Protein AF-0000000069253994 (afdb_homodimer)

Radius of gyration: 28.7 Å; Cα contacts (8 Å, |Δi|>4): 837; chains: 2; bounding box: 102×60×56 Å

Solvent-accessible surface area (backbone atoms only — not comparable to full-atom values): 26980 Å² total; per-residue (Å²): 135,78,78,73,52,67,64,60,56,48,49,50,50,49,50,50,49,50,49,52,52,48,53,49,48,51,51,49,50,52,49,49,52,50,43,51,49,32,50,50,48,30,51,49,30,47,48,47,32,53,47,50,52,47,40,73,41,44,59,78,66,86,76,40,42,29,28,38,51,60,89,59,32,54,80,47,40,64,21,45,36,50,33,50,37,49,44,48,70,77,33,67,81,26,32,37,37,35,57,48,43,48,38,90,62,26,82,54,58,61,51,72,55,40,57,34,36,65,48,50,51,52,48,26,51,74,72,62,37,61,65,91,37,51,43,77,39,87,50,61,38,83,83,42,45,61,89,47,70,64,62,50,28,48,52,50,48,52,49,36,51,76,72,63,42,52,27,39,32,35,31,29,41,60,53,48,28,62,50,50,37,46,33,29,44,30,45,25,56,75,76,36,68,78,43,43,46,44,45,44,57,17,47,51,59,65,47,77,43,76,37,47,43,80,92,42,39,73,41,27,40,52,56,44,29,52,52,37,56,52,45,46,55,52,34,34,75,73,60,65,21,55,59,63,77,61,50,53,60,52,64,61,66,57,79,78,127,136,78,78,73,51,68,64,58,56,48,50,52,50,49,51,50,49,50,50,51,52,48,54,49,48,50,51,49,50,52,50,49,52,49,42,52,50,32,50,50,48,29,51,50,30,47,49,47,31,52,48,49,52,46,40,73,40,44,58,77,66,87,76,41,44,29,30,38,51,61,89,59,33,53,80,46,40,65,22,44,36,51,34,50,38,51,44,49,69,77,32,67,81,27,31,38,36,35,56,48,43,48,38,90,62,26,82,53,58,61,50,72,54,41,56,35,34,65,48,50,52,52,49,26,52,75,71,62,36,60,65,92,38,51,43,77,39,87,50,61,39,82,83,42,44,60,90,48,71,64,60,51,28,49,52,50,49,51,50,36,52,76,72,64,42,53,27,38,31,35,31,28,42,63,56,48,28,62,49,50,38,46,34,29,45,30,45,25,56,74,76,35,68,79,43,43,48,45,46,43,58,16,47,52,60,64,47,77,42,76,36,45,44,80,91,39,42,74,41,26,41,53,55,45,29,53,52,38,55,51,46,45,55,50,34,34,75,72,60,62,22,54,60,64,77,61,51,53,60,51,63,61,65,58,80,77,127

Nearest PDB structures (foldseek):
  2jjm-assembly1_C  TM=6.515E-01  e=2.811E-01  Bacillus anthracis str. Ames
  8bgo-assembly1_C  TM=3.919E-01  e=3.754E-02  Thermococcus chitonophagus
  5b2e-assembly1_A  TM=3.217E-01  e=3.850E-01  Pyrococcus horikoshii OT3
  4mvc-assembly1_B  TM=3.984E-01  e=1.122E+00  Rattus norvegicus
  3k7p-assembly1_A  TM=3.780E-01  e=7.886E+00  Trypanosoma cruzi strain CL Brener

Foldseek 3Di:
DDPPDPVVVVVVVVVVVVVVVVVVVVVVVVVVVVVVVVVVVVVLVVLLVVLLCCQAPPDDDQPFAEEEQAFWFPQCLQLRLQQLVVCCVSHVNYAYEFEQDQQVLAPHGWDDGRRGPVSSVVVNVVVPRDPVRYHYHYDDNPVPNDDDLLVSLLVQLVVCVVVPGQEYEYEDASLQFSLNQQLNQLNCVVPPVRRQYGYDHGDDDDQQDWDAGTSGDIGGSVVSSVVNVVVSVVCCVVVSGPRSVVVVVRSPDDPPD/DDPPDPVVVVVVVVVVVVVVVVVVVVVVVVVVVVVVVVVVVVVLVVLLVVLLCCQAPPDDDQPFAEEEQAFWFPQCLQLRLQQLQVCCVSHVNYAYEFEQDQQVLAPHGWDDGRRGPVSSVVVNVVVPRDPVRYHYHYDDNPVPNDDDLLVSLLVQLVVCVVVPGQEYEYEDASLQFSVNQQLNQLNCVVPPVRRQYGYDHGDDDDQQDWDAGTSGDIGGSVVSSVVNVVVSVVCCVVVSGPRSVVVVVRSPDDPPD

Secondary structure (DSSP, 8-state):
-----HHHHHHHHHHHHHHHHHHHHHHHHHHHHHHHHHHHHHHHHHHHHHHHHHHHTPPPPTT--EEEE----GGGHHHHHHHHHHHHHH-TT-EEEEEE--GGGSSSPPPSS--HHHHHHHHHHHHT--GGGEEEEEP-TTT-SS--HHHHHHHHHHHHHHHT-SEEEEEE-HHHHHHHHHHHHHHHHHH-TT-EEEEEEPPP--TTSEEEEGGGEEEEHHHHHHHHHHHHHHHHHTTSS--HHHHHHHHS-----/-----HHHHHHHHHHHHHHHHHHHHHHHHHHHHHHHHHHHHHHHHHHHHHHHHHHHTPPPPTT--EEEE----GGGHHHHHHHHHHHHHH-TT-EEEEEE--GGGSSSPPPSS--HHHHHHHHHHHHT--GGGEEEEEP-TTT-SS--HHHHHHHHHHHHHHHT-SEEEEEE-HHHHHHHHHHHHHHHHHH-TT-EEEEEEPPP--TTSEEE-GGG-EEEHHHHHHHHHHHHHHHHHTTSS--HHHHHHHHS-----

Organism: Polarella glacialis (NCBI:txid89957)

Structure (mmCIF, N/CA/C/O backbone):
data_AF-0000000069253994-model_v1
#
loop_
_entity.id
_entity.type
_entity.pdbx_description
1 polymer 'DUF218 domain-containing protein'
#
loop_
_atom_site.group_PDB
_atom_site.id
_atom_site.type_symbol
_atom_site.label_atom_id
_atom_site.label_alt_id
_atom_site.label_comp_id
_atom_site.label_asym_id
_atom_site.label_entity_id
_atom_site.label_seq_id
_atom_site.pdbx_PDB_ins_code
_atom_site.Cartn_x
_atom_site.Cartn_y
_atom_site.Cartn_z
_atom_site.occupancy
_atom_site.B_iso_or_equiv
_atom_site.auth_seq_id
_atom_site.auth_comp_id
_atom_site.auth_asym_id
_atom_site.auth_atom_id
_atom_site.pdbx_PDB_model_num
ATOM 1 N N . MET A 1 1 ? -78.375 6.984 17.266 1 33.66 1 MET A N 1
ATOM 2 C CA . MET A 1 1 ? -77.125 6.395 16.75 1 33.66 1 MET A CA 1
ATOM 3 C C . MET A 1 1 ? -76.688 7.066 15.453 1 33.66 1 MET A C 1
ATOM 5 O O . MET A 1 1 ? -77.375 6.938 14.43 1 33.66 1 MET A O 1
ATOM 9 N N . GLY A 1 2 ? -76.25 8.289 15.477 1 38.59 2 GLY A N 1
ATOM 10 C CA . GLY A 1 2 ? -76.062 9.312 14.461 1 38.59 2 GLY A CA 1
ATOM 11 C C . GLY A 1 2 ? -75.125 8.859 13.328 1 38.59 2 GLY A C 1
ATOM 12 O O . GLY A 1 2 ? -74.25 8.016 13.531 1 38.59 2 GLY A O 1
ATOM 13 N N . ALA A 1 3 ? -75.75 8.766 12.078 1 44.75 3 ALA A N 1
ATOM 14 C CA . ALA A 1 3 ? -75 8.672 10.789 1 44.75 3 ALA A CA 1
ATOM 15 C C . ALA A 1 3 ? -73.75 9.5 10.797 1 44.75 3 ALA A C 1
ATOM 17 O O . ALA A 1 3 ? -73.812 10.734 10.883 1 44.75 3 ALA A O 1
ATOM 18 N N . LEU A 1 4 ? -72.812 9.062 11.547 1 51.66 4 LEU A N 1
ATOM 19 C CA . LEU A 1 4 ? -71.5 9.68 11.305 1 51.66 4 LEU A CA 1
ATOM 20 C C . LEU A 1 4 ? -71.312 10.039 9.836 1 51.66 4 LEU A C 1
ATOM 22 O O . LEU A 1 4 ? -71.5 9.188 8.961 1 51.66 4 LEU A O 1
ATOM 26 N N . ASP A 1 5 ? -71.5 11.305 9.539 1 62.94 5 ASP A N 1
ATOM 27 C CA . ASP A 1 5 ? -71.688 11.906 8.219 1 62.94 5 ASP A CA 1
ATOM 28 C C . ASP A 1 5 ? -70.562 11.453 7.285 1 62.94 5 ASP A C 1
ATOM 30 O O . ASP A 1 5 ? -69.375 11.297 7.715 1 62.94 5 ASP A O 1
ATOM 34 N N . GLY A 1 6 ? -70.875 10.758 6.262 1 59.44 6 GLY A N 1
ATOM 35 C CA . GLY A 1 6 ? -70.062 10.281 5.152 1 59.44 6 GLY A CA 1
ATOM 36 C C . GLY A 1 6 ? -68.938 11.227 4.793 1 59.44 6 GLY A C 1
ATOM 37 O O . GLY A 1 6 ? -67.875 10.789 4.445 1 59.44 6 GLY A O 1
ATOM 38 N N . VAL A 1 7 ? -69.188 12.484 5.012 1 65.38 7 VAL A N 1
ATOM 39 C CA . VAL A 1 7 ? -68.188 13.508 4.672 1 65.38 7 VAL A CA 1
ATOM 40 C C . VAL A 1 7 ? -67 13.445 5.656 1 65.38 7 VAL A C 1
ATOM 42 O O . VAL A 1 7 ? -65.875 13.539 5.258 1 65.38 7 VAL A O 1
ATOM 45 N N . LYS A 1 8 ? -67.25 13.312 6.887 1 69.12 8 LYS A N 1
ATOM 46 C CA . LYS A 1 8 ? -66.188 13.258 7.918 1 69.12 8 LYS A CA 1
ATOM 47 C C . LYS A 1 8 ? -65.375 11.984 7.797 1 69.12 8 LYS A C 1
ATOM 49 O O . LYS A 1 8 ? -64.125 12.023 7.957 1 69.12 8 LYS A O 1
ATOM 54 N N . LEU A 1 9 ? -66.062 10.945 7.496 1 67.5 9 LEU A N 1
ATOM 55 C CA . LEU A 1 9 ? -65.375 9.68 7.293 1 67.5 9 LEU A CA 1
ATOM 56 C C . LEU A 1 9 ? -64.5 9.742 6.062 1 67.5 9 LEU A C 1
ATOM 58 O O . LEU A 1 9 ? -63.375 9.203 6.07 1 67.5 9 LEU A O 1
ATOM 62 N N . GLY A 1 10 ? -64.938 10.516 5.109 1 65.69 10 GLY A N 1
ATOM 63 C CA . GLY A 1 10 ? -64.188 10.727 3.908 1 65.69 10 GLY A CA 1
ATOM 64 C C . GLY A 1 10 ? -62.938 11.578 4.152 1 65.69 10 GLY A C 1
ATOM 65 O O . GLY A 1 10 ? -61.844 11.273 3.65 1 65.69 10 GLY A O 1
ATOM 66 N N . ALA A 1 11 ? -63.094 12.57 4.977 1 72.94 11 ALA A N 1
ATOM 67 C CA . ALA A 1 11 ? -62 13.469 5.316 1 72.94 11 ALA A CA 1
ATOM 68 C C . ALA A 1 11 ? -60.938 12.75 6.152 1 72.94 11 ALA A C 1
ATOM 70 O O . ALA A 1 11 ? -59.75 12.922 5.938 1 72.94 11 ALA A O 1
ATOM 71 N N . LEU A 1 12 ? -61.312 11.891 7.062 1 70.56 12 LEU A N 1
ATOM 72 C CA . LEU A 1 12 ? -60.406 11.109 7.887 1 70.56 12 LEU A CA 1
ATOM 73 C C . LEU A 1 12 ? -59.656 10.086 7.039 1 70.56 12 LEU A C 1
ATOM 75 O O . LEU A 1 12 ? -58.438 9.883 7.227 1 70.56 12 LEU A O 1
ATOM 79 N N . ALA A 1 13 ? -60.375 9.531 6.137 1 69.69 13 ALA A N 1
ATOM 80 C CA . ALA A 1 13 ? -59.75 8.578 5.223 1 69.69 13 ALA A CA 1
ATOM 81 C C . ALA A 1 13 ? -58.75 9.273 4.316 1 69.69 13 ALA A C 1
ATOM 83 O O . ALA A 1 13 ? -57.656 8.75 4.086 1 69.69 13 ALA A O 1
ATOM 84 N N . ALA A 1 14 ? -59.125 10.484 3.912 1 72.56 14 ALA A N 1
ATOM 85 C CA . ALA A 1 14 ? -58.219 11.25 3.061 1 72.56 14 ALA A CA 1
ATOM 86 C C . ALA A 1 14 ? -56.969 11.695 3.838 1 72.56 14 ALA A C 1
ATOM 88 O O . ALA A 1 14 ? -55.844 11.602 3.336 1 72.56 14 ALA A O 1
ATOM 89 N N . ALA A 1 15 ? -57.219 12.125 5.043 1 75.56 15 ALA A N 1
ATOM 90 C CA . ALA A 1 15 ? -56.094 12.508 5.902 1 75.56 15 ALA A CA 1
ATOM 91 C C . ALA A 1 15 ? -55.188 11.312 6.199 1 75.56 15 ALA A C 1
ATOM 93 O O . ALA A 1 15 ? -53.969 11.438 6.191 1 75.56 15 ALA A O 1
ATOM 94 N N . GLY A 1 16 ? -55.844 10.211 6.406 1 68.25 16 GLY A N 1
ATOM 95 C CA . GLY A 1 16 ? -55.062 8.992 6.625 1 68.25 16 GLY A CA 1
ATOM 96 C C . GLY A 1 16 ? -54.25 8.578 5.422 1 68.25 16 GLY A C 1
ATOM 97 O O . GLY A 1 16 ? -53.094 8.188 5.566 1 68.25 16 GLY A O 1
ATOM 98 N N . LEU A 1 17 ? -54.812 8.766 4.281 1 72.88 17 LEU A N 1
ATOM 99 C CA . LEU A 1 17 ? -54.125 8.438 3.041 1 72.88 17 LEU A CA 1
ATOM 100 C C . LEU A 1 17 ? -52.969 9.414 2.791 1 72.88 17 LEU A C 1
ATOM 102 O O . LEU A 1 17 ? -51.875 9 2.387 1 72.88 17 LEU A O 1
ATOM 106 N N . LEU A 1 18 ? -53.188 10.68 3.057 1 72.75 18 LEU A N 1
ATOM 107 C CA . LEU A 1 18 ? -52.156 11.688 2.881 1 72.75 18 LEU A CA 1
ATOM 108 C C . LEU A 1 18 ? -51 11.453 3.848 1 72.75 18 LEU A C 1
ATOM 110 O O . LEU A 1 18 ? -49.844 11.602 3.473 1 72.75 18 LEU A O 1
ATOM 114 N N . ALA A 1 19 ? -51.406 11.109 5.062 1 71.19 19 ALA A N 1
ATOM 115 C CA . ALA A 1 19 ? -50.375 10.797 6.055 1 71.19 19 ALA A CA 1
ATOM 116 C C . ALA A 1 19 ? -49.562 9.586 5.637 1 71.19 19 ALA A C 1
ATOM 118 O O . ALA A 1 19 ? -48.312 9.578 5.77 1 71.19 19 ALA A O 1
ATOM 119 N N . LEU A 1 20 ? -50.188 8.602 5.176 1 71.81 20 LEU A N 1
ATOM 120 C CA . LEU A 1 20 ? -49.5 7.402 4.695 1 71.81 20 LEU A CA 1
ATOM 121 C C . LEU A 1 20 ? -48.594 7.727 3.514 1 71.81 20 LEU A C 1
ATOM 123 O O . LEU A 1 20 ? -47.469 7.238 3.438 1 71.81 20 LEU A O 1
ATOM 127 N N . LEU A 1 21 ? -49.062 8.586 2.584 1 69.81 21 LEU A N 1
ATOM 128 C CA . LEU A 1 21 ? -48.281 9 1.428 1 69.81 21 LEU A CA 1
ATOM 129 C C . LEU A 1 21 ? -47.062 9.82 1.859 1 69.81 21 LEU A C 1
ATOM 131 O O . LEU A 1 21 ? -45.969 9.656 1.314 1 69.81 21 LEU A O 1
ATOM 135 N N . TRP A 1 22 ? -47.312 10.664 2.848 1 71.56 22 TRP A N 1
ATOM 136 C CA . TRP A 1 22 ? -46.219 11.484 3.379 1 71.56 22 TRP A CA 1
ATOM 137 C C . TRP A 1 22 ? -45.188 10.617 4.055 1 71.56 22 TRP A C 1
ATOM 139 O O . TRP A 1 22 ? -43.969 10.805 3.838 1 71.56 22 TRP A O 1
ATOM 149 N N . GLN A 1 23 ? -45.5 9.617 4.895 1 68.94 23 GLN A N 1
ATOM 150 C CA . GLN A 1 23 ? -44.562 8.695 5.559 1 68.94 23 GLN A CA 1
ATOM 151 C C . GLN A 1 23 ? -43.781 7.859 4.539 1 68.94 23 GLN A C 1
ATOM 153 O O . GLN A 1 23 ? -42.594 7.609 4.711 1 68.94 23 GLN A O 1
ATOM 158 N N . THR A 1 24 ? -44.469 7.539 3.537 1 72 24 THR A N 1
ATOM 159 C CA . THR A 1 24 ? -43.844 6.754 2.482 1 72 24 THR A CA 1
ATOM 160 C C . THR A 1 24 ? -42.844 7.598 1.709 1 72 24 THR A C 1
ATOM 162 O O . THR A 1 24 ? -41.75 7.129 1.386 1 72 24 THR A O 1
ATOM 165 N N . ALA A 1 25 ? -43.25 8.844 1.504 1 69.56 25 ALA A N 1
ATOM 166 C CA . ALA A 1 25 ? -42.344 9.75 0.799 1 69.56 25 ALA A CA 1
ATOM 167 C C . ALA A 1 25 ? -41.094 10.039 1.636 1 69.56 25 ALA A C 1
ATOM 169 O O . ALA A 1 25 ? -39.969 10.055 1.114 1 69.56 25 ALA A O 1
ATOM 170 N N . LYS A 1 26 ? -41.312 10.297 2.871 1 71.88 26 LYS A N 1
ATOM 171 C CA . LYS A 1 26 ? -40.188 10.539 3.783 1 71.88 26 LYS A CA 1
ATOM 172 C C . LYS A 1 26 ? -39.281 9.32 3.889 1 71.88 26 LYS A C 1
ATOM 174 O O . LYS A 1 26 ? -38.062 9.445 3.895 1 71.88 26 LYS A O 1
ATOM 179 N N . ALA A 1 27 ? -39.875 8.188 4.004 1 73.56 27 ALA A N 1
ATOM 180 C CA . ALA A 1 27 ? -39.125 6.938 4.066 1 73.56 27 ALA A CA 1
ATOM 181 C C . ALA A 1 27 ? -38.312 6.719 2.785 1 73.56 27 ALA A C 1
ATOM 183 O O . ALA A 1 27 ? -37.156 6.289 2.834 1 73.56 27 ALA A O 1
ATOM 184 N N . ARG A 1 28 ? -38.938 7.09 1.712 1 74.88 28 ARG A N 1
ATOM 185 C CA . ARG A 1 28 ? -38.25 6.945 0.422 1 74.88 28 ARG A CA 1
ATOM 186 C C . ARG A 1 28 ? -37.094 7.93 0.289 1 74.88 28 ARG A C 1
ATOM 188 O O . ARG A 1 28 ? -36.031 7.582 -0.234 1 74.88 28 ARG A O 1
ATOM 195 N N . LYS A 1 29 ? -37.344 9.125 0.746 1 77 29 LYS A N 1
ATOM 196 C CA . LYS A 1 29 ? -36.281 10.125 0.704 1 77 29 LYS A CA 1
ATOM 197 C C . LYS A 1 29 ? -35.125 9.719 1.589 1 77 29 LYS A C 1
ATOM 199 O O . LYS A 1 29 ? -33.969 9.852 1.19 1 77 29 LYS A O 1
ATOM 204 N N . SER A 1 30 ? -35.438 9.219 2.758 1 80.12 30 SER A N 1
ATOM 205 C CA . SER A 1 30 ? -34.406 8.758 3.682 1 80.12 30 SER A CA 1
ATOM 206 C C . SER A 1 30 ? -33.625 7.578 3.1 1 80.12 30 SER A C 1
ATOM 208 O O . SER A 1 30 ? -32.375 7.535 3.191 1 80.12 30 SER A O 1
ATOM 210 N N . GLN A 1 31 ? -34.281 6.766 2.455 1 82.38 31 GLN A N 1
ATOM 211 C CA . GLN A 1 31 ? -33.625 5.598 1.855 1 82.38 31 GLN A CA 1
ATOM 212 C C . GLN A 1 31 ? -32.719 6 0.705 1 82.38 31 GLN A C 1
ATOM 214 O O . GLN A 1 31 ? -31.625 5.445 0.552 1 82.38 31 GLN A O 1
ATOM 219 N N . ARG A 1 32 ? -33.25 6.969 -0 1 85.81 32 ARG A N 1
ATOM 220 C CA . ARG A 1 32 ? -32.438 7.465 -1.104 1 85.81 32 ARG A CA 1
ATOM 221 C C . ARG A 1 32 ? -31.141 8.109 -0.59 1 85.81 32 ARG A C 1
ATOM 223 O O . ARG A 1 32 ? -30.078 7.922 -1.167 1 85.81 32 ARG A O 1
ATOM 230 N N . ALA A 1 33 ? -31.312 8.828 0.469 1 89.75 33 ALA A N 1
ATOM 231 C CA . ALA A 1 33 ? -30.156 9.492 1.062 1 89.75 33 ALA A CA 1
ATOM 232 C C . ALA A 1 33 ? -29.141 8.469 1.567 1 89.75 33 ALA A C 1
ATOM 234 O O . ALA A 1 33 ? -27.922 8.656 1.409 1 89.75 33 ALA A O 1
ATOM 235 N N . VAL A 1 34 ? -29.594 7.387 2.146 1 90.5 34 VAL A N 1
ATOM 236 C CA . VAL A 1 34 ? -28.734 6.332 2.67 1 90.5 34 VAL A CA 1
ATOM 237 C C . VAL A 1 34 ? -28.016 5.633 1.517 1 90.5 34 VAL A C 1
ATOM 239 O O . VAL A 1 34 ? -26.812 5.383 1.588 1 90.5 34 VAL A O 1
ATOM 242 N N . VAL A 1 35 ? -28.719 5.395 0.498 1 91.44 35 VAL A N 1
ATOM 243 C CA . VAL A 1 35 ? -28.156 4.73 -0.671 1 91.44 35 VAL A CA 1
ATOM 244 C C . VAL A 1 35 ? -27.078 5.609 -1.288 1 91.44 35 VAL A C 1
ATOM 246 O O . VAL A 1 35 ? -25.984 5.121 -1.63 1 91.44 35 VAL A O 1
ATOM 249 N N . GLU A 1 36 ? -27.359 6.836 -1.41 1 92.38 36 GLU A N 1
ATOM 250 C CA . GLU A 1 36 ? -26.391 7.77 -1.967 1 92.38 36 GLU A CA 1
ATOM 251 C C . GLU A 1 36 ? -25.141 7.844 -1.1 1 92.38 36 GLU A C 1
ATOM 253 O O . GLU A 1 36 ? -24.016 7.836 -1.615 1 92.38 36 GLU A O 1
ATOM 258 N N . HIS A 1 37 ? -25.391 7.906 0.178 1 92 37 HIS A N 1
ATOM 259 C CA . HIS A 1 37 ? -24.266 7.969 1.114 1 92 37 HIS A CA 1
ATOM 260 C C . HIS A 1 37 ? -23.406 6.723 1.017 1 92 37 HIS A C 1
ATOM 262 O O . HIS A 1 37 ? -22.172 6.82 0.92 1 92 37 HIS A O 1
ATOM 268 N N . LEU A 1 38 ? -24.031 5.566 0.969 1 93.06 38 LEU A N 1
ATOM 269 C CA . LEU A 1 38 ? -23.297 4.305 0.929 1 93.06 38 LEU A CA 1
ATOM 270 C C . LEU A 1 38 ? -22.578 4.133 -0.406 1 93.06 38 LEU A C 1
ATOM 272 O O . LEU A 1 38 ? -21.484 3.584 -0.458 1 93.06 38 LEU A O 1
ATOM 276 N N . THR A 1 39 ? -23.203 4.57 -1.469 1 93.62 39 THR A N 1
ATOM 277 C CA . THR A 1 39 ? -22.562 4.531 -2.779 1 93.62 39 THR A CA 1
ATOM 278 C C . THR A 1 39 ? -21.297 5.383 -2.787 1 93.62 39 THR A C 1
ATOM 280 O O . THR A 1 39 ? -20.234 4.934 -3.236 1 93.62 39 THR A O 1
ATOM 283 N N . ARG A 1 40 ? -21.422 6.543 -2.266 1 92.69 40 ARG A N 1
ATOM 284 C CA . ARG A 1 40 ? -20.281 7.449 -2.186 1 92.69 40 ARG A CA 1
ATOM 285 C C . ARG A 1 40 ? -19.172 6.863 -1.318 1 92.69 40 ARG A C 1
ATOM 287 O O . ARG A 1 40 ? -18 6.914 -1.686 1 92.69 40 ARG A O 1
ATOM 294 N N . LEU A 1 41 ? -19.578 6.336 -0.217 1 92.94 41 LEU A N 1
ATOM 295 C CA . LEU A 1 41 ? -18.625 5.742 0.705 1 92.94 41 LEU A CA 1
ATOM 296 C C . LEU A 1 41 ? -17.859 4.598 0.037 1 92.94 41 LEU A C 1
ATOM 298 O O . LEU A 1 41 ? -16.641 4.512 0.148 1 92.94 41 LEU A O 1
ATOM 302 N N . ALA A 1 42 ? -18.547 3.775 -0.673 1 94.19 42 ALA A N 1
ATOM 303 C CA . ALA A 1 42 ? -17.938 2.648 -1.371 1 94.19 42 ALA A CA 1
ATOM 304 C C . ALA A 1 42 ? -16.969 3.131 -2.445 1 94.19 42 ALA A C 1
ATOM 306 O O . ALA A 1 42 ? -15.883 2.568 -2.605 1 94.19 42 ALA A O 1
ATOM 307 N N . GLU A 1 43 ? -17.312 4.141 -3.129 1 94.38 43 GLU A N 1
ATOM 308 C CA . GLU A 1 43 ? -16.453 4.699 -4.168 1 94.38 43 GLU A CA 1
ATOM 309 C C . GLU A 1 43 ? -15.195 5.324 -3.564 1 94.38 43 GLU A C 1
ATOM 311 O O . GLU A 1 43 ? -14.094 5.145 -4.086 1 94.38 43 GLU A O 1
ATOM 316 N N . GLU A 1 44 ? -15.383 6.035 -2.545 1 93.75 44 GLU A N 1
ATOM 317 C CA . GLU A 1 44 ? -14.266 6.703 -1.889 1 93.75 44 GLU A CA 1
ATOM 318 C C . GLU A 1 44 ? -13.289 5.691 -1.291 1 93.75 44 GLU A C 1
ATOM 320 O O . GLU A 1 44 ? -12.07 5.875 -1.361 1 93.75 44 GLU A O 1
ATOM 325 N N . ARG A 1 45 ? -13.836 4.656 -0.776 1 94.75 45 ARG A N 1
ATOM 326 C CA . ARG A 1 45 ? -12.969 3.652 -0.175 1 94.75 45 ARG A CA 1
ATOM 327 C C . ARG A 1 45 ? -12.195 2.885 -1.244 1 94.75 45 ARG A C 1
ATOM 329 O O . ARG A 1 45 ? -11.07 2.449 -1.011 1 94.75 45 ARG A O 1
ATOM 336 N N . LEU A 1 46 ? -12.773 2.764 -2.424 1 95.31 46 LEU A N 1
ATOM 337 C CA . LEU A 1 46 ? -12 2.23 -3.545 1 95.31 46 LEU A CA 1
ATOM 338 C C . LEU A 1 46 ? -10.891 3.188 -3.947 1 95.31 46 LEU A C 1
ATOM 340 O O . LEU A 1 46 ? -9.773 2.756 -4.266 1 95.31 46 LEU A O 1
ATOM 344 N N . ARG A 1 47 ? -11.164 4.453 -3.918 1 94.88 47 ARG A N 1
ATOM 345 C CA . ARG A 1 47 ? -10.156 5.469 -4.195 1 94.88 47 ARG A CA 1
ATOM 346 C C . ARG A 1 47 ? -9.023 5.41 -3.172 1 94.88 47 ARG A C 1
ATOM 348 O O . ARG A 1 47 ? -7.863 5.637 -3.512 1 94.88 47 ARG A O 1
ATOM 355 N N . LEU A 1 48 ? -9.414 5.133 -1.956 1 96 48 LEU A N 1
ATOM 356 C CA . LEU A 1 48 ? -8.414 5.035 -0.892 1 96 48 LEU A CA 1
ATOM 357 C C . LEU A 1 48 ? -7.477 3.861 -1.132 1 96 48 LEU A C 1
ATOM 359 O O . LEU A 1 48 ? -6.281 3.945 -0.834 1 96 48 LEU A O 1
ATOM 363 N N . VAL A 1 49 ? -7.973 2.748 -1.686 1 96.06 49 VAL A N 1
ATOM 364 C CA . VAL A 1 49 ? -7.121 1.627 -2.066 1 96.06 49 VAL A CA 1
ATOM 365 C C . VAL A 1 49 ? -6.113 2.08 -3.119 1 96.06 49 VAL A C 1
ATOM 367 O O . VAL A 1 49 ? -4.918 1.79 -3.01 1 96.06 49 VAL A O 1
ATOM 370 N N . ARG A 1 50 ? -6.586 2.797 -4.09 1 94.81 50 ARG A N 1
ATOM 371 C CA . ARG A 1 50 ? -5.715 3.289 -5.152 1 94.81 50 ARG A CA 1
ATOM 372 C C . ARG A 1 50 ? -4.637 4.215 -4.594 1 94.81 50 ARG A C 1
ATOM 374 O O . ARG A 1 50 ? -3.467 4.109 -4.965 1 94.81 50 ARG A O 1
ATOM 381 N N . LEU A 1 51 ? -5.078 5.074 -3.74 1 94.88 51 LEU A N 1
ATOM 382 C CA . LEU A 1 51 ? -4.141 6.008 -3.125 1 94.88 51 LEU A CA 1
ATOM 383 C C . LEU A 1 51 ? -3.086 5.266 -2.312 1 94.88 51 LEU A C 1
ATOM 385 O O . LEU A 1 51 ? -1.898 5.59 -2.385 1 94.88 51 LEU A O 1
ATOM 389 N N . ALA A 1 52 ? -3.525 4.262 -1.564 1 95.19 52 ALA A N 1
ATOM 390 C CA . ALA A 1 52 ? -2.594 3.461 -0.776 1 95.19 52 ALA A CA 1
ATOM 391 C C . ALA A 1 52 ? -1.554 2.789 -1.669 1 95.19 52 ALA A C 1
ATOM 393 O O . ALA A 1 52 ? -0.353 2.863 -1.397 1 95.19 52 ALA A O 1
ATOM 394 N N . MET A 1 53 ? -2.033 2.207 -2.748 1 94.12 53 MET A N 1
ATOM 395 C CA . MET A 1 53 ? -1.145 1.513 -3.678 1 94.12 53 MET A CA 1
ATOM 396 C C . MET A 1 53 ? -0.152 2.484 -4.309 1 94.12 53 MET A C 1
ATOM 398 O O . MET A 1 53 ? 1.043 2.191 -4.387 1 94.12 53 MET A O 1
ATOM 402 N N . ARG A 1 54 ? -0.617 3.588 -4.645 1 92.31 54 ARG A N 1
ATOM 403 C CA . ARG A 1 54 ? 0.224 4.574 -5.312 1 92.31 54 ARG A CA 1
ATOM 404 C C . ARG A 1 54 ? 1.248 5.164 -4.348 1 92.31 54 ARG A C 1
ATOM 406 O O . ARG A 1 54 ? 2.404 5.379 -4.715 1 92.31 54 ARG A O 1
ATOM 413 N N . MET A 1 55 ? 0.877 5.387 -3.16 1 92.88 55 MET A N 1
ATOM 414 C CA . MET A 1 55 ? 1.765 6.02 -2.188 1 92.88 55 MET A CA 1
ATOM 415 C C . MET A 1 55 ? 2.842 5.047 -1.72 1 92.88 55 MET A C 1
ATOM 417 O O . MET A 1 55 ? 3.986 5.441 -1.498 1 92.88 55 MET A O 1
ATOM 421 N N . LEU A 1 56 ? 2.467 3.811 -1.631 1 93.12 56 LEU A N 1
ATOM 422 C CA . LEU A 1 56 ? 3.406 2.83 -1.094 1 93.12 56 LEU A CA 1
ATOM 423 C C . LEU A 1 56 ? 4.305 2.279 -2.195 1 93.12 56 LEU A C 1
ATOM 425 O O . LEU A 1 56 ? 5.359 1.709 -1.913 1 93.12 56 LEU A O 1
ATOM 429 N N . ALA A 1 57 ? 3.91 2.406 -3.414 1 91.81 57 ALA A N 1
ATOM 430 C CA . ALA A 1 57 ? 4.691 1.873 -4.527 1 91.81 57 ALA A CA 1
ATOM 431 C C . ALA A 1 57 ? 4.961 2.949 -5.574 1 91.81 57 ALA A C 1
ATOM 433 O O . ALA A 1 57 ? 4.879 2.688 -6.777 1 91.81 57 ALA A O 1
ATOM 434 N N . GLU A 1 58 ? 5.211 4.109 -5.117 1 86.69 58 GLU A N 1
ATOM 435 C CA . GLU A 1 58 ? 5.562 5.223 -5.996 1 86.69 58 GLU A C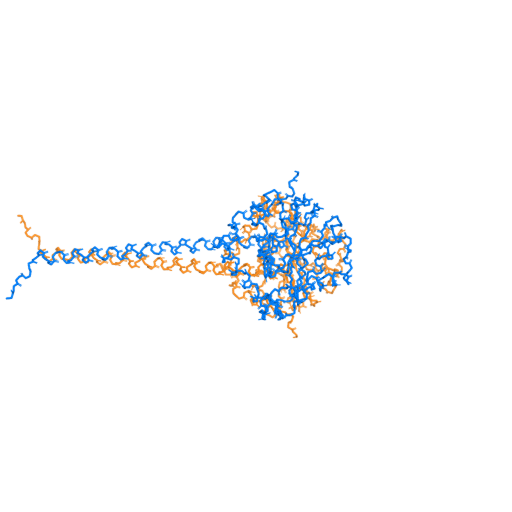A 1
ATOM 436 C C . GLU A 1 58 ? 7.074 5.328 -6.18 1 86.69 58 GLU A C 1
ATOM 438 O O . GLU A 1 58 ? 7.828 5.281 -5.203 1 86.69 58 GLU A O 1
ATOM 443 N N . PRO A 1 59 ? 7.469 5.406 -7.453 1 88 59 PRO A N 1
ATOM 444 C CA . PRO A 1 59 ? 8.898 5.711 -7.605 1 88 59 PRO A CA 1
ATOM 445 C C . PRO A 1 59 ? 9.289 7.035 -6.953 1 88 59 PRO A C 1
ATOM 447 O O . PRO A 1 59 ? 8.547 8.016 -7.047 1 88 59 PRO A O 1
ATOM 450 N N . LEU A 1 60 ? 10.406 7.035 -6.281 1 88.31 60 LEU A N 1
ATOM 451 C CA . LEU A 1 60 ? 10.898 8.273 -5.68 1 88.31 60 LEU A CA 1
ATOM 452 C C . LEU A 1 60 ? 11.344 9.258 -6.75 1 88.31 60 LEU A C 1
ATOM 454 O O . LEU A 1 60 ? 12.07 8.883 -7.68 1 88.31 60 LEU A O 1
ATOM 458 N N . PRO A 1 61 ? 10.875 10.461 -6.613 1 89.19 61 PRO A N 1
ATOM 459 C CA . PRO A 1 61 ? 11.414 11.453 -7.543 1 89.19 61 PRO A CA 1
ATOM 460 C C . PRO A 1 61 ? 12.898 11.727 -7.32 1 89.19 61 PRO A C 1
ATOM 462 O O . PRO A 1 61 ? 13.328 11.938 -6.184 1 89.19 61 PRO A O 1
ATOM 465 N N . SER A 1 62 ? 13.648 11.766 -8.375 1 88.56 62 SER A N 1
ATOM 466 C CA . SER A 1 62 ? 15.094 11.914 -8.289 1 88.56 62 SER A CA 1
ATOM 467 C C . SER A 1 62 ? 15.477 13.344 -7.922 1 88.56 62 SER A C 1
ATOM 469 O O . SER A 1 62 ? 16.594 13.602 -7.473 1 88.56 62 SER A O 1
ATOM 471 N N . ASP A 1 63 ? 14.531 14.242 -8.102 1 89.75 63 ASP A N 1
ATOM 472 C CA . ASP A 1 63 ? 14.859 15.648 -7.914 1 89.75 63 ASP A CA 1
ATOM 473 C C . ASP A 1 63 ? 14.094 16.234 -6.73 1 89.75 63 ASP A C 1
ATOM 475 O O . ASP A 1 63 ? 13.906 17.453 -6.648 1 89.75 63 ASP A O 1
ATOM 479 N N . ALA A 1 64 ? 13.688 15.367 -5.859 1 94.12 64 ALA A N 1
ATOM 480 C CA . ALA A 1 64 ? 12.984 15.891 -4.688 1 94.12 64 ALA A CA 1
ATOM 481 C C . ALA A 1 64 ? 13.891 16.812 -3.875 1 94.12 64 ALA A C 1
ATOM 483 O O . ALA A 1 64 ? 15.039 16.469 -3.586 1 94.12 64 ALA A O 1
ATOM 484 N N . GLN A 1 65 ? 13.312 17.922 -3.52 1 97.31 65 GLN A N 1
ATOM 485 C CA . GLN A 1 65 ? 14.133 18.938 -2.854 1 97.31 65 GLN A CA 1
ATOM 486 C C . GLN A 1 65 ? 14.086 18.766 -1.337 1 97.31 65 GLN A C 1
ATOM 488 O O . GLN A 1 65 ? 15.062 19.078 -0.644 1 97.31 65 GLN A O 1
ATOM 493 N N . GLY A 1 66 ? 12.984 18.25 -0.825 1 98.12 66 GLY A N 1
ATOM 494 C CA . GLY A 1 66 ? 12.867 18.062 0.611 1 98.12 66 GLY A CA 1
ATOM 495 C C . GLY A 1 66 ? 12.055 16.828 0.981 1 98.12 66 GLY A C 1
ATOM 496 O O . GLY A 1 66 ? 11.297 16.312 0.159 1 98.12 66 GLY A O 1
ATOM 497 N N . ALA A 1 67 ? 12.258 16.328 2.145 1 98.56 67 ALA A N 1
ATOM 498 C CA . ALA A 1 67 ? 11.477 15.266 2.783 1 98.56 67 ALA A CA 1
ATOM 499 C C . ALA A 1 67 ? 11.156 15.617 4.23 1 98.56 67 ALA A C 1
ATOM 501 O O . ALA A 1 67 ? 12.039 16.031 4.984 1 98.56 67 ALA A O 1
ATOM 502 N N . TYR A 1 68 ? 9.953 15.555 4.559 1 98.75 68 TYR A N 1
ATOM 503 C CA . TYR A 1 68 ? 9.562 15.812 5.941 1 98.75 68 TYR A CA 1
ATOM 504 C C . TYR A 1 68 ? 9.375 14.5 6.703 1 98.75 68 TYR A C 1
ATOM 506 O O . TYR A 1 68 ? 8.617 13.633 6.273 1 98.75 68 TYR A O 1
ATOM 514 N N . LEU A 1 69 ? 10.023 14.406 7.824 1 98.62 69 LEU A N 1
ATOM 515 C CA . LEU A 1 69 ? 9.883 13.25 8.703 1 98.62 69 LEU A CA 1
ATOM 516 C C . LEU A 1 69 ? 8.867 13.523 9.805 1 98.62 69 LEU A C 1
ATOM 518 O O . LEU A 1 69 ? 9.156 14.258 10.758 1 98.62 69 LEU A O 1
ATOM 522 N N . PHE A 1 70 ? 7.734 12.906 9.719 1 97.62 70 PHE A N 1
ATOM 523 C CA . PHE A 1 70 ? 6.699 13.109 10.727 1 97.62 70 PHE A CA 1
ATOM 524 C C . PHE A 1 70 ? 7.168 12.609 12.086 1 97.62 70 PHE A C 1
ATOM 526 O O . PHE A 1 70 ? 7.828 11.578 12.18 1 97.62 70 PHE A O 1
ATOM 533 N N . GLN A 1 71 ? 6.746 13.328 13.117 1 93.44 71 GLN A N 1
ATOM 534 C CA . GLN A 1 71 ? 7.059 12.922 14.477 1 93.44 71 GLN A CA 1
ATOM 535 C C . GLN A 1 71 ? 6.344 11.625 14.844 1 93.44 71 GLN A C 1
ATOM 537 O O . GLN A 1 71 ? 5.211 11.391 14.414 1 93.44 71 GLN A O 1
ATOM 542 N N . GLN A 1 72 ? 7.066 10.805 15.562 1 89.88 72 GLN A N 1
ATOM 543 C CA . GLN A 1 72 ? 6.52 9.523 16 1 89.88 72 GLN A CA 1
ATOM 544 C C . GLN A 1 72 ? 6.895 9.227 17.438 1 89.88 72 GLN A C 1
ATOM 546 O O . GLN A 1 72 ? 7.871 9.773 17.969 1 89.88 72 GLN A O 1
ATOM 551 N N . LEU A 1 73 ? 6.094 8.391 17.984 1 90.06 73 LEU A N 1
ATOM 552 C CA . LEU A 1 73 ? 6.488 7.871 19.297 1 90.06 73 LEU A CA 1
ATOM 553 C C . LEU A 1 73 ? 7.73 6.996 19.172 1 90.06 73 LEU A C 1
ATOM 555 O O . LEU A 1 73 ? 8.055 6.508 18.094 1 90.06 73 LEU A O 1
ATOM 559 N N . ASP A 1 74 ? 8.344 6.789 20.312 1 90.44 74 ASP A N 1
ATOM 560 C CA . ASP A 1 74 ? 9.664 6.16 20.359 1 90.44 74 ASP A CA 1
ATOM 561 C C . ASP A 1 74 ? 9.625 4.758 19.75 1 90.44 74 ASP A C 1
ATOM 563 O O . ASP A 1 74 ? 10.578 4.332 19.094 1 90.44 74 ASP A O 1
ATOM 567 N N . SER A 1 75 ? 8.531 4.094 19.891 1 89.25 75 SER A N 1
ATOM 568 C CA . SER A 1 75 ? 8.391 2.717 19.438 1 89.25 75 SER A CA 1
ATOM 569 C C . SER A 1 75 ? 8.422 2.639 17.906 1 89.25 75 SER A C 1
ATOM 571 O O . SER A 1 75 ? 8.57 1.555 17.344 1 89.25 75 SER A O 1
ATOM 573 N N . ASN A 1 76 ? 8.367 3.836 17.203 1 91.5 76 ASN A N 1
ATOM 574 C CA . ASN A 1 76 ? 8.32 3.844 15.75 1 91.5 76 ASN A CA 1
ATOM 575 C C . ASN A 1 76 ? 9.523 4.578 15.156 1 91.5 76 ASN A C 1
ATOM 577 O O . ASN A 1 76 ? 9.594 4.781 13.938 1 91.5 76 ASN A O 1
ATOM 581 N N . LEU A 1 77 ? 10.461 4.984 15.969 1 93.75 77 LEU A N 1
ATOM 582 C CA . LEU A 1 77 ? 11.57 5.809 15.516 1 93.75 77 LEU A CA 1
ATOM 583 C C . LEU A 1 77 ? 12.484 5.023 14.578 1 93.75 77 LEU A C 1
ATOM 585 O O . LEU A 1 77 ? 13.055 5.59 13.641 1 93.75 77 LEU A O 1
ATOM 589 N N . GLN A 1 78 ? 12.531 3.732 14.867 1 93.69 78 GLN A N 1
ATOM 590 C CA . GLN A 1 78 ? 13.375 2.914 14 1 93.69 78 GLN A CA 1
ATOM 591 C C . GLN A 1 78 ? 12.867 2.928 12.562 1 93.69 78 GLN A C 1
ATOM 593 O O . GLN A 1 78 ? 13.656 2.994 11.625 1 93.69 78 GLN A O 1
ATOM 598 N N . SER A 1 79 ? 11.578 2.854 12.422 1 94.88 79 SER A N 1
ATOM 599 C CA . SER A 1 79 ? 10.945 2.926 11.109 1 94.88 79 SER A CA 1
ATOM 600 C C . SER A 1 79 ? 11.312 4.223 10.391 1 94.88 79 SER A C 1
ATOM 602 O O . SER A 1 79 ? 11.703 4.207 9.219 1 94.88 79 SER A O 1
ATOM 604 N N . MET A 1 80 ? 11.359 5.297 11.07 1 95.94 80 MET A N 1
ATOM 605 C CA . MET A 1 80 ? 11.609 6.629 10.531 1 95.94 80 MET A CA 1
ATOM 606 C C . MET A 1 80 ? 13.086 6.816 10.203 1 95.94 80 MET A C 1
ATOM 608 O O . MET A 1 80 ? 13.43 7.336 9.141 1 95.94 80 MET A O 1
ATOM 612 N N . THR A 1 81 ? 13.906 6.355 11.039 1 96.62 81 THR A N 1
ATOM 613 C CA . THR A 1 81 ? 15.336 6.555 10.859 1 96.62 81 THR A CA 1
ATOM 614 C C . THR A 1 81 ? 15.859 5.711 9.695 1 96.62 81 THR A C 1
ATOM 616 O O . THR A 1 81 ? 16.75 6.145 8.961 1 96.62 81 THR A O 1
ATOM 619 N N . SER A 1 82 ? 15.289 4.57 9.586 1 95.88 82 SER A N 1
ATOM 620 C CA . SER A 1 82 ? 15.641 3.748 8.43 1 95.88 82 SER A CA 1
ATOM 621 C C . SER A 1 82 ? 15.273 4.441 7.125 1 95.88 82 SER A C 1
ATOM 623 O O . SER A 1 82 ? 16.047 4.41 6.16 1 95.88 82 SER A O 1
ATOM 625 N N . ALA A 1 83 ? 14.141 5.023 7.105 1 96.81 83 ALA A N 1
ATOM 626 C CA . ALA A 1 83 ? 13.703 5.758 5.918 1 96.81 83 ALA A CA 1
ATOM 627 C C . ALA A 1 83 ? 14.609 6.957 5.652 1 96.81 83 ALA A C 1
ATOM 629 O O . ALA A 1 83 ? 14.984 7.223 4.508 1 96.81 83 ALA A O 1
ATOM 630 N N . ALA A 1 84 ? 14.953 7.645 6.672 1 98.19 84 ALA A N 1
ATOM 631 C CA . ALA A 1 84 ? 15.852 8.789 6.539 1 98.19 84 ALA A CA 1
ATOM 632 C C . ALA A 1 84 ? 17.203 8.367 5.957 1 98.19 84 ALA A C 1
ATOM 634 O O . ALA A 1 84 ? 17.734 9.031 5.062 1 98.19 84 ALA A O 1
ATOM 635 N N . LEU A 1 85 ? 17.688 7.277 6.461 1 97.94 85 LEU A N 1
ATOM 636 C CA . LEU A 1 85 ? 18.953 6.762 5.973 1 97.94 85 LEU A CA 1
ATOM 637 C C . LEU A 1 85 ? 18.859 6.379 4.5 1 97.94 85 LEU A C 1
ATOM 639 O O . LEU A 1 85 ? 19.75 6.727 3.707 1 97.94 85 LEU A O 1
ATOM 643 N N . GLU A 1 86 ? 17.875 5.707 4.184 1 96 86 GLU A N 1
ATOM 644 C CA . GLU A 1 86 ? 17.688 5.293 2.795 1 96 86 GLU A CA 1
ATOM 645 C C . GLU A 1 86 ? 17.578 6.504 1.869 1 96 86 GLU A C 1
ATOM 647 O O . GLU A 1 86 ? 18.203 6.531 0.803 1 96 86 GLU A O 1
ATOM 652 N N . LEU A 1 87 ? 16.797 7.5 2.26 1 97.12 87 LEU A N 1
ATOM 653 C CA . LEU A 1 87 ? 16.641 8.703 1.452 1 97.12 87 LEU A CA 1
ATOM 654 C C . LEU A 1 87 ? 17.969 9.438 1.297 1 97.12 87 LEU A C 1
ATOM 656 O O . LEU A 1 87 ? 18.281 9.93 0.213 1 97.12 87 LEU A O 1
ATOM 660 N N . SER A 1 88 ? 18.719 9.445 2.383 1 97.81 88 SER A N 1
ATOM 661 C CA . SER A 1 88 ? 19.984 10.156 2.33 1 97.81 88 SER A CA 1
ATOM 662 C C . SER A 1 88 ? 20.938 9.516 1.326 1 97.81 88 SER A C 1
ATOM 664 O O . SER A 1 88 ? 21.734 10.203 0.691 1 97.81 88 SER A O 1
ATOM 666 N N . ARG A 1 89 ? 20.812 8.211 1.167 1 96.12 89 ARG A N 1
ATOM 667 C CA . ARG A 1 89 ? 21.656 7.477 0.234 1 96.12 89 ARG A CA 1
ATOM 668 C C . ARG A 1 89 ? 21.141 7.613 -1.195 1 96.12 89 ARG A C 1
ATOM 670 O O . ARG A 1 89 ? 21.922 7.863 -2.119 1 96.12 89 ARG A O 1
ATOM 677 N N . ARG A 1 90 ? 19.922 7.539 -1.385 1 94.81 90 ARG A N 1
ATOM 678 C CA . ARG A 1 90 ? 19.328 7.512 -2.717 1 94.81 90 ARG A CA 1
ATOM 679 C C . ARG A 1 90 ? 19.203 8.922 -3.289 1 94.81 90 ARG A C 1
ATOM 681 O O . ARG A 1 90 ? 19.234 9.109 -4.508 1 94.81 90 ARG A O 1
ATOM 688 N N . LEU A 1 91 ? 18.953 9.852 -2.396 1 96.88 91 LEU A N 1
ATOM 689 C CA . LEU A 1 91 ? 18.75 11.25 -2.785 1 96.88 91 LEU A CA 1
ATOM 690 C C . LEU A 1 91 ? 19.656 12.164 -1.974 1 96.88 91 LEU A C 1
ATOM 692 O O . LEU A 1 91 ? 19.188 12.914 -1.118 1 96.88 91 LEU A O 1
ATOM 696 N N . PRO A 1 92 ? 20.891 12.273 -2.324 1 96.5 92 PRO A N 1
ATOM 697 C CA . PRO A 1 92 ? 21.859 12.984 -1.492 1 96.5 92 PRO A CA 1
ATOM 698 C C . PRO A 1 92 ? 21.625 14.492 -1.461 1 96.5 92 PRO A C 1
ATOM 700 O O . PRO A 1 92 ? 22.047 15.172 -0.523 1 96.5 92 PRO A O 1
ATOM 703 N N . ALA A 1 93 ? 20.938 14.992 -2.471 1 96.81 93 ALA A N 1
ATOM 704 C CA . ALA A 1 93 ? 20.719 16.438 -2.537 1 96.81 93 ALA A CA 1
ATOM 705 C C . ALA A 1 93 ? 19.438 16.828 -1.802 1 96.81 93 ALA A C 1
ATOM 707 O O . ALA A 1 93 ? 19.188 18.016 -1.568 1 96.81 93 ALA A O 1
ATOM 708 N N . THR A 1 94 ? 18.609 15.852 -1.405 1 97.81 94 THR A N 1
ATOM 709 C CA . THR A 1 94 ? 17.344 16.109 -0.742 1 97.81 94 THR A CA 1
ATOM 710 C C . THR A 1 94 ? 17.562 16.5 0.719 1 97.81 94 THR A C 1
ATOM 712 O O . THR A 1 94 ? 18.328 15.844 1.428 1 97.81 94 THR A O 1
ATOM 715 N N . ARG A 1 95 ? 16.922 17.547 1.131 1 98.62 95 ARG A N 1
ATOM 716 C CA . ARG A 1 95 ? 16.969 17.969 2.529 1 98.62 95 ARG A CA 1
ATOM 717 C C . ARG A 1 95 ? 15.969 17.188 3.373 1 98.62 95 ARG A C 1
ATOM 719 O O . ARG A 1 95 ? 14.82 17.016 2.967 1 98.62 95 ARG A O 1
ATOM 726 N N . LEU A 1 96 ? 16.438 16.734 4.492 1 98.75 96 LEU A N 1
ATOM 727 C CA . LEU A 1 96 ? 15.57 16.047 5.445 1 98.75 96 LEU A CA 1
ATOM 728 C C . LEU A 1 96 ? 15.117 17 6.543 1 98.75 96 LEU A C 1
ATOM 730 O O . LEU A 1 96 ? 15.93 17.469 7.344 1 98.75 96 LEU A O 1
ATOM 734 N N . LEU A 1 97 ? 13.836 17.281 6.59 1 98.75 97 LEU A N 1
ATOM 735 C CA . LEU A 1 97 ? 13.273 18.281 7.492 1 98.75 97 LEU A CA 1
ATOM 736 C C . LEU A 1 97 ? 12.703 17.609 8.742 1 98.75 97 LEU A C 1
ATOM 738 O O . LEU A 1 97 ? 11.93 16.656 8.648 1 98.75 97 LEU A O 1
ATOM 742 N N . VAL A 1 98 ? 13.109 18.125 9.922 1 98.38 98 VAL A N 1
ATOM 743 C CA . VAL A 1 98 ? 12.594 17.719 11.227 1 98.38 98 VAL A CA 1
ATOM 744 C C . VAL A 1 98 ? 12.102 18.953 11.992 1 98.38 98 VAL A C 1
ATOM 746 O O . VAL A 1 98 ? 12.82 19.953 12.086 1 98.38 98 VAL A O 1
ATOM 749 N N . LEU A 1 99 ? 10.875 18.859 12.469 1 97.75 99 LEU A N 1
ATOM 750 C CA . LEU A 1 99 ? 10.398 19.906 13.367 1 97.75 99 LEU A CA 1
ATOM 751 C C . LEU A 1 99 ? 10.945 19.703 14.773 1 97.75 99 LEU A C 1
ATOM 753 O O . LEU A 1 99 ? 10.953 18.594 15.289 1 97.75 99 LEU A O 1
ATOM 757 N N . ASP A 1 100 ? 11.406 20.75 15.359 1 97.56 100 ASP A N 1
ATOM 758 C CA . ASP A 1 100 ? 12.023 20.688 16.672 1 97.56 100 ASP A CA 1
ATOM 759 C C . ASP A 1 100 ? 10.969 20.656 17.781 1 97.56 100 ASP A C 1
ATOM 761 O O . ASP A 1 100 ? 10.953 21.531 18.656 1 97.56 100 ASP A O 1
ATOM 765 N N . VAL A 1 101 ? 10.18 19.656 17.766 1 95.81 101 VAL A N 1
ATOM 766 C CA . VAL A 1 101 ? 9.172 19.469 18.797 1 95.81 101 VAL A CA 1
ATOM 767 C C . VAL A 1 101 ? 9.828 18.891 20.047 1 95.81 101 VAL A C 1
ATOM 769 O O . VAL A 1 101 ? 10.391 17.797 20.016 1 95.81 101 VAL A O 1
ATOM 772 N N . ARG A 1 102 ? 9.711 19.594 21.109 1 94.81 102 ARG A N 1
ATOM 773 C CA . ARG A 1 102 ? 10.227 19.172 22.406 1 94.81 102 ARG A CA 1
ATOM 774 C C . ARG A 1 102 ? 9.086 18.922 23.391 1 94.81 102 ARG A C 1
ATOM 776 O O . ARG A 1 102 ? 8.344 19.844 23.734 1 94.81 102 ARG A O 1
ATOM 783 N N . ASN A 1 103 ? 9.047 17.703 23.781 1 92.12 103 ASN A N 1
ATOM 784 C CA . ASN A 1 103 ? 7.918 17.281 24.625 1 92.12 103 ASN A CA 1
ATOM 785 C C . ASN A 1 103 ? 7.812 18.156 25.875 1 92.12 103 ASN A C 1
ATOM 787 O O . ASN A 1 1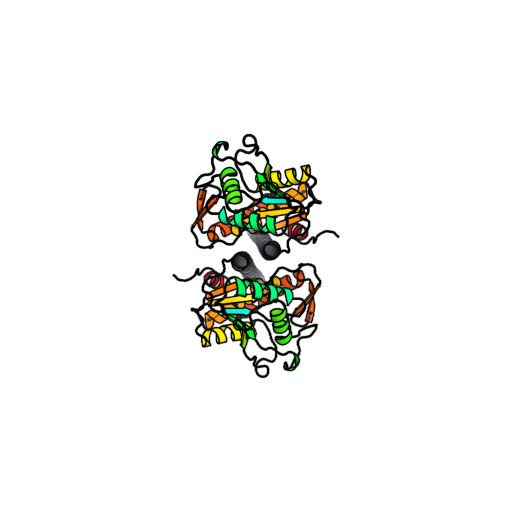03 ? 6.711 18.5 26.297 1 92.12 103 ASN A O 1
ATOM 791 N N . GLU A 1 104 ? 8.93 18.469 26.5 1 91.88 104 GLU A N 1
ATOM 792 C CA . GLU A 1 104 ? 8.969 19.219 27.75 1 91.88 104 GLU A CA 1
ATOM 793 C C . GLU A 1 104 ? 8.461 20.656 27.547 1 91.88 104 GLU A C 1
ATOM 795 O O . GLU A 1 104 ? 8.133 21.344 28.516 1 91.88 104 GLU A O 1
ATOM 800 N N . GLU A 1 105 ? 8.469 21.094 26.328 1 93.75 105 GLU A N 1
ATOM 801 C CA . GLU A 1 105 ? 8.047 22.469 26.031 1 93.75 105 GLU A CA 1
ATOM 802 C C . GLU A 1 105 ? 6.578 22.516 25.625 1 93.75 105 GLU A C 1
ATOM 804 O O . GLU A 1 105 ? 6 23.594 25.484 1 93.75 105 GLU A O 1
ATOM 809 N N . LEU A 1 106 ? 5.984 21.344 25.422 1 91.06 106 LEU A N 1
ATOM 810 C CA . LEU A 1 106 ? 4.562 21.297 25.094 1 91.06 106 LEU A CA 1
ATOM 811 C C . LEU A 1 106 ? 3.715 21.516 26.344 1 91.06 106 LEU A C 1
ATOM 813 O O . LEU A 1 106 ? 3.957 20.891 27.375 1 91.06 106 LEU A O 1
ATOM 817 N N . PRO A 1 107 ? 2.764 22.406 26.297 1 88.56 107 PRO A N 1
ATOM 818 C CA . PRO A 1 107 ? 1.863 22.578 27.438 1 88.56 107 PRO A CA 1
ATOM 819 C C . PRO A 1 107 ? 1.189 21.266 27.859 1 88.56 107 PRO A C 1
ATOM 821 O O . PRO A 1 107 ? 0.977 21.031 29.047 1 88.56 107 PRO A O 1
ATOM 824 N N . VAL A 1 108 ? 0.867 20.5 26.891 1 81.94 108 VAL A N 1
ATOM 825 C CA . VAL A 1 108 ? 0.318 19.172 27.125 1 81.94 108 VAL A CA 1
ATOM 826 C C . VAL A 1 108 ? 1.288 18.109 26.594 1 81.94 108 VAL A C 1
ATOM 828 O O . VAL A 1 108 ? 1.342 17.859 25.391 1 81.94 108 VAL A O 1
ATOM 831 N N . GLY A 1 109 ? 2.055 17.609 27.344 1 81.12 109 GLY A N 1
ATOM 832 C CA . GLY A 1 109 ? 3.037 16.609 26.953 1 81.12 109 GLY A CA 1
ATOM 833 C C . GLY A 1 109 ? 2.424 15.406 26.25 1 81.12 109 GLY A C 1
ATOM 834 O O . GLY A 1 109 ? 1.257 15.078 26.484 1 81.12 109 GLY A O 1
ATOM 835 N N . VAL A 1 110 ? 3.119 14.82 25.328 1 84.31 110 VAL A N 1
ATOM 836 C CA . VAL A 1 110 ? 2.74 13.547 24.719 1 84.31 110 VAL A CA 1
ATOM 837 C C . VAL A 1 110 ? 3.168 12.391 25.625 1 84.31 110 VAL A C 1
ATOM 839 O O . VAL A 1 110 ? 4.344 12.273 25.984 1 84.31 110 VAL A O 1
ATOM 842 N N . PRO A 1 111 ? 2.25 11.68 26.047 1 79.88 111 PRO A N 1
ATOM 843 C CA . PRO A 1 111 ? 2.594 10.594 26.953 1 79.88 111 PRO A CA 1
ATOM 844 C C . PRO A 1 111 ? 3.18 9.383 26.234 1 79.88 111 PRO A C 1
ATOM 846 O O . PRO A 1 111 ? 3.158 9.32 25 1 79.88 111 PRO A O 1
ATOM 849 N N . ASN A 1 112 ? 3.758 8.492 27.047 1 77.25 112 ASN A N 1
ATOM 850 C CA . ASN A 1 112 ? 4.094 7.121 26.672 1 77.25 112 ASN A CA 1
ATOM 851 C C . ASN A 1 112 ? 5.199 7.082 25.625 1 77.25 112 ASN A C 1
ATOM 853 O O . ASN A 1 112 ? 5.012 6.52 24.547 1 77.25 112 ASN A O 1
ATOM 857 N N . GLY A 1 113 ? 6.355 7.66 25.953 1 83.69 113 GLY A N 1
ATOM 858 C CA . GLY A 1 113 ? 7.551 7.414 25.156 1 83.69 113 GLY A CA 1
ATOM 859 C C . GLY A 1 113 ? 7.664 8.312 23.953 1 83.69 113 GLY A C 1
ATOM 860 O O . GLY A 1 113 ? 7.863 7.836 22.828 1 83.69 113 GLY A O 1
ATOM 861 N N . TYR A 1 114 ? 7.469 9.547 24.156 1 89.62 114 TYR A N 1
ATOM 862 C CA . TYR A 1 114 ? 7.715 10.539 23.109 1 89.62 114 TYR A CA 1
ATOM 863 C C . TYR A 1 114 ? 8.938 11.391 23.438 1 89.62 114 TYR A C 1
ATOM 865 O O . TYR A 1 114 ? 8.836 12.375 24.188 1 89.62 114 TYR A O 1
ATOM 873 N N . GLY A 1 115 ? 10.039 11.047 22.859 1 91.56 115 GLY A N 1
ATOM 874 C CA . GLY A 1 115 ? 11.281 11.781 23.078 1 91.56 115 GLY A CA 1
ATOM 875 C C . GLY A 1 115 ? 11.406 13.008 22.188 1 91.56 115 GLY A C 1
ATOM 876 O O . GLY A 1 115 ? 12.289 13.836 22.406 1 91.56 115 GLY A O 1
ATOM 877 N N . GLY A 1 116 ? 10.508 13.102 21.266 1 93.19 116 GLY A N 1
ATOM 878 C CA . GLY A 1 116 ? 10.484 14.273 20.406 1 93.19 116 GLY A CA 1
ATOM 879 C C . GLY A 1 116 ? 11.641 14.312 19.422 1 93.19 116 GLY A C 1
ATOM 880 O O . GLY A 1 116 ? 12.234 13.281 19.109 1 93.19 116 GLY A O 1
ATOM 881 N N . ALA A 1 117 ? 11.914 15.539 18.875 1 95.69 117 ALA A N 1
ATOM 882 C CA . ALA A 1 117 ? 12.938 15.742 17.844 1 95.69 117 ALA A CA 1
ATOM 883 C C . ALA A 1 117 ? 14.312 15.328 18.344 1 95.69 117 ALA A C 1
ATOM 885 O O . ALA A 1 117 ? 15.086 14.703 17.609 1 95.69 117 ALA A O 1
ATOM 886 N N . PRO A 1 118 ? 14.648 15.57 19.641 1 96.25 118 PRO A N 1
ATOM 887 C CA . PRO A 1 118 ? 15.969 15.141 20.109 1 96.25 118 PRO A CA 1
ATOM 888 C C . PRO A 1 118 ? 16.188 13.633 19.984 1 96.25 118 PRO A C 1
ATOM 890 O O . PRO A 1 118 ? 17.25 13.195 19.562 1 96.25 118 PRO A O 1
ATOM 893 N N . ALA A 1 119 ? 15.195 12.867 20.328 1 96.38 119 ALA A N 1
ATOM 894 C CA . ALA A 1 119 ? 15.312 11.414 20.234 1 96.38 119 ALA A CA 1
ATOM 895 C C . ALA A 1 119 ? 15.477 10.969 18.781 1 96.38 119 ALA A C 1
ATOM 897 O O . ALA A 1 119 ? 16.297 10.109 18.469 1 96.38 119 ALA A O 1
ATOM 898 N N . MET A 1 120 ? 14.695 11.555 17.906 1 96.44 120 MET A N 1
ATOM 899 C CA . MET A 1 120 ? 14.766 11.219 16.484 1 96.44 120 MET A CA 1
ATOM 900 C C . MET A 1 120 ? 16.125 11.586 15.906 1 96.44 120 MET A C 1
ATOM 902 O O . MET A 1 120 ? 16.75 10.781 15.195 1 96.44 120 MET A O 1
ATOM 906 N N . LEU A 1 121 ? 16.625 12.758 16.219 1 97.75 121 LEU A N 1
ATOM 907 C CA . LEU A 1 121 ? 17.906 13.227 15.703 1 97.75 121 LEU A CA 1
ATOM 908 C C . LEU A 1 121 ? 19.047 12.359 16.219 1 97.75 121 LEU A C 1
ATOM 910 O O . LEU A 1 121 ? 19.969 12.047 15.469 1 97.75 121 LEU A O 1
ATOM 914 N N . ALA A 1 122 ? 18.938 11.984 17.453 1 97.75 122 ALA A N 1
ATOM 915 C CA . ALA A 1 122 ? 19.953 11.109 18.031 1 97.75 122 ALA A CA 1
ATOM 916 C C . ALA A 1 122 ? 20 9.773 17.297 1 97.75 122 ALA A C 1
ATOM 918 O O . ALA A 1 122 ? 21.078 9.25 17.016 1 97.75 122 ALA A O 1
ATOM 919 N N . GLN A 1 123 ? 18.875 9.219 17.016 1 97.38 123 GLN A N 1
ATOM 920 C CA . GLN A 1 123 ? 18.812 7.941 16.328 1 97.38 123 GLN A CA 1
ATOM 921 C C . GLN A 1 123 ? 19.297 8.078 14.883 1 97.38 123 GLN A C 1
ATOM 923 O O . GLN A 1 123 ? 19.922 7.168 14.344 1 97.38 123 GLN A O 1
ATOM 928 N N . MET A 1 124 ? 18.938 9.188 14.227 1 97.69 124 MET A N 1
ATOM 929 C CA . MET A 1 124 ? 19.422 9.445 12.875 1 97.69 124 MET A CA 1
ATOM 930 C C . MET A 1 124 ? 20.938 9.523 12.844 1 97.69 124 MET A C 1
ATOM 932 O O . MET A 1 124 ? 21.578 8.953 11.961 1 97.69 124 MET A O 1
ATOM 936 N N . ASP A 1 125 ? 21.469 10.188 13.844 1 97.75 125 ASP A N 1
ATOM 937 C CA . ASP A 1 125 ? 22.922 10.289 13.961 1 97.75 125 ASP A CA 1
ATOM 938 C C . ASP A 1 125 ? 23.547 8.906 14.117 1 97.75 125 ASP A C 1
ATOM 940 O O . ASP A 1 125 ? 24.516 8.578 13.422 1 97.75 125 ASP A O 1
ATOM 944 N N . ALA A 1 126 ? 22.984 8.164 14.977 1 97.44 126 ALA A N 1
ATOM 945 C CA . ALA A 1 126 ? 23.5 6.82 15.258 1 97.44 126 ALA A CA 1
ATOM 946 C C . ALA A 1 126 ? 23.406 5.93 14.016 1 97.44 126 ALA A C 1
ATOM 948 O O . ALA A 1 126 ? 24.25 5.059 13.812 1 97.44 126 ALA A O 1
ATOM 949 N N . ALA A 1 127 ? 22.406 6.16 13.203 1 96.44 127 ALA A N 1
ATOM 950 C CA . ALA A 1 127 ? 22.156 5.344 12.016 1 96.44 127 ALA A CA 1
ATOM 951 C C . ALA A 1 127 ? 23.078 5.758 10.867 1 96.44 127 ALA A C 1
ATOM 953 O O . ALA A 1 127 ? 23.203 5.047 9.867 1 96.44 127 ALA A O 1
ATOM 954 N N . GLY A 1 128 ? 23.656 6.934 10.969 1 97.44 128 GLY A N 1
ATOM 955 C CA . GLY A 1 128 ? 24.594 7.383 9.953 1 97.44 128 GLY A CA 1
ATOM 956 C C . GLY A 1 128 ? 23.984 8.352 8.961 1 97.44 128 GLY A C 1
ATOM 957 O O . GLY A 1 128 ? 24.531 8.562 7.875 1 97.44 128 GLY A O 1
ATOM 958 N N . VAL A 1 129 ? 22.875 8.93 9.258 1 98.19 129 VAL A N 1
ATOM 959 C CA . VAL A 1 129 ? 22.297 9.969 8.406 1 98.19 129 VAL A CA 1
ATOM 960 C C . VAL A 1 129 ? 23.188 11.211 8.445 1 98.19 129 VAL A C 1
ATOM 962 O O . VAL A 1 129 ? 23.484 11.734 9.523 1 98.19 129 VAL A O 1
ATOM 965 N N . PRO A 1 130 ? 23.609 11.68 7.328 1 98 130 PRO A N 1
ATOM 966 C CA . PRO A 1 130 ? 24.453 12.867 7.344 1 98 130 PRO A CA 1
ATOM 967 C C . PRO A 1 130 ? 23.766 14.086 7.949 1 98 130 PRO A C 1
ATOM 969 O O . PRO A 1 130 ? 22.719 14.523 7.445 1 98 130 PRO A O 1
ATOM 972 N N . ARG A 1 131 ? 24.375 14.633 8.953 1 96.75 131 ARG A N 1
ATOM 973 C CA . ARG A 1 131 ? 23.781 15.773 9.641 1 96.75 131 ARG A CA 1
ATOM 974 C C . ARG A 1 131 ? 23.641 16.969 8.695 1 96.75 131 ARG A C 1
ATOM 976 O O . ARG A 1 131 ? 22.688 17.75 8.805 1 96.75 131 ARG A O 1
ATOM 983 N N . SER A 1 132 ? 24.484 17.062 7.723 1 96.81 132 SER A N 1
ATOM 984 C CA . SER A 1 132 ? 24.484 18.156 6.762 1 96.81 132 SER A CA 1
ATOM 985 C C . SER A 1 132 ? 23.219 18.141 5.898 1 96.81 132 SER A C 1
ATOM 987 O O . SER A 1 132 ? 22.859 19.141 5.281 1 96.81 132 SER A O 1
ATOM 989 N N . GLN A 1 133 ? 22.547 17 5.828 1 97.88 133 GLN A N 1
ATOM 990 C CA . GLN A 1 133 ? 21.344 16.859 5.023 1 97.88 133 GLN A CA 1
ATOM 991 C C . GLN A 1 133 ? 20.094 17.188 5.844 1 97.88 133 GLN A C 1
ATOM 993 O O . GLN A 1 133 ? 19 17.344 5.289 1 97.88 133 GLN A O 1
ATOM 998 N N . VAL A 1 134 ? 20.281 17.391 7.156 1 98.5 134 VAL A N 1
ATOM 999 C CA . VAL A 1 134 ? 19.141 17.5 8.047 1 98.5 134 VAL A CA 1
ATOM 1000 C C . VAL A 1 134 ? 18.859 18.969 8.367 1 98.5 134 VAL A C 1
ATOM 1002 O O . VAL A 1 134 ? 19.75 19.672 8.852 1 98.5 134 VAL A O 1
ATOM 1005 N N . ASP A 1 135 ? 17.703 19.391 8.031 1 97.94 135 ASP A N 1
ATOM 1006 C CA . ASP A 1 135 ? 17.188 20.688 8.461 1 97.94 135 ASP A CA 1
ATOM 1007 C C . ASP A 1 135 ? 16.297 20.562 9.688 1 97.94 135 ASP A C 1
ATOM 1009 O O . ASP A 1 135 ? 15.32 19.812 9.672 1 97.94 135 ASP A O 1
ATOM 1013 N N . VAL A 1 136 ? 16.656 21.266 10.734 1 98 136 VAL A N 1
ATOM 1014 C CA . VAL A 1 136 ? 15.812 21.312 11.93 1 98 136 VAL A CA 1
ATOM 1015 C C . VAL A 1 136 ? 15.086 22.641 12.008 1 98 136 VAL A C 1
ATOM 1017 O O . VAL A 1 136 ? 15.719 23.703 12.086 1 98 136 VAL A O 1
ATOM 1020 N N . GLU A 1 137 ? 13.789 22.578 11.898 1 97 137 GLU A N 1
ATOM 1021 C CA . GLU A 1 137 ? 12.961 23.781 11.953 1 97 137 GLU A CA 1
ATOM 1022 C C . GLU A 1 137 ? 12.32 23.953 13.328 1 97 137 GLU A C 1
ATOM 1024 O O . GLU A 1 137 ? 11.805 23 13.906 1 97 137 GLU A O 1
ATOM 1029 N N . ALA A 1 138 ? 12.359 25.219 13.805 1 95.94 138 ALA A N 1
ATOM 1030 C CA . ALA A 1 138 ? 11.797 25.516 15.125 1 95.94 138 ALA A CA 1
ATOM 1031 C C . ALA A 1 138 ? 10.289 25.25 15.141 1 95.94 138 ALA A C 1
ATOM 1033 O O . ALA A 1 138 ? 9.594 25.562 14.172 1 95.94 138 ALA A O 1
ATOM 1034 N N . TYR A 1 139 ? 9.805 24.625 16.141 1 96.12 139 TYR A N 1
ATOM 1035 C CA . TYR A 1 139 ? 8.383 24.438 16.391 1 96.12 139 TYR A CA 1
ATOM 1036 C C . TYR A 1 139 ? 7.859 25.469 17.375 1 96.12 139 TYR A C 1
ATOM 1038 O O . TYR A 1 139 ? 8.477 25.703 18.422 1 96.12 139 TYR A O 1
ATOM 1046 N N . ASP A 1 140 ? 6.762 26.125 17.031 1 94.44 140 ASP A N 1
ATOM 1047 C CA . ASP A 1 140 ? 6.176 27.141 17.906 1 94.44 140 ASP A CA 1
ATOM 1048 C C . ASP A 1 140 ? 5.277 26.484 18.969 1 94.44 140 ASP A C 1
ATOM 1050 O O . ASP A 1 140 ? 4.055 26.453 18.797 1 94.44 140 ASP A O 1
ATOM 1054 N N . HIS A 1 141 ? 5.852 26.156 20.109 1 93.62 141 HIS A N 1
ATOM 1055 C CA . HIS A 1 141 ? 5.148 25.422 21.156 1 93.62 141 HIS A CA 1
ATOM 1056 C C . HIS A 1 141 ? 4.055 26.281 21.781 1 93.62 141 HIS A C 1
ATOM 1058 O O . HIS A 1 141 ? 3.129 25.75 22.406 1 93.62 141 HIS A O 1
ATOM 1064 N N . GLN A 1 142 ? 4.16 27.594 21.672 1 90.31 142 GLN A N 1
ATOM 1065 C CA . GLN A 1 142 ? 3.189 28.5 22.281 1 90.31 142 GLN A CA 1
ATOM 1066 C C . GLN A 1 142 ? 1.916 28.578 21.438 1 90.31 142 GLN A C 1
ATOM 1068 O O . GLN A 1 142 ? 0.808 28.531 21.984 1 90.31 142 GLN A O 1
ATOM 1073 N N . THR A 1 143 ? 2.152 28.656 20.156 1 91.25 143 THR A N 1
ATOM 1074 C CA . THR A 1 143 ? 1.018 28.75 19.25 1 91.25 143 THR A CA 1
ATOM 1075 C C . THR A 1 143 ? 0.363 27.391 19.062 1 91.25 143 THR A C 1
ATOM 1077 O O . THR A 1 143 ? -0.865 27.281 19.031 1 91.25 143 THR A O 1
ATOM 1080 N N . HIS A 1 144 ? 1.229 26.406 18.938 1 91.69 144 HIS A N 1
ATOM 1081 C CA . HIS A 1 144 ? 0.734 25.047 18.766 1 91.69 144 HIS A CA 1
ATOM 1082 C C . HIS A 1 144 ? 0.904 24.234 20.031 1 91.69 144 HIS A C 1
ATOM 1084 O O . HIS A 1 144 ? 1.967 23.656 20.266 1 91.69 144 HIS A O 1
ATOM 1090 N N . ARG A 1 145 ? -0.134 24.047 20.75 1 88.06 145 ARG A N 1
ATOM 1091 C CA . ARG A 1 145 ? -0.071 23.484 22.094 1 88.06 145 ARG A CA 1
ATOM 1092 C C . ARG A 1 145 ? 0.061 21.969 22.031 1 88.06 145 ARG A C 1
ATOM 1094 O O . ARG A 1 145 ? 0.318 21.328 23.062 1 88.06 145 ARG A O 1
ATOM 1101 N N . MET A 1 146 ? -0.222 21.422 20.906 1 88.25 146 MET A N 1
ATOM 1102 C CA . MET A 1 146 ? -0.04 19.984 20.672 1 88.25 146 MET A CA 1
ATOM 1103 C C . MET A 1 146 ? 0.506 19.734 19.266 1 88.25 146 MET A C 1
ATOM 1105 O O . MET A 1 146 ? 0.358 20.562 18.375 1 88.25 146 MET A O 1
ATOM 1109 N N . VAL A 1 147 ? 1.185 18.641 19.188 1 90.5 147 VAL A N 1
ATOM 1110 C CA . VAL A 1 147 ? 1.658 18.234 17.875 1 90.5 147 VAL A CA 1
ATOM 1111 C C . VAL A 1 147 ? 0.697 17.203 17.266 1 90.5 147 VAL A C 1
ATOM 1113 O O . VAL A 1 147 ? 0.373 16.203 17.906 1 90.5 147 VAL A O 1
ATOM 1116 N N . HIS A 1 148 ? 0.101 17.516 16.203 1 92.31 148 HIS A N 1
ATOM 1117 C CA . HIS A 1 148 ? -0.761 16.594 15.469 1 92.31 148 HIS A CA 1
ATOM 1118 C C . HIS A 1 148 ? -0.506 16.672 13.961 1 92.31 148 HIS A C 1
ATOM 1120 O O . HIS A 1 148 ? 0.205 17.562 13.5 1 92.31 148 HIS A O 1
ATOM 1126 N N . THR A 1 149 ? -1.067 15.789 13.195 1 96.38 149 THR A N 1
ATOM 1127 C CA . THR A 1 149 ? -0.722 15.57 11.797 1 96.38 149 THR A CA 1
ATOM 1128 C C . THR A 1 149 ? -0.937 16.844 10.984 1 96.38 149 THR A C 1
ATOM 1130 O O . THR A 1 149 ? -0.095 17.203 10.156 1 96.38 149 THR A O 1
ATOM 1133 N N . LEU A 1 150 ? -2.033 17.594 11.242 1 97.38 150 LEU A N 1
ATOM 1134 C CA . LEU A 1 150 ? -2.346 18.781 10.461 1 97.38 150 LEU A CA 1
ATOM 1135 C C . LEU A 1 150 ? -1.311 19.875 10.703 1 97.38 150 LEU A C 1
ATOM 1137 O O . LEU A 1 150 ? -0.803 20.484 9.758 1 97.38 150 LEU A O 1
ATOM 1141 N N . VAL A 1 151 ? -1.014 20.125 11.961 1 96.69 151 VAL A N 1
ATOM 1142 C CA . VAL A 1 151 ? -0.055 21.172 12.289 1 96.69 151 VAL A CA 1
ATOM 1143 C C . VAL A 1 151 ? 1.308 20.844 11.688 1 96.69 151 VAL A C 1
ATOM 1145 O O . VAL A 1 151 ? 1.995 21.719 11.156 1 96.69 151 VAL A O 1
ATOM 1148 N N . GLU A 1 152 ? 1.718 19.578 11.758 1 97.31 152 GLU A N 1
ATOM 1149 C CA . GLU A 1 152 ? 2.984 19.156 11.164 1 97.31 152 GLU A CA 1
ATOM 1150 C C . GLU A 1 152 ? 2.988 19.375 9.656 1 97.31 152 GLU A C 1
ATOM 1152 O O . GLU A 1 152 ? 3.963 19.891 9.102 1 97.31 152 GLU A O 1
ATOM 1157 N N . ALA A 1 153 ? 1.896 18.984 9.008 1 98.38 153 ALA A N 1
ATOM 1158 C CA . ALA A 1 153 ? 1.774 19.156 7.566 1 98.38 153 ALA A CA 1
ATOM 1159 C C . ALA A 1 153 ? 1.883 20.641 7.188 1 98.38 153 ALA A C 1
ATOM 1161 O O . ALA A 1 153 ? 2.57 20.984 6.227 1 98.38 153 ALA A O 1
ATOM 1162 N N . GLU A 1 154 ? 1.215 21.484 7.945 1 98.12 154 GLU A N 1
ATOM 1163 C CA . GLU A 1 154 ? 1.26 22.922 7.703 1 98.12 154 GLU A CA 1
ATOM 1164 C C . GLU A 1 154 ? 2.678 23.469 7.855 1 98.12 154 GLU A C 1
ATOM 1166 O O . GLU A 1 154 ? 3.164 24.203 6.992 1 98.12 154 GLU A O 1
ATOM 1171 N N . CYS A 1 155 ? 3.336 23.078 8.922 1 97.94 155 CYS A N 1
ATOM 1172 C CA . CYS A 1 155 ? 4.703 23.531 9.156 1 97.94 155 CYS A CA 1
ATOM 1173 C C . CYS A 1 155 ? 5.633 23.062 8.047 1 97.94 155 CYS A C 1
ATOM 1175 O O . CYS A 1 155 ? 6.457 23.844 7.555 1 97.94 155 CYS A O 1
ATOM 1177 N N . ALA A 1 156 ? 5.492 21.812 7.641 1 98.31 156 ALA A N 1
ATOM 1178 C CA . ALA A 1 156 ? 6.348 21.234 6.602 1 98.31 156 ALA A CA 1
ATOM 1179 C C . ALA A 1 156 ? 6.164 21.969 5.273 1 98.31 156 ALA A C 1
ATOM 1181 O O . ALA A 1 156 ? 7.145 22.359 4.633 1 98.31 156 ALA A O 1
ATOM 1182 N N . VAL A 1 157 ? 4.914 22.203 4.855 1 98.31 157 VAL A N 1
ATOM 1183 C CA . VAL A 1 157 ? 4.605 22.844 3.584 1 98.31 157 VAL A CA 1
ATOM 1184 C C . VAL A 1 157 ? 5.078 24.297 3.619 1 98.31 157 VAL A C 1
ATOM 1186 O O . VAL A 1 157 ? 5.68 24.781 2.658 1 98.31 157 VAL A O 1
ATOM 1189 N N . ARG A 1 158 ? 4.867 24.969 4.707 1 98.06 158 ARG A N 1
ATOM 1190 C CA . ARG A 1 158 ? 5.258 26.375 4.824 1 98.06 158 ARG A CA 1
ATOM 1191 C C . ARG A 1 158 ? 6.777 26.516 4.824 1 98.06 158 ARG A C 1
ATOM 1193 O O . ARG A 1 158 ? 7.316 27.453 4.227 1 98.06 158 ARG A O 1
ATOM 1200 N N . HIS A 1 159 ? 7.434 25.594 5.535 1 97.94 159 HIS A N 1
ATOM 1201 C CA . HIS A 1 159 ? 8.891 25.578 5.461 1 97.94 159 HIS A CA 1
ATOM 1202 C C . HIS A 1 159 ? 9.367 25.375 4.027 1 97.94 159 HIS A C 1
ATOM 1204 O O . HIS A 1 159 ? 10.227 26.109 3.541 1 97.94 159 HIS A O 1
ATOM 1210 N N . ALA A 1 160 ? 8.844 24.344 3.355 1 97.88 160 ALA A N 1
ATOM 1211 C CA . ALA A 1 160 ? 9.203 24.047 1.974 1 97.88 160 ALA A CA 1
ATOM 1212 C C . ALA A 1 160 ? 8.992 25.266 1.075 1 97.88 160 ALA A C 1
ATOM 1214 O O . ALA A 1 160 ? 9.852 25.609 0.262 1 97.88 160 ALA A O 1
ATOM 1215 N N . LYS A 1 161 ? 7.879 25.922 1.28 1 97.38 161 LYS A N 1
ATOM 1216 C CA . LYS A 1 161 ? 7.555 27.125 0.514 1 97.38 161 LYS A CA 1
ATOM 1217 C C . LYS A 1 161 ? 8.578 28.234 0.761 1 97.38 161 LYS A C 1
ATOM 1219 O O . LYS A 1 161 ? 9.039 28.875 -0.181 1 97.38 161 LYS A O 1
ATOM 1224 N N . SER A 1 162 ? 8.93 28.422 1.99 1 97.5 162 SER A N 1
ATOM 1225 C CA . SER A 1 162 ? 9.875 29.484 2.354 1 97.5 162 SER A CA 1
ATOM 1226 C C . SER A 1 162 ? 11.25 29.219 1.744 1 97.5 162 SER A C 1
ATOM 1228 O O . SER A 1 162 ? 12 30.156 1.48 1 97.5 162 SER A O 1
ATOM 1230 N N . LYS A 1 163 ? 11.555 27.969 1.476 1 97.31 163 LYS A N 1
ATOM 1231 C CA . LYS A 1 163 ? 12.844 27.578 0.898 1 97.31 163 LYS A CA 1
ATOM 1232 C C . LYS A 1 163 ? 12.766 27.516 -0.624 1 97.31 163 LYS A C 1
ATOM 1234 O O . LYS A 1 163 ? 13.766 27.266 -1.292 1 97.31 163 LYS A O 1
ATOM 1239 N N . GLY A 1 164 ? 11.539 27.594 -1.127 1 96.81 164 GLY A N 1
ATOM 1240 C CA . GLY A 1 164 ? 11.344 27.547 -2.568 1 96.81 164 GLY A CA 1
ATOM 1241 C C . GLY A 1 164 ? 11.312 26.125 -3.109 1 96.81 164 GLY A C 1
ATOM 1242 O O . GLY A 1 164 ? 11.555 25.906 -4.297 1 96.81 164 GLY A O 1
ATOM 1243 N N . TRP A 1 165 ? 11.102 25.172 -2.227 1 97 165 TRP A N 1
ATOM 1244 C CA . TRP A 1 165 ? 10.992 23.797 -2.693 1 97 165 TRP A CA 1
ATOM 1245 C C . TRP A 1 165 ? 9.75 23.609 -3.559 1 97 165 TRP A C 1
ATOM 1247 O O . TRP A 1 165 ? 8.688 24.141 -3.248 1 97 165 TRP A O 1
ATOM 1257 N N . ARG A 1 166 ? 9.875 22.828 -4.613 1 94.94 166 ARG A N 1
ATOM 1258 C CA . ARG A 1 166 ? 8.758 22.516 -5.492 1 94.94 166 ARG A CA 1
ATOM 1259 C C . ARG A 1 166 ? 8.32 21.062 -5.309 1 94.94 166 ARG A C 1
ATOM 1261 O O . ARG A 1 166 ? 7.344 20.625 -5.918 1 94.94 166 ARG A O 1
ATOM 1268 N N . SER A 1 167 ? 9.023 20.375 -4.469 1 95.94 167 SER A N 1
ATOM 1269 C CA . SER A 1 167 ? 8.695 18.969 -4.184 1 95.94 167 SER A CA 1
ATOM 1270 C C . SER A 1 167 ? 9 18.625 -2.732 1 95.94 167 SER A C 1
ATOM 1272 O O . SER A 1 167 ? 9.984 19.094 -2.162 1 95.94 167 SER A O 1
ATOM 1274 N N . LEU A 1 168 ? 8.117 17.859 -2.184 1 97 168 LEU A N 1
ATOM 1275 C CA . LEU A 1 168 ? 8.227 17.453 -0.785 1 97 168 LEU A CA 1
ATOM 1276 C C . LEU A 1 168 ? 7.82 15.992 -0.608 1 97 168 LEU A C 1
ATOM 1278 O O . LEU A 1 168 ? 6.723 15.594 -1.012 1 97 168 LEU A O 1
ATOM 1282 N N . ILE A 1 169 ? 8.703 15.18 -0.087 1 97.62 169 ILE A N 1
ATOM 1283 C CA . ILE A 1 169 ? 8.414 13.789 0.257 1 97.62 169 ILE A CA 1
ATOM 1284 C C . ILE A 1 169 ? 7.887 13.719 1.688 1 97.62 169 ILE A C 1
ATOM 1286 O O . ILE A 1 169 ? 8.469 14.305 2.604 1 97.62 169 ILE A O 1
ATOM 1290 N N . VAL A 1 170 ? 6.785 13.086 1.852 1 98 170 VAL A N 1
ATOM 1291 C CA . VAL A 1 170 ? 6.215 12.828 3.172 1 98 170 VAL A CA 1
ATOM 1292 C C . VAL A 1 170 ? 6.695 11.469 3.686 1 98 170 VAL A C 1
ATOM 1294 O O . VAL A 1 170 ? 6.488 10.445 3.031 1 98 170 VAL A O 1
ATOM 1297 N N . VAL A 1 171 ? 7.312 11.5 4.855 1 98.19 171 VAL A N 1
ATOM 1298 C CA . VAL A 1 171 ? 7.824 10.266 5.445 1 98.19 171 VAL A CA 1
ATOM 1299 C C . VAL A 1 171 ? 7.07 9.953 6.734 1 98.19 171 VAL A C 1
ATOM 1301 O O . VAL A 1 171 ? 7 10.797 7.637 1 98.19 171 VAL A O 1
ATOM 1304 N N . ALA A 1 172 ? 6.516 8.82 6.816 1 97.31 172 ALA A N 1
ATOM 1305 C CA . ALA A 1 172 ? 5.797 8.32 7.984 1 97.31 172 ALA A CA 1
ATOM 1306 C C . ALA A 1 172 ? 5.812 6.793 8.031 1 97.31 172 ALA A C 1
ATOM 1308 O O . ALA A 1 172 ? 6.074 6.141 7.016 1 97.31 172 ALA A O 1
ATOM 1309 N N . PRO A 1 173 ? 5.652 6.234 9.258 1 95.88 173 PRO A N 1
ATOM 1310 C CA . PRO A 1 173 ? 5.496 4.781 9.266 1 95.88 173 PRO A CA 1
ATOM 1311 C C . PRO A 1 173 ? 4.281 4.312 8.469 1 95.88 173 PRO A C 1
ATOM 1313 O O . PRO A 1 173 ? 3.34 5.086 8.266 1 95.88 173 PRO A O 1
ATOM 1316 N N . PRO A 1 174 ? 4.27 3.08 8.062 1 94.81 174 PRO A N 1
ATOM 1317 C CA . PRO A 1 174 ? 3.223 2.598 7.16 1 94.81 174 PRO A CA 1
ATOM 1318 C C . PRO A 1 174 ? 1.815 2.863 7.691 1 94.81 174 PRO A C 1
ATOM 1320 O O . PRO A 1 174 ? 0.95 3.334 6.945 1 94.81 174 PRO A O 1
ATOM 1323 N N . PHE A 1 175 ? 1.567 2.686 8.984 1 94.06 175 PHE A N 1
ATOM 1324 C CA . PHE A 1 175 ? 0.204 2.807 9.492 1 94.06 175 PHE A CA 1
ATOM 1325 C C . PHE A 1 175 ? -0.266 4.254 9.438 1 94.06 175 PHE A C 1
ATOM 1327 O O . PHE A 1 175 ? -1.469 4.523 9.398 1 94.06 175 PHE A O 1
ATOM 1334 N N . HIS A 1 176 ? 0.648 5.199 9.414 1 96.06 176 HIS A N 1
ATOM 1335 C CA . HIS A 1 176 ? 0.338 6.621 9.469 1 96.06 176 HIS A CA 1
ATOM 1336 C C . HIS A 1 176 ? 0.502 7.273 8.102 1 96.06 176 HIS A C 1
ATOM 1338 O O . HIS A 1 176 ? 0.12 8.43 7.906 1 96.06 176 HIS A O 1
ATOM 1344 N N . LEU A 1 177 ? 1.055 6.617 7.156 1 96.94 177 LEU A N 1
ATOM 1345 C CA . LEU A 1 177 ? 1.541 7.207 5.914 1 96.94 177 LEU A CA 1
ATOM 1346 C C . LEU A 1 177 ? 0.392 7.809 5.113 1 96.94 177 LEU A C 1
ATOM 1348 O O . LEU A 1 177 ? 0.499 8.93 4.613 1 96.94 177 LEU A O 1
ATOM 1352 N N . LEU A 1 178 ? -0.704 7.082 5.004 1 97 178 LEU A N 1
ATOM 1353 C CA . LEU A 1 178 ? -1.815 7.551 4.184 1 97 178 LEU A CA 1
ATOM 1354 C C . LEU A 1 178 ? -2.354 8.883 4.703 1 97 178 LEU A C 1
ATOM 1356 O O . LEU A 1 178 ? -2.477 9.844 3.943 1 97 178 LEU A O 1
ATOM 1360 N N . ARG A 1 179 ? -2.609 8.898 5.949 1 97.62 179 ARG A N 1
ATOM 1361 C CA . ARG A 1 179 ? -3.154 10.125 6.531 1 97.62 179 ARG A CA 1
ATOM 1362 C C . ARG A 1 179 ? -2.152 11.266 6.438 1 97.62 179 ARG A C 1
ATOM 1364 O O . ARG A 1 179 ? -2.518 12.391 6.094 1 97.62 179 ARG A O 1
ATOM 1371 N N . ALA A 1 180 ? -0.908 10.984 6.734 1 97.88 180 ALA A N 1
ATOM 1372 C CA . ALA A 1 180 ? 0.139 12.008 6.688 1 97.88 180 ALA A CA 1
ATOM 1373 C C . ALA A 1 180 ? 0.25 12.609 5.293 1 97.88 180 ALA A C 1
ATOM 1375 O O . ALA A 1 180 ? 0.262 13.836 5.141 1 97.88 180 ALA A O 1
ATOM 1376 N N . ALA A 1 181 ? 0.277 11.773 4.293 1 97.69 181 ALA A N 1
ATOM 1377 C CA . ALA A 1 181 ? 0.446 12.219 2.914 1 97.69 181 ALA A CA 1
ATOM 1378 C C . ALA A 1 181 ? -0.792 12.961 2.422 1 97.69 181 ALA A C 1
ATOM 1380 O O . ALA A 1 181 ? -0.68 14.008 1.776 1 97.69 181 ALA A O 1
ATOM 1381 N N . MET A 1 182 ? -1.947 12.43 2.732 1 98 182 MET A N 1
ATOM 1382 C CA . MET A 1 182 ? -3.189 13.062 2.289 1 98 182 MET A CA 1
ATOM 1383 C C . MET A 1 182 ? -3.381 14.422 2.949 1 98 182 MET A C 1
ATOM 1385 O O . MET A 1 182 ? -3.818 15.375 2.303 1 98 182 MET A O 1
ATOM 1389 N N . THR A 1 183 ? -3.057 14.484 4.227 1 98.44 183 THR A N 1
ATOM 1390 C CA . THR A 1 183 ? -3.152 15.758 4.93 1 98.44 183 THR A CA 1
ATOM 1391 C C . THR A 1 183 ? -2.174 16.766 4.348 1 98.44 183 THR A C 1
ATOM 1393 O O . THR A 1 183 ? -2.547 17.906 4.07 1 98.44 183 THR A O 1
ATOM 1396 N N . THR A 1 184 ? -0.955 16.328 4.129 1 98.38 184 THR A N 1
ATOM 1397 C CA . THR A 1 184 ? 0.067 17.219 3.59 1 98.38 184 THR A CA 1
ATOM 1398 C C . THR A 1 184 ? -0.313 17.703 2.189 1 98.38 184 THR A C 1
ATOM 1400 O O . THR A 1 184 ? -0.185 18.875 1.872 1 98.38 184 THR A O 1
ATOM 1403 N N . ALA A 1 185 ? -0.773 16.781 1.398 1 97.56 185 ALA A N 1
ATOM 1404 C CA . ALA A 1 185 ? -1.206 17.125 0.049 1 97.56 185 ALA A CA 1
ATOM 1405 C C . ALA A 1 185 ? -2.357 18.125 0.089 1 97.56 185 ALA A C 1
ATOM 1407 O O . ALA A 1 185 ? -2.443 19.016 -0.761 1 97.56 185 ALA A O 1
ATOM 1408 N N . SER A 1 186 ? -3.23 17.984 1.032 1 98.19 186 SER A N 1
ATOM 1409 C CA . SER A 1 186 ? -4.355 18.906 1.182 1 98.19 186 SER A CA 1
ATOM 1410 C C . SER A 1 186 ? -3.877 20.297 1.562 1 98.19 186 SER A C 1
ATOM 1412 O O . SER A 1 186 ? -4.348 21.297 1.009 1 98.19 186 SER A O 1
ATOM 1414 N N . VAL A 1 187 ? -2.951 20.328 2.49 1 98.19 187 VAL A N 1
ATOM 1415 C CA . VAL A 1 187 ? -2.383 21.609 2.891 1 98.19 187 VAL A CA 1
ATOM 1416 C C . VAL A 1 187 ? -1.669 22.266 1.704 1 98.19 187 VAL A C 1
ATOM 1418 O O . VAL A 1 187 ? -1.84 23.453 1.44 1 98.19 187 VAL A O 1
ATOM 1421 N N . ALA A 1 188 ? -0.889 21.469 0.963 1 97.44 188 ALA A N 1
ATOM 1422 C CA . ALA A 1 188 ? -0.17 21.984 -0.202 1 97.44 188 ALA A CA 1
ATOM 1423 C C . ALA A 1 188 ? -1.139 22.5 -1.257 1 97.44 188 ALA A C 1
ATOM 1425 O O . ALA A 1 188 ? -0.883 23.531 -1.882 1 97.44 188 ALA A O 1
ATOM 1426 N N . ALA A 1 189 ? -2.203 21.828 -1.419 1 96.06 189 ALA A N 1
ATOM 1427 C CA . ALA A 1 189 ? -3.197 22.266 -2.396 1 96.06 189 ALA A CA 1
ATOM 1428 C C . ALA A 1 189 ? -3.707 23.656 -2.08 1 96.06 189 ALA A C 1
ATOM 1430 O O . ALA A 1 189 ? -3.994 24.438 -2.988 1 96.06 189 ALA A O 1
ATOM 1431 N N . ARG A 1 190 ? -3.768 24.016 -0.842 1 96.38 190 ARG A N 1
ATOM 1432 C CA . ARG A 1 190 ? -4.297 25.297 -0.395 1 96.38 190 ARG A CA 1
ATOM 1433 C C . ARG A 1 190 ? -3.213 26.375 -0.4 1 96.38 190 ARG A C 1
ATOM 1435 O O . ARG A 1 190 ? -3.461 27.516 -0.794 1 96.38 190 ARG A O 1
ATOM 1442 N N . GLU A 1 191 ? -1.974 25.984 -0.049 1 97.25 191 GLU A N 1
ATOM 1443 C CA . GLU A 1 191 ? -0.979 27 0.282 1 97.25 191 GLU A CA 1
ATOM 1444 C C . GLU A 1 191 ? 0.147 27.016 -0.746 1 97.25 191 GLU A C 1
ATOM 1446 O O . GLU A 1 191 ? 0.859 28.016 -0.869 1 97.25 191 GLU A O 1
ATOM 1451 N N . ALA A 1 192 ? 0.331 25.922 -1.376 1 96.56 192 ALA A N 1
ATOM 1452 C CA . ALA A 1 192 ? 1.398 25.766 -2.361 1 96.56 192 ALA A CA 1
ATOM 1453 C C . ALA A 1 192 ? 0.97 24.812 -3.48 1 96.56 192 ALA A C 1
ATOM 1455 O O . ALA A 1 192 ? 1.562 23.75 -3.662 1 96.56 192 ALA A O 1
ATOM 1456 N N . PRO A 1 193 ? 0.03 25.25 -4.328 1 94.44 193 PRO A N 1
ATOM 1457 C CA . PRO A 1 193 ? -0.617 24.359 -5.289 1 94.44 193 PRO A CA 1
ATOM 1458 C C . PRO A 1 193 ? 0.363 23.766 -6.305 1 94.44 193 PRO A C 1
ATOM 1460 O O . PRO A 1 193 ? 0.105 22.703 -6.875 1 94.44 193 PRO A O 1
ATOM 1463 N N . ASP A 1 194 ? 1.512 24.375 -6.434 1 93.75 194 ASP A N 1
ATOM 1464 C CA . ASP A 1 194 ? 2.467 23.906 -7.434 1 93.75 194 ASP A CA 1
ATOM 1465 C C . ASP A 1 194 ? 3.475 22.938 -6.82 1 93.75 194 ASP A C 1
ATOM 1467 O O . ASP A 1 194 ? 4.32 22.375 -7.523 1 93.75 194 ASP A O 1
ATOM 1471 N N . MET A 1 195 ? 3.416 22.672 -5.57 1 95.25 195 MET A N 1
ATOM 1472 C CA . MET A 1 195 ? 4.34 21.781 -4.891 1 95.25 195 MET A CA 1
ATOM 1473 C C . MET A 1 195 ? 3.93 20.328 -5.09 1 95.25 195 MET A C 1
ATOM 1475 O O . MET A 1 195 ? 2.789 19.953 -4.809 1 95.25 195 MET A O 1
ATOM 1479 N N . ALA A 1 196 ? 4.824 19.516 -5.605 1 94.69 196 ALA A N 1
ATOM 1480 C CA . ALA A 1 196 ? 4.582 18.094 -5.77 1 94.69 196 ALA A CA 1
ATOM 1481 C C . ALA A 1 196 ? 4.777 17.344 -4.449 1 94.69 196 ALA A C 1
ATOM 1483 O O . ALA A 1 196 ? 5.785 17.531 -3.766 1 94.69 196 ALA A O 1
ATOM 1484 N N . ILE A 1 197 ? 3.799 16.578 -4.098 1 95.62 197 ILE A N 1
ATOM 1485 C CA . ILE A 1 197 ? 3.871 15.781 -2.871 1 95.62 197 ILE A CA 1
ATOM 1486 C C . ILE A 1 197 ? 4.051 14.305 -3.219 1 95.62 197 ILE A C 1
ATOM 1488 O O . ILE A 1 197 ? 3.377 13.781 -4.109 1 95.62 197 ILE A O 1
ATOM 1492 N N . SER A 1 198 ? 4.973 13.664 -2.625 1 95.25 198 SER A N 1
ATOM 1493 C CA . SER A 1 198 ? 5.164 12.219 -2.715 1 95.25 198 SER A CA 1
ATOM 1494 C C . SER A 1 198 ? 5.266 11.586 -1.329 1 95.25 198 SER A C 1
ATOM 1496 O O . SER A 1 198 ? 5.332 12.297 -0.323 1 95.25 198 SER A O 1
ATOM 1498 N N . ALA A 1 199 ? 5.16 10.312 -1.306 1 96.06 199 ALA A N 1
ATOM 1499 C CA . ALA A 1 199 ? 5.195 9.594 -0.035 1 96.06 199 ALA A CA 1
ATOM 1500 C C . ALA A 1 199 ? 6.32 8.562 -0.021 1 96.06 199 ALA A C 1
ATOM 1502 O O . ALA A 1 199 ? 6.68 8.016 -1.064 1 96.06 199 ALA A O 1
ATOM 1503 N N . PHE A 1 200 ? 6.879 8.391 1.099 1 96.19 200 PHE A N 1
ATOM 1504 C CA . PHE A 1 200 ? 7.902 7.379 1.329 1 96.19 200 PHE A CA 1
ATOM 1505 C C . PHE A 1 200 ? 7.719 6.727 2.695 1 96.19 200 PHE A C 1
ATOM 1507 O O . PHE A 1 200 ? 7.828 7.395 3.727 1 96.19 200 PHE A O 1
ATOM 1514 N N . ALA A 1 201 ? 7.406 5.434 2.662 1 95.94 201 ALA A N 1
ATOM 1515 C CA . ALA A 1 201 ? 7.094 4.727 3.898 1 95.94 201 ALA A CA 1
ATOM 1516 C C . ALA A 1 201 ? 8.359 4.387 4.676 1 95.94 201 ALA A C 1
ATOM 1518 O O . ALA A 1 201 ? 9.375 4.004 4.086 1 95.94 201 ALA A O 1
ATOM 1519 N N . GLY A 1 202 ? 8.32 4.562 5.977 1 95.06 202 GLY A N 1
ATOM 1520 C CA . GLY A 1 202 ? 9.344 3.982 6.824 1 95.06 202 GLY A CA 1
ATOM 1521 C C . GLY A 1 202 ? 9.414 2.469 6.73 1 95.06 202 GLY A C 1
ATOM 1522 O O . GLY A 1 202 ? 8.531 1.839 6.141 1 95.06 202 GLY A O 1
ATOM 1523 N N . SER A 1 203 ? 10.453 1.93 7.293 1 92.25 203 SER A N 1
ATOM 1524 C CA . SER A 1 203 ? 10.594 0.478 7.262 1 92.25 203 SER A CA 1
ATOM 1525 C C . SER A 1 203 ? 9.422 -0.206 7.961 1 92.25 203 SER A C 1
ATOM 1527 O O . SER A 1 203 ? 8.938 0.278 8.984 1 92.25 203 SER A O 1
ATOM 1529 N N . PRO A 1 204 ? 9.047 -1.299 7.352 1 89.88 204 PRO A N 1
ATOM 1530 C CA . PRO A 1 204 ? 7.953 -2.027 7.992 1 89.88 204 PRO A CA 1
ATOM 1531 C C . PRO A 1 204 ? 8.336 -2.578 9.367 1 89.88 204 PRO A C 1
ATOM 1533 O O . PRO A 1 204 ? 9.469 -3.014 9.57 1 89.88 204 PRO A O 1
ATOM 1536 N N . LEU A 1 205 ? 7.406 -2.408 10.273 1 88.19 205 LEU A N 1
ATOM 1537 C CA . LEU A 1 205 ? 7.445 -3.057 11.578 1 88.19 205 LEU A CA 1
ATOM 1538 C C . LEU A 1 205 ? 6.281 -4.031 11.734 1 88.19 205 LEU A C 1
ATOM 1540 O O . LEU A 1 205 ? 5.262 -3.906 11.055 1 88.19 205 LEU A O 1
ATOM 1544 N N . PRO A 1 206 ? 6.438 -5.02 12.594 1 86.75 206 PRO A N 1
ATOM 1545 C CA . PRO A 1 206 ? 5.367 -6.016 12.711 1 86.75 206 PRO A CA 1
ATOM 1546 C C . PRO A 1 206 ? 4.02 -5.398 13.07 1 86.75 206 PRO A C 1
ATOM 1548 O O . PRO A 1 206 ? 3.922 -4.648 14.047 1 86.75 206 PRO A O 1
ATOM 1551 N N . TRP A 1 207 ? 3.031 -5.766 12.344 1 87.12 207 TRP A N 1
ATOM 1552 C CA . TRP A 1 207 ? 1.695 -5.191 12.484 1 87.12 207 TRP A CA 1
ATOM 1553 C C . TRP A 1 207 ? 1.064 -5.598 13.812 1 87.12 207 TRP A C 1
ATOM 1555 O O . TRP A 1 207 ? 0.278 -4.84 14.391 1 87.12 207 TRP A O 1
ATOM 1565 N N . GLU A 1 208 ? 1.477 -6.727 14.32 1 85.75 208 GLU A N 1
ATOM 1566 C CA . GLU A 1 208 ? 0.842 -7.258 15.523 1 85.75 208 GLU A CA 1
ATOM 1567 C C . GLU A 1 208 ? 1.615 -6.859 16.781 1 85.75 208 GLU A C 1
ATOM 1569 O O . GLU A 1 208 ? 1.166 -7.113 17.906 1 85.75 208 GLU A O 1
ATOM 1574 N N . GLU A 1 209 ? 2.719 -6.227 16.609 1 83.25 209 GLU A N 1
ATOM 1575 C CA . GLU A 1 209 ? 3.496 -5.754 17.75 1 83.25 209 GLU A CA 1
ATOM 1576 C C . GLU A 1 209 ? 2.801 -4.586 18.438 1 83.25 209 GLU A C 1
ATOM 1578 O O . GLU A 1 209 ? 2.283 -3.684 17.781 1 83.25 209 GLU A O 1
ATOM 1583 N N . THR A 1 210 ? 2.773 -4.746 19.734 1 82.31 210 THR A N 1
ATOM 1584 C CA . THR A 1 210 ? 2.227 -3.639 20.516 1 82.31 210 THR A CA 1
ATOM 1585 C C . THR A 1 210 ? 3.15 -2.424 20.438 1 82.31 210 THR A C 1
ATOM 1587 O O . THR A 1 210 ? 4.371 -2.562 20.516 1 82.31 210 THR A O 1
ATOM 1590 N N . ALA A 1 211 ? 2.531 -1.333 20.219 1 78.31 211 ALA A N 1
ATOM 1591 C CA . ALA A 1 211 ? 3.23 -0.052 20.156 1 78.31 211 ALA A CA 1
ATOM 1592 C C . ALA A 1 211 ? 2.4 1.058 20.781 1 78.31 211 ALA A C 1
ATOM 1594 O O . ALA A 1 211 ? 1.296 0.813 21.281 1 78.31 211 ALA A O 1
ATOM 1595 N N . VAL A 1 212 ? 3.092 2.094 20.953 1 77.19 212 VAL A N 1
ATOM 1596 C CA . VAL A 1 212 ? 2.391 3.268 21.469 1 77.19 212 VAL A CA 1
ATOM 1597 C C . VAL A 1 212 ? 2.154 4.262 20.328 1 77.19 212 VAL A C 1
ATOM 1599 O O . VAL A 1 212 ? 3.023 4.457 19.484 1 77.19 212 VAL A O 1
ATOM 1602 N N . HIS A 1 213 ? 0.924 4.691 20.266 1 72.94 213 HIS A N 1
ATOM 1603 C CA . HIS A 1 213 ? 0.529 5.645 19.234 1 72.94 213 HIS A CA 1
ATOM 1604 C C . HIS A 1 213 ? 0.115 6.98 19.844 1 72.94 213 HIS A C 1
ATOM 1606 O O . HIS A 1 213 ? 0.168 7.148 21.078 1 72.94 213 HIS A O 1
ATOM 1612 N N . SER A 1 214 ? -0.157 7.84 18.969 1 63.16 214 SER A N 1
ATOM 1613 C CA . SER A 1 214 ? -0.452 9.211 19.375 1 63.16 214 SER A CA 1
ATOM 1614 C C . SER A 1 214 ? -1.44 9.227 20.547 1 63.16 214 SER A C 1
ATOM 1616 O O . SER A 1 214 ? -2.168 8.258 20.766 1 63.16 214 SER A O 1
ATOM 1618 N N . GLN A 1 215 ? -1.394 10.188 21.359 1 62.5 215 GLN A N 1
ATOM 1619 C CA . GLN A 1 215 ? -2.221 10.477 22.516 1 62.5 215 GLN A CA 1
ATOM 1620 C C . GLN A 1 215 ? -2.031 9.422 23.609 1 62.5 215 GLN A C 1
ATOM 1622 O O . GLN A 1 215 ? -2.896 9.242 24.469 1 62.5 215 GLN A O 1
ATOM 1627 N N . GLY A 1 216 ? -0.964 8.641 23.312 1 67.5 216 GLY A N 1
ATOM 1628 C CA . GLY A 1 216 ? -0.637 7.695 24.375 1 67.5 216 GLY A CA 1
ATOM 1629 C C . GLY A 1 216 ? -1.379 6.379 24.234 1 67.5 216 GLY A C 1
ATOM 1630 O O . GLY A 1 216 ? -1.305 5.523 25.125 1 67.5 216 GLY A O 1
ATOM 1631 N N . MET A 1 217 ? -1.987 6.184 23.156 1 74.25 217 MET A N 1
ATOM 1632 C CA . MET A 1 217 ? -2.756 4.961 22.953 1 74.25 217 MET A CA 1
ATOM 1633 C C . MET A 1 217 ? -1.83 3.762 22.75 1 74.25 217 MET A C 1
ATOM 1635 O O . MET A 1 217 ? -0.878 3.824 21.984 1 74.25 217 MET A O 1
ATOM 1639 N N . VAL A 1 218 ? -2.125 2.76 23.594 1 83 218 VAL A N 1
ATOM 1640 C CA . VAL A 1 218 ? -1.388 1.507 23.469 1 83 218 VAL A CA 1
ATOM 1641 C C . VAL A 1 218 ? -2.197 0.511 22.641 1 83 218 VAL A C 1
ATOM 1643 O O . VAL A 1 218 ? -3.406 0.371 22.828 1 83 218 VAL A O 1
ATOM 1646 N N . GLY A 1 219 ? -1.593 -0.06 21.625 1 87.81 219 GLY A N 1
ATOM 1647 C CA . GLY A 1 219 ? -2.223 -1.034 20.75 1 87.81 219 GLY A CA 1
ATOM 1648 C C . GLY A 1 219 ? -1.286 -1.57 19.688 1 87.81 219 GLY A C 1
ATOM 1649 O O . GLY A 1 219 ? -0.118 -1.181 19.625 1 87.81 219 GLY A O 1
ATOM 1650 N N . THR A 1 220 ? -1.781 -2.479 18.922 1 89.62 220 THR A N 1
ATOM 1651 C CA . THR A 1 220 ? -0.984 -2.992 17.812 1 89.62 220 THR A CA 1
ATOM 1652 C C . THR A 1 220 ? -0.955 -1.992 16.656 1 89.62 220 THR A C 1
ATOM 1654 O O . THR A 1 220 ? -1.82 -1.119 16.562 1 89.62 220 THR A O 1
ATOM 1657 N N . ARG A 1 221 ? -0.039 -2.092 15.836 1 89.56 221 ARG A N 1
ATOM 1658 C CA . ARG A 1 221 ? 0.042 -1.219 14.672 1 89.56 221 ARG A CA 1
ATOM 1659 C C . ARG A 1 221 ? -1.144 -1.441 13.734 1 89.56 221 ARG A C 1
ATOM 1661 O O . ARG A 1 221 ? -1.562 -0.524 13.023 1 89.56 221 ARG A O 1
ATOM 1668 N N . LEU A 1 222 ? -1.726 -2.633 13.789 1 89.5 222 LEU A N 1
ATOM 1669 C CA . LEU A 1 222 ? -2.949 -2.891 13.039 1 89.5 222 LEU A CA 1
ATOM 1670 C C . LEU A 1 222 ? -4.105 -2.055 13.578 1 89.5 222 LEU A C 1
ATOM 1672 O O . LEU A 1 222 ? -4.895 -1.508 12.805 1 89.5 222 LEU A O 1
ATOM 1676 N N . GLU A 1 223 ? -4.145 -1.983 14.844 1 90.94 223 GLU A N 1
ATOM 1677 C CA . GLU A 1 223 ? -5.164 -1.145 15.469 1 90.94 223 GLU A CA 1
ATOM 1678 C C . GLU A 1 223 ? -4.934 0.331 15.156 1 90.94 223 GLU A C 1
ATOM 1680 O O . GLU A 1 223 ? -5.891 1.085 14.961 1 90.94 223 GLU A O 1
ATOM 1685 N N . PHE A 1 224 ? -3.678 0.675 15.094 1 92.25 224 PHE A N 1
ATOM 1686 C CA . PHE A 1 224 ? -3.355 2.045 14.703 1 92.25 224 PHE A CA 1
ATOM 1687 C C . PHE A 1 224 ? -3.824 2.332 13.289 1 92.25 224 PHE A C 1
ATOM 1689 O O . PHE A 1 224 ? -4.371 3.402 13.008 1 92.25 224 PHE A O 1
ATOM 1696 N N . LEU A 1 225 ? -3.598 1.357 12.43 1 93.56 225 LEU A N 1
ATOM 1697 C CA . LEU A 1 225 ? -4.039 1.53 11.055 1 93.56 225 LEU A CA 1
ATOM 1698 C C . LEU A 1 225 ? -5.543 1.781 10.992 1 93.56 225 LEU A C 1
ATOM 1700 O O . LEU A 1 225 ? -5.996 2.672 10.266 1 93.56 225 LEU A O 1
ATOM 1704 N N . ASP A 1 226 ? -6.301 1.046 11.812 1 93.38 226 ASP A N 1
ATOM 1705 C CA . ASP A 1 226 ? -7.746 1.235 11.852 1 93.38 226 ASP A CA 1
ATOM 1706 C C . ASP A 1 226 ? -8.102 2.648 12.305 1 93.38 226 ASP A C 1
ATOM 1708 O O . ASP A 1 226 ? -8.977 3.295 11.719 1 93.38 226 ASP A O 1
ATOM 1712 N N . SER A 1 227 ? -7.426 3.043 13.305 1 94 227 SER A N 1
ATOM 1713 C CA . SER A 1 227 ? -7.668 4.383 13.82 1 94 227 SER A CA 1
ATOM 1714 C C . SER A 1 227 ? -7.309 5.449 12.789 1 94 227 SER A C 1
ATOM 1716 O O . SER A 1 227 ? -8.016 6.453 12.656 1 94 227 SER A O 1
ATOM 1718 N N . GLU A 1 228 ? -6.234 5.234 12.078 1 95.94 228 GLU A N 1
ATOM 1719 C CA . GLU A 1 228 ? -5.805 6.18 11.047 1 95.94 228 GLU A CA 1
ATOM 1720 C C . GLU A 1 228 ? -6.809 6.242 9.906 1 95.94 228 GLU A C 1
ATOM 1722 O O . GLU A 1 228 ? -7.117 7.324 9.398 1 95.94 228 GLU A O 1
ATOM 1727 N N . LEU A 1 229 ? -7.328 5.102 9.484 1 96.25 229 LEU A N 1
ATOM 1728 C CA . LEU A 1 229 ? -8.312 5.066 8.406 1 96.25 229 LEU A CA 1
ATOM 1729 C C . LEU A 1 229 ? -9.594 5.777 8.812 1 96.25 229 LEU A C 1
ATOM 1731 O O . LEU A 1 229 ? -10.18 6.52 8.023 1 96.25 229 LEU A O 1
ATOM 1735 N N . ALA A 1 230 ? -9.977 5.586 10.062 1 95.25 230 ALA A N 1
ATOM 1736 C CA . ALA A 1 230 ? -11.148 6.285 10.578 1 95.25 230 ALA A CA 1
ATOM 1737 C C . ALA A 1 230 ? -10.93 7.793 10.602 1 95.25 230 ALA A C 1
ATOM 1739 O O . ALA A 1 230 ? -11.828 8.57 10.273 1 95.25 230 ALA A O 1
ATOM 1740 N N . ARG A 1 231 ? -9.781 8.203 10.961 1 96.12 231 ARG A N 1
ATOM 1741 C CA . ARG A 1 231 ? -9.453 9.625 11.031 1 96.12 231 ARG A CA 1
ATOM 1742 C C . ARG A 1 231 ? -9.414 10.242 9.641 1 96.12 231 ARG A C 1
ATOM 1744 O O . ARG A 1 231 ? -9.797 11.398 9.461 1 96.12 231 ARG A O 1
ATOM 1751 N N . ILE A 1 232 ? -8.93 9.484 8.672 1 97.56 232 ILE A N 1
ATOM 1752 C CA . ILE A 1 232 ? -8.922 9.977 7.297 1 97.56 232 ILE A CA 1
ATOM 1753 C C . ILE A 1 232 ? -10.344 10.32 6.867 1 97.56 232 ILE A C 1
ATOM 1755 O O . ILE A 1 232 ? -10.586 11.391 6.301 1 97.56 232 ILE A O 1
ATOM 1759 N N . GLU A 1 233 ? -11.25 9.422 7.148 1 95.5 233 GLU A N 1
ATOM 1760 C CA . GLU A 1 233 ? -12.641 9.672 6.793 1 95.5 233 GLU A CA 1
ATOM 1761 C C . GLU A 1 233 ? -13.211 10.859 7.562 1 95.5 233 GLU A C 1
ATOM 1763 O O . GLU A 1 233 ? -13.836 11.742 6.977 1 95.5 233 GLU A O 1
ATOM 1768 N N . ARG A 1 234 ? -12.922 10.914 8.852 1 95.75 234 ARG A N 1
ATOM 1769 C CA . ARG A 1 234 ? -13.422 11.984 9.703 1 95.75 234 ARG A CA 1
ATOM 1770 C C . ARG A 1 234 ? -12.883 13.344 9.25 1 95.75 234 ARG A C 1
ATOM 1772 O O . ARG A 1 234 ? -13.641 14.305 9.133 1 95.75 234 ARG A O 1
ATOM 1779 N N . TYR A 1 235 ? -11.594 13.414 8.992 1 97.12 235 TYR A N 1
ATOM 1780 C CA . TYR A 1 235 ? -10.961 14.695 8.68 1 97.12 235 TYR A CA 1
ATOM 1781 C C . TYR A 1 235 ? -11.273 15.117 7.25 1 97.12 235 TYR A C 1
ATOM 1783 O O . TYR A 1 235 ? -11.109 16.297 6.898 1 97.12 235 TYR A O 1
ATOM 1791 N N . THR A 1 236 ? -11.641 14.148 6.391 1 95.94 236 THR A N 1
ATOM 1792 C CA . THR A 1 236 ? -12.18 14.508 5.086 1 95.94 236 THR A CA 1
ATOM 1793 C C . THR A 1 236 ? -13.539 15.188 5.234 1 95.94 236 THR A C 1
ATOM 1795 O O . THR A 1 236 ? -13.797 16.219 4.605 1 95.94 236 THR A O 1
ATOM 1798 N N . GLU A 1 237 ? -14.383 14.633 6.098 1 93.19 237 GLU A N 1
ATOM 1799 C CA . GLU A 1 237 ? -15.711 15.203 6.348 1 93.19 237 GLU A CA 1
ATOM 1800 C C . GLU A 1 237 ? -15.602 16.594 6.961 1 93.19 237 GLU A C 1
ATOM 1802 O O . GLU A 1 237 ? -16.406 17.484 6.648 1 93.19 237 GLU A O 1
ATOM 1807 N N . LYS A 1 238 ? -14.594 16.828 7.766 1 95.25 238 LYS A N 1
ATOM 1808 C CA . LYS A 1 238 ? -14.391 18.094 8.453 1 95.25 238 LYS A CA 1
ATOM 1809 C C . LYS A 1 238 ? -13.781 19.141 7.523 1 95.25 238 LYS A C 1
ATOM 1811 O O . LYS A 1 238 ? -13.773 20.328 7.832 1 95.25 238 LYS A O 1
ATOM 1816 N N . GLY A 1 239 ? -13.172 18.672 6.465 1 95.06 239 GLY A N 1
ATOM 1817 C CA . GLY A 1 239 ? -12.594 19.578 5.492 1 95.06 239 GLY A CA 1
ATOM 1818 C C . GLY A 1 239 ? -11.094 19.75 5.645 1 95.06 239 GLY A C 1
ATOM 1819 O O . GLY A 1 239 ? -10.461 20.469 4.867 1 95.06 239 GLY A O 1
ATOM 1820 N N . ASP A 1 240 ? -10.477 19.062 6.617 1 96.12 240 ASP A N 1
ATOM 1821 C CA . ASP A 1 240 ? -9.031 19.109 6.82 1 96.12 240 ASP A CA 1
ATOM 1822 C C . ASP A 1 240 ? -8.289 18.359 5.723 1 96.12 240 ASP A C 1
ATOM 1824 O O . ASP A 1 240 ? -7.16 18.688 5.375 1 96.12 240 ASP A O 1
ATOM 1828 N N . ILE A 1 241 ? -8.898 17.297 5.242 1 97.31 241 ILE A N 1
ATOM 1829 C CA . ILE A 1 241 ? -8.383 16.531 4.113 1 97.31 241 ILE A CA 1
ATOM 1830 C C . ILE A 1 241 ? -9.281 16.75 2.895 1 97.31 241 ILE A C 1
ATOM 1832 O O . ILE A 1 241 ? -10.508 16.672 2.994 1 97.31 241 ILE A O 1
ATOM 1836 N N . HIS A 1 242 ? -8.711 17.094 1.778 1 95.69 242 HIS A N 1
ATOM 1837 C CA . HIS A 1 242 ? -9.445 17.344 0.542 1 95.69 242 HIS A CA 1
ATOM 1838 C C . HIS A 1 242 ? -10.109 16.062 0.039 1 95.69 242 HIS A C 1
ATOM 1840 O O . HIS A 1 242 ? -9.688 14.961 0.383 1 95.69 242 HIS A O 1
ATOM 1846 N N . PRO A 1 243 ? -11.102 16.266 -0.805 1 92.12 243 PRO A N 1
ATOM 1847 C CA . PRO A 1 243 ? -11.719 15.086 -1.41 1 92.12 243 PRO A CA 1
ATOM 1848 C C . PRO A 1 243 ? -10.703 14.18 -2.102 1 92.12 243 PRO A C 1
ATOM 1850 O O . PRO A 1 243 ? -9.758 14.664 -2.727 1 92.12 243 PRO A O 1
ATOM 1853 N N . TRP A 1 244 ? -10.898 12.922 -1.898 1 93.75 244 TRP A N 1
ATOM 1854 C CA . TRP A 1 244 ? -9.906 11.93 -2.299 1 93.75 244 TRP A CA 1
ATOM 1855 C C . TRP A 1 244 ? -9.711 11.938 -3.811 1 93.75 244 TRP A C 1
ATOM 1857 O O . TRP A 1 244 ? -8.609 11.672 -4.301 1 93.75 244 TRP A O 1
ATOM 1867 N N . ALA A 1 245 ? -10.789 12.266 -4.574 1 90.38 245 ALA A N 1
ATOM 1868 C CA . ALA A 1 245 ? -10.68 12.391 -6.023 1 90.38 245 ALA A CA 1
ATOM 1869 C C . ALA A 1 245 ? -9.68 13.469 -6.41 1 90.38 245 ALA A C 1
ATOM 1871 O O . ALA A 1 245 ? -8.93 13.312 -7.375 1 90.38 245 ALA A O 1
ATOM 1872 N N . GLU A 1 246 ? -9.648 14.531 -5.68 1 91.12 246 GLU A N 1
ATOM 1873 C CA . GLU A 1 246 ? -8.703 15.617 -5.918 1 91.12 246 GLU A CA 1
ATOM 1874 C C . GLU A 1 246 ? -7.285 15.211 -5.531 1 91.12 246 GLU A C 1
ATOM 1876 O O . GLU A 1 246 ? -6.324 15.547 -6.227 1 91.12 246 GLU A O 1
ATOM 1881 N N . LEU A 1 247 ? -7.141 14.469 -4.426 1 92.88 247 LEU A N 1
ATOM 1882 C CA . LEU A 1 247 ? -5.828 14.047 -3.949 1 92.88 247 LEU A CA 1
ATOM 1883 C C . LEU A 1 247 ? -5.199 13.039 -4.91 1 92.88 247 LEU A C 1
ATOM 1885 O O . LEU A 1 247 ? -3.979 13.008 -5.074 1 92.88 247 LEU A O 1
ATOM 1889 N N . GLU A 1 248 ? -6.004 12.195 -5.531 1 88.88 248 GLU A N 1
ATOM 1890 C CA . GLU A 1 248 ? -5.492 11.258 -6.52 1 88.88 248 GLU A CA 1
ATOM 1891 C C . GLU A 1 248 ? -4.762 11.984 -7.648 1 88.88 248 GLU A C 1
ATOM 1893 O O . GLU A 1 248 ? -3.744 11.5 -8.148 1 88.88 248 GLU A O 1
ATOM 1898 N N . GLN A 1 249 ? -5.27 13.117 -7.977 1 83.75 249 GLN A N 1
ATOM 1899 C CA . GLN A 1 249 ? -4.668 13.898 -9.055 1 83.75 249 GLN A CA 1
ATOM 1900 C C . GLN A 1 249 ? -3.32 14.477 -8.633 1 83.75 249 GLN A C 1
ATOM 1902 O O . GLN A 1 249 ? -2.426 14.648 -9.461 1 83.75 249 GLN 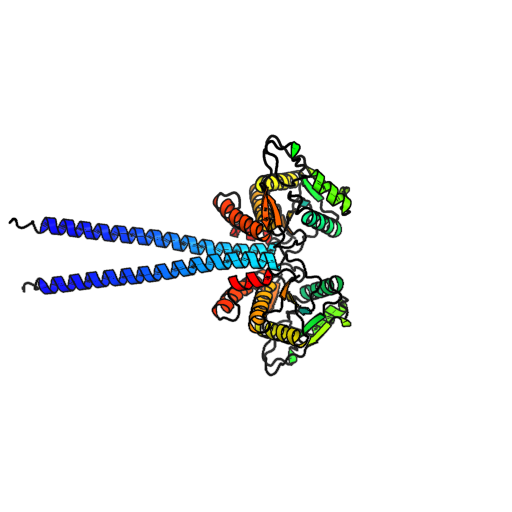A O 1
ATOM 1907 N N . ARG A 1 250 ? -3.166 14.664 -7.383 1 84.88 250 ARG A N 1
ATOM 1908 C CA . ARG A 1 250 ? -1.952 15.289 -6.871 1 84.88 250 ARG A CA 1
ATOM 1909 C C . ARG A 1 250 ? -0.819 14.281 -6.75 1 84.88 250 ARG A C 1
ATOM 1911 O O . ARG A 1 250 ? 0.357 14.648 -6.789 1 84.88 250 ARG A O 1
ATOM 1918 N N . PHE A 1 251 ? -1.104 13.008 -6.523 1 79.8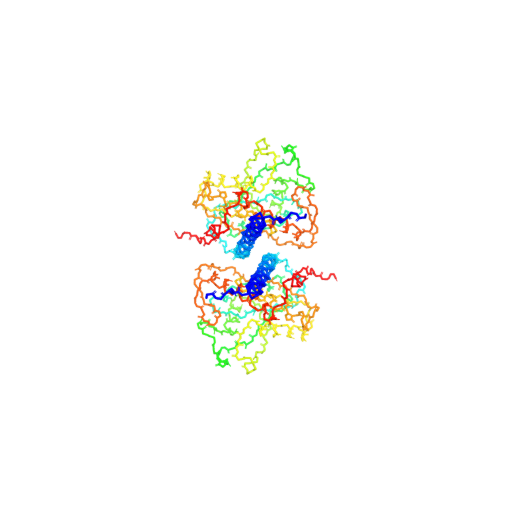8 251 PHE A N 1
ATOM 1919 C CA . PHE A 1 251 ? -0.06 11.992 -6.395 1 79.88 251 PHE A CA 1
ATOM 1920 C C . PHE A 1 251 ? 0.256 11.367 -7.746 1 79.88 251 PHE A C 1
ATOM 1922 O O . PHE A 1 251 ? 1.115 10.484 -7.84 1 79.88 251 PHE A O 1
ATOM 1929 N N . VAL A 1 252 ? -0.438 11.594 -8.852 1 60.41 252 VAL A N 1
ATOM 1930 C CA . VAL A 1 252 ? -0.179 11.078 -10.188 1 60.41 252 VAL A CA 1
ATOM 1931 C C . VAL A 1 252 ? 0.953 11.867 -10.844 1 60.41 252 VAL A C 1
ATOM 1933 O O . VAL A 1 252 ? 1.584 11.391 -11.789 1 60.41 252 VAL A O 1
ATOM 1936 N N . ARG A 1 253 ? 1.247 13.102 -10.445 1 52.94 253 ARG A N 1
ATOM 1937 C CA . ARG A 1 253 ? 2.037 13.977 -11.305 1 52.94 253 ARG A CA 1
ATOM 1938 C C . ARG A 1 253 ? 3.512 13.586 -11.273 1 52.94 253 ARG A C 1
ATOM 1940 O O . ARG A 1 253 ? 4.121 13.531 -10.203 1 52.94 253 ARG A O 1
ATOM 1947 N N . GLY A 1 254 ? 3.908 12.602 -12.086 1 45.84 254 GLY A N 1
ATOM 1948 C CA . GLY A 1 254 ? 5.32 12.516 -12.43 1 45.84 254 GLY A CA 1
ATOM 1949 C C . GLY A 1 254 ? 6.008 13.867 -12.477 1 45.84 254 GLY A C 1
ATOM 1950 O O . GLY A 1 254 ? 5.344 14.906 -12.5 1 45.84 254 GLY A O 1
ATOM 1951 N N . PRO A 1 255 ? 7.27 13.891 -12.148 1 40.09 255 PRO A N 1
ATOM 1952 C CA . PRO A 1 255 ? 7.941 15.18 -12.336 1 40.09 255 PRO A CA 1
ATOM 1953 C C . PRO A 1 255 ? 7.5 15.898 -13.609 1 40.09 255 PRO A C 1
ATOM 1955 O O . PRO A 1 255 ? 7.219 15.25 -14.625 1 40.09 255 PRO A O 1
ATOM 1958 N N . SER A 1 256 ? 6.664 17 -13.477 1 32.88 256 SER A N 1
ATOM 1959 C CA . SER A 1 256 ? 6.566 17.859 -14.648 1 32.88 256 SER A CA 1
ATOM 1960 C C . SER A 1 256 ? 7.891 17.922 -15.398 1 32.88 256 SER A C 1
ATOM 1962 O O . SER A 1 256 ? 8.953 18.094 -14.789 1 32.88 256 SER A O 1
ATOM 1964 N N . THR A 1 257 ? 8.016 17.141 -16.562 1 29.66 257 THR A N 1
ATOM 1965 C CA . THR A 1 257 ? 9.117 17.594 -17.406 1 29.66 257 THR A CA 1
ATOM 1966 C C . THR A 1 257 ? 9.328 19.094 -17.266 1 29.66 257 THR A C 1
ATOM 1968 O O . THR A 1 257 ? 8.367 19.859 -17.156 1 29.66 257 THR A O 1
ATOM 1971 N N . MET B 1 1 ? -79.125 3.449 -15.516 1 33.56 1 MET B N 1
ATOM 1972 C CA . MET B 1 1 ? -77.875 3.959 -15.031 1 33.56 1 MET B CA 1
ATOM 1973 C C . MET B 1 1 ? -77.438 3.285 -13.727 1 33.56 1 MET B C 1
ATOM 1975 O O . MET B 1 1 ? -78.125 3.471 -12.703 1 33.56 1 MET B O 1
ATOM 1979 N N . GLY B 1 2 ? -77.125 2.021 -13.719 1 37.09 2 GLY B N 1
ATOM 1980 C CA . GLY B 1 2 ? -77 0.966 -12.727 1 37.09 2 GLY B CA 1
ATOM 1981 C C . GLY B 1 2 ? -76 1.312 -11.602 1 37.09 2 GLY B C 1
ATOM 1982 O O . GLY B 1 2 ? -75.062 2.029 -11.812 1 37.09 2 GLY B O 1
ATOM 1983 N N . ALA B 1 3 ? -76.625 1.514 -10.328 1 44.91 3 ALA B N 1
ATOM 1984 C CA . ALA B 1 3 ? -75.875 1.518 -9.047 1 44.91 3 ALA B CA 1
ATOM 1985 C C . ALA B 1 3 ? -74.75 0.52 -9.055 1 44.91 3 ALA B C 1
ATOM 1987 O O . ALA B 1 3 ? -74.938 -0.691 -9.141 1 44.91 3 ALA B O 1
ATOM 1988 N N . LEU B 1 4 ? -73.75 0.81 -9.859 1 50.84 4 LEU B N 1
ATOM 1989 C CA . LEU B 1 4 ? -72.5 0.035 -9.633 1 50.84 4 LEU B CA 1
ATOM 1990 C C . LEU B 1 4 ? -72.375 -0.335 -8.156 1 50.84 4 LEU B C 1
ATOM 1992 O O . LEU B 1 4 ? -72.438 0.538 -7.289 1 50.84 4 LEU B O 1
ATOM 1996 N N . ASP B 1 5 ? -72.688 -1.55 -7.859 1 62.97 5 ASP B N 1
ATOM 1997 C CA . ASP B 1 5 ? -72.875 -2.121 -6.531 1 62.97 5 ASP B CA 1
ATOM 1998 C C . ASP B 1 5 ? -71.688 -1.83 -5.617 1 62.97 5 ASP B C 1
ATOM 2000 O O . ASP B 1 5 ? -70.562 -1.831 -6.062 1 62.97 5 ASP B O 1
ATOM 2004 N N . GLY B 1 6 ? -71.938 -1.069 -4.598 1 59.62 6 GLY B N 1
ATOM 2005 C CA . GLY B 1 6 ? -71.062 -0.714 -3.506 1 59.62 6 GLY B CA 1
ATOM 2006 C C . GLY B 1 6 ? -70.062 -1.805 -3.176 1 59.62 6 GLY B C 1
ATOM 2007 O O . GLY B 1 6 ? -68.938 -1.518 -2.85 1 59.62 6 GLY B O 1
ATOM 2008 N N . VAL B 1 7 ? -70.438 -2.998 -3.393 1 65.44 7 VAL B N 1
ATOM 2009 C CA . VAL B 1 7 ? -69.625 -4.148 -3.082 1 65.44 7 VAL B CA 1
ATOM 2010 C C . VAL B 1 7 ? -68.5 -4.242 -4.098 1 65.44 7 VAL B C 1
ATOM 2012 O O . VAL B 1 7 ? -67.312 -4.5 -3.732 1 65.44 7 VAL B O 1
ATOM 2015 N N . LYS B 1 8 ? -68.688 -4.094 -5.344 1 69.75 8 LYS B N 1
ATOM 2016 C CA . LYS B 1 8 ? -67.688 -4.18 -6.398 1 69.75 8 LYS B CA 1
ATOM 2017 C C . LYS B 1 8 ? -66.688 -3.037 -6.297 1 69.75 8 LYS B C 1
ATOM 2019 O O . LYS B 1 8 ? -65.438 -3.238 -6.48 1 69.75 8 LYS B O 1
ATOM 2024 N N . LEU B 1 9 ? -67.188 -1.885 -5.98 1 67.5 9 LEU B N 1
ATOM 2025 C CA . LEU B 1 9 ? -66.375 -0.728 -5.801 1 67.5 9 LEU B CA 1
ATOM 2026 C C . LEU B 1 9 ? -65.438 -0.917 -4.594 1 67.5 9 LEU B C 1
ATOM 2028 O O . LEU B 1 9 ? -64.25 -0.534 -4.629 1 67.5 9 LEU B O 1
ATOM 2032 N N . GLY B 1 10 ? -66 -1.575 -3.594 1 66 10 GLY B N 1
ATOM 2033 C CA . GLY B 1 10 ? -65.188 -1.9 -2.418 1 66 10 GLY B CA 1
ATOM 2034 C C . GLY B 1 10 ? -64.125 -2.91 -2.695 1 66 10 GLY B C 1
ATOM 2035 O O . GLY B 1 10 ? -63 -2.754 -2.227 1 66 10 GLY B O 1
ATOM 2036 N N . ALA B 1 11 ? -64.438 -3.857 -3.504 1 73.12 11 ALA B N 1
ATOM 2037 C CA . ALA B 1 11 ? -63.469 -4.895 -3.871 1 73.12 11 ALA B CA 1
ATOM 2038 C C . ALA B 1 11 ? -62.344 -4.324 -4.738 1 73.12 11 ALA B C 1
ATOM 2040 O O . ALA B 1 11 ? -61.188 -4.664 -4.559 1 73.12 11 ALA B O 1
ATOM 2041 N N . LEU B 1 12 ? -62.625 -3.426 -5.648 1 70.62 12 LEU B N 1
ATOM 2042 C CA . LEU B 1 12 ? -61.656 -2.781 -6.496 1 70.62 12 LEU B CA 1
ATOM 2043 C C . LEU B 1 12 ? -60.719 -1.877 -5.672 1 70.62 12 LEU B C 1
ATOM 2045 O O . LEU B 1 12 ? -59.531 -1.846 -5.891 1 70.62 12 LEU B O 1
ATOM 2049 N N . ALA B 1 13 ? -61.344 -1.245 -4.754 1 69.69 13 ALA B N 1
ATOM 2050 C CA . ALA B 1 13 ? -60.562 -0.389 -3.857 1 69.69 13 ALA B CA 1
ATOM 2051 C C . ALA B 1 13 ? -59.656 -1.218 -2.979 1 69.69 13 ALA B C 1
ATOM 2053 O O . ALA B 1 13 ? -58.469 -0.851 -2.775 1 69.69 13 ALA B O 1
ATOM 2054 N N . ALA B 1 14 ? -60.156 -2.342 -2.541 1 72.75 14 ALA B N 1
ATOM 2055 C CA . ALA B 1 14 ? -59.344 -3.229 -1.715 1 72.75 14 ALA B CA 1
ATOM 2056 C C . ALA B 1 14 ? -58.188 -3.834 -2.525 1 72.75 14 ALA B C 1
ATOM 2058 O O . ALA B 1 14 ? -57.062 -3.898 -2.055 1 72.75 14 ALA B O 1
ATOM 2059 N N . ALA B 1 15 ? -58.531 -4.219 -3.721 1 75.19 15 ALA B N 1
ATOM 2060 C CA . ALA B 1 15 ? -57.5 -4.754 -4.605 1 75.19 15 ALA B CA 1
ATOM 2061 C C . ALA B 1 15 ? -56.469 -3.693 -4.926 1 75.19 15 ALA B C 1
ATOM 2063 O O . ALA B 1 15 ? -55.25 -3.986 -4.957 1 75.19 15 ALA B O 1
ATOM 2064 N N . GLY B 1 16 ? -56.906 -2.52 -5.117 1 68.81 16 GLY B N 1
ATOM 2065 C CA . GLY B 1 16 ? -56 -1.412 -5.355 1 68.81 16 GLY B CA 1
ATOM 2066 C C . GLY B 1 16 ? -55.094 -1.118 -4.176 1 68.81 16 GLY B C 1
ATOM 2067 O O . GLY B 1 16 ? -53.906 -0.892 -4.344 1 68.81 16 GLY B O 1
ATOM 2068 N N . LEU B 1 17 ? -55.656 -1.229 -3.02 1 72.69 17 LEU B N 1
ATOM 2069 C CA . LEU B 1 17 ? -54.906 -1.007 -1.797 1 72.69 17 LEU B CA 1
ATOM 2070 C C . LEU B 1 17 ? -53.906 -2.131 -1.575 1 72.69 17 LEU B C 1
ATOM 2072 O O . LEU B 1 17 ? -52.75 -1.876 -1.198 1 72.69 17 LEU B O 1
ATOM 2076 N N . LEU B 1 18 ? -54.312 -3.338 -1.832 1 73.12 18 LEU B N 1
ATOM 2077 C CA . LEU B 1 18 ? -53.438 -4.48 -1.682 1 73.12 18 LEU B CA 1
ATOM 2078 C C . LEU B 1 18 ? -52.281 -4.406 -2.68 1 73.12 18 LEU B C 1
ATOM 2080 O O . LEU B 1 18 ? -51.125 -4.711 -2.336 1 73.12 18 LEU B O 1
ATOM 2084 N N . ALA B 1 19 ? -52.625 -4.004 -3.885 1 71.69 19 ALA B N 1
ATOM 2085 C CA . ALA B 1 19 ? -51.594 -3.836 -4.906 1 71.69 19 ALA B CA 1
ATOM 2086 C C . ALA B 1 19 ? -50.625 -2.75 -4.508 1 71.69 19 ALA B C 1
ATOM 2088 O O . ALA B 1 19 ? -49.406 -2.916 -4.68 1 71.69 19 ALA B O 1
ATOM 2089 N N . LEU B 1 20 ? -51.062 -1.703 -4.035 1 71.69 20 LEU B N 1
ATOM 2090 C CA . LEU B 1 20 ? -50.219 -0.61 -3.572 1 71.69 20 LEU B CA 1
ATOM 2091 C C . LEU B 1 20 ? -49.344 -1.059 -2.41 1 71.69 20 LEU B C 1
ATOM 2093 O O . LEU B 1 20 ? -48.156 -0.73 -2.365 1 71.69 20 LEU B O 1
ATOM 2097 N N . LEU B 1 21 ? -49.906 -1.85 -1.467 1 70.5 21 LEU B N 1
ATOM 2098 C CA . LEU B 1 21 ? -49.156 -2.367 -0.331 1 70.5 21 LEU B CA 1
ATOM 2099 C C . LEU B 1 21 ? -48.094 -3.35 -0.794 1 70.5 21 LEU B C 1
ATOM 2101 O O . LEU B 1 21 ? -46.969 -3.342 -0.28 1 70.5 21 LEU B O 1
ATOM 2105 N N . TRP B 1 22 ? -48.469 -4.133 -1.778 1 71.75 22 TRP B N 1
ATOM 2106 C CA . TRP B 1 22 ? -47.5 -5.094 -2.336 1 71.75 22 TRP B CA 1
ATOM 2107 C C . TRP B 1 22 ? -46.375 -4.383 -3.041 1 71.75 22 TRP B C 1
ATOM 2109 O O . TRP B 1 22 ? -45.188 -4.73 -2.85 1 71.75 22 TRP B O 1
ATOM 2119 N N . GLN B 1 23 ? -46.531 -3.34 -3.881 1 69.31 23 GLN B N 1
ATOM 2120 C CA . GLN B 1 23 ? -45.531 -2.555 -4.57 1 69.31 23 GLN B CA 1
ATOM 2121 C C . GLN B 1 23 ? -44.625 -1.836 -3.574 1 69.31 23 GLN B C 1
ATOM 2123 O O . GLN B 1 23 ? -43.406 -1.756 -3.775 1 69.31 23 GLN B O 1
ATOM 2128 N N . THR B 1 24 ? -45.219 -1.437 -2.555 1 72.25 24 THR B N 1
ATOM 2129 C CA . THR B 1 24 ? -44.469 -0.751 -1.518 1 72.25 24 THR B CA 1
ATOM 2130 C C . THR B 1 24 ? -43.562 -1.731 -0.771 1 72.25 24 THR B C 1
ATOM 2132 O O . THR B 1 24 ? -42.406 -1.421 -0.478 1 72.25 24 THR B O 1
ATOM 2135 N N . ALA B 1 25 ? -44.125 -2.902 -0.543 1 69.69 25 ALA B N 1
ATOM 2136 C CA . ALA B 1 25 ? -43.344 -3.926 0.137 1 69.69 25 ALA B CA 1
ATOM 2137 C C . ALA B 1 25 ? -42.188 -4.387 -0.732 1 69.69 25 ALA B C 1
ATOM 2139 O O . ALA B 1 25 ? -41.062 -4.566 -0.241 1 69.69 25 ALA B O 1
ATOM 2140 N N . LYS B 1 26 ? -42.469 -4.586 -1.965 1 72.06 26 LYS B N 1
ATOM 2141 C CA . LYS B 1 26 ? -41.438 -4.988 -2.906 1 72.06 26 LYS B CA 1
ATOM 2142 C C . LYS B 1 26 ? -40.375 -3.908 -3.039 1 72.06 26 LYS B C 1
ATOM 2144 O O . LYS B 1 26 ? -39.156 -4.211 -3.076 1 72.06 26 LYS B O 1
ATOM 2149 N N . ALA B 1 27 ? -40.781 -2.707 -3.139 1 73.44 27 ALA B N 1
ATOM 2150 C CA . ALA B 1 27 ? -39.844 -1.579 -3.223 1 73.44 27 ALA B CA 1
ATOM 2151 C C . ALA B 1 27 ? -39 -1.477 -1.963 1 73.44 27 ALA B C 1
ATOM 2153 O O . ALA B 1 27 ? -37.781 -1.222 -2.043 1 73.44 27 ALA B O 1
ATOM 2154 N N . ARG B 1 28 ? -39.625 -1.758 -0.886 1 74.81 28 ARG B N 1
ATOM 2155 C CA . ARG B 1 28 ? -38.906 -1.708 0.386 1 74.81 28 ARG B CA 1
ATOM 2156 C C . ARG B 1 28 ? -37.906 -2.846 0.492 1 74.81 28 ARG B C 1
ATOM 2158 O O . ARG B 1 28 ? -36.781 -2.652 0.983 1 74.81 28 ARG B O 1
ATOM 2165 N N . LYS B 1 29 ? -38.312 -3.988 0.048 1 77.06 29 LYS B N 1
ATOM 2166 C CA . LYS B 1 29 ? -37.406 -5.129 0.065 1 77.06 29 LYS B CA 1
ATOM 2167 C C . LYS B 1 29 ? -36.219 -4.891 -0.85 1 77.06 29 LYS B C 1
ATOM 2169 O O . LYS B 1 29 ? -35.062 -5.184 -0.481 1 77.06 29 LYS B O 1
ATOM 2174 N N . SER B 1 30 ? -36.469 -4.34 -2.004 1 80.25 30 SER B N 1
ATOM 2175 C CA . SER B 1 30 ? -35.406 -4.027 -2.955 1 80.25 30 SER B CA 1
ATOM 2176 C C . SER B 1 30 ? -34.469 -2.979 -2.395 1 80.25 30 SER B C 1
ATOM 2178 O O . SER B 1 30 ? -33.25 -3.109 -2.516 1 80.25 30 SER B O 1
ATOM 2180 N N . GLN B 1 31 ? -34.969 -2.074 -1.746 1 82.62 31 GLN B N 1
ATOM 2181 C CA . GLN B 1 31 ? -34.156 -1.012 -1.164 1 82.62 31 GLN B CA 1
ATOM 2182 C C . GLN B 1 31 ? -33.281 -1.546 -0.036 1 82.62 31 GLN B C 1
ATOM 2184 O O . GLN B 1 31 ? -32.125 -1.159 0.086 1 82.62 31 GLN B O 1
ATOM 2189 N N . ARG B 1 32 ? -33.906 -2.424 0.689 1 85.94 32 ARG B N 1
ATOM 2190 C CA . ARG B 1 32 ? -33.156 -3.039 1.771 1 85.94 32 ARG B CA 1
ATOM 2191 C C . ARG B 1 32 ? -31.984 -3.861 1.224 1 85.94 32 ARG B C 1
ATOM 2193 O O . ARG B 1 32 ? -30.891 -3.828 1.771 1 85.94 32 ARG B O 1
ATOM 2200 N N . ALA B 1 33 ? -32.281 -4.547 0.172 1 89.69 33 ALA B N 1
ATOM 2201 C CA . ALA B 1 33 ? -31.25 -5.367 -0.453 1 89.69 33 ALA B CA 1
ATOM 2202 C C . ALA B 1 33 ? -30.109 -4.504 -0.989 1 89.69 33 ALA B C 1
ATOM 2204 O O . ALA B 1 33 ? -28.938 -4.859 -0.864 1 89.69 33 ALA B O 1
ATOM 2205 N N . VAL B 1 34 ? -30.422 -3.355 -1.55 1 90.5 34 VAL B N 1
ATOM 2206 C CA . VAL B 1 34 ? -29.422 -2.436 -2.098 1 90.5 34 VAL B CA 1
ATOM 2207 C C . VAL B 1 34 ? -28.578 -1.851 -0.967 1 90.5 34 VAL B C 1
ATOM 2209 O O . VAL B 1 34 ? -27.359 -1.775 -1.073 1 90.5 34 VAL B O 1
ATOM 2212 N N . VAL B 1 35 ? -29.25 -1.513 0.062 1 91.5 35 VAL B N 1
ATOM 2213 C CA . VAL B 1 35 ? -28.547 -0.939 1.213 1 91.5 35 VAL B CA 1
ATOM 2214 C C . VAL B 1 35 ? -27.594 -1.967 1.803 1 91.5 35 VAL B C 1
ATOM 2216 O O . VAL B 1 35 ? -26.438 -1.644 2.113 1 91.5 35 VAL B O 1
ATOM 2219 N N . GLU B 1 36 ? -28.047 -3.135 1.942 1 92.38 36 GLU B N 1
ATOM 2220 C CA . GLU B 1 36 ? -27.203 -4.199 2.475 1 92.38 36 GLU B CA 1
ATOM 2221 C C . GLU B 1 36 ? -26 -4.453 1.572 1 92.38 36 GLU B C 1
ATOM 2223 O O . GLU B 1 36 ? -24.875 -4.609 2.057 1 92.38 36 GLU B O 1
ATOM 2228 N N . HIS B 1 37 ? -26.281 -4.477 0.294 1 92.06 37 HIS B N 1
ATOM 2229 C CA . HIS B 1 37 ? -25.219 -4.695 -0.672 1 92.06 37 HIS B CA 1
ATOM 2230 C C . HIS B 1 37 ? -24.172 -3.584 -0.599 1 92.06 37 HIS B C 1
ATOM 2232 O O . HIS B 1 37 ? -22.969 -3.859 -0.541 1 92.06 37 HIS B O 1
ATOM 2238 N N . LEU B 1 38 ? -24.625 -2.354 -0.534 1 93.19 38 LEU B N 1
ATOM 2239 C CA . LEU B 1 38 ? -23.719 -1.21 -0.515 1 93.19 38 LEU B CA 1
ATOM 2240 C C . LEU B 1 38 ? -22.953 -1.147 0.8 1 93.19 38 LEU B C 1
ATOM 2242 O O . LEU B 1 38 ? -21.781 -0.76 0.82 1 93.19 38 LEU B O 1
ATOM 2246 N N . THR B 1 39 ? -23.594 -1.486 1.876 1 93.75 39 THR B N 1
ATOM 2247 C CA . THR B 1 39 ? -22.906 -1.544 3.168 1 93.75 39 THR B CA 1
ATOM 2248 C C . THR B 1 39 ? -21.781 -2.57 3.143 1 93.75 39 THR B C 1
ATOM 2250 O O . THR B 1 39 ? -20.656 -2.277 3.562 1 93.75 39 THR B O 1
ATOM 2253 N N . ARG B 1 40 ? -22.094 -3.695 2.625 1 92.75 40 ARG B N 1
ATOM 2254 C CA . ARG B 1 40 ? -21.094 -4.758 2.516 1 92.75 40 ARG B CA 1
ATOM 2255 C C . ARG B 1 40 ? -19.938 -4.336 1.617 1 92.75 40 ARG B C 1
ATOM 2257 O O . ARG B 1 40 ? -18.766 -4.551 1.953 1 92.75 40 ARG B O 1
ATOM 2264 N N . LEU B 1 41 ? -20.297 -3.75 0.525 1 93.06 41 LEU B N 1
ATOM 2265 C CA . LEU B 1 41 ? -19.281 -3.297 -0.423 1 93.06 41 LEU B CA 1
ATOM 2266 C C . LEU B 1 41 ? -18.344 -2.275 0.221 1 93.06 41 LEU B C 1
ATOM 2268 O O . LEU B 1 41 ? -17.125 -2.365 0.077 1 93.06 41 LEU B O 1
ATOM 2272 N N . ALA B 1 42 ? -18.891 -1.369 0.945 1 94.12 42 ALA B N 1
ATOM 2273 C CA . ALA B 1 42 ? -18.109 -0.342 1.625 1 94.12 42 ALA B CA 1
ATOM 2274 C C . ALA B 1 42 ? -17.188 -0.961 2.672 1 94.12 42 ALA B C 1
ATOM 2276 O O . ALA B 1 42 ? -16.031 -0.56 2.801 1 94.12 42 ALA B O 1
ATOM 2277 N N . GLU B 1 43 ? -17.656 -1.91 3.361 1 94.44 43 GLU B N 1
ATOM 2278 C CA . GLU B 1 43 ? -16.859 -2.588 4.375 1 94.44 43 GLU B CA 1
ATOM 2279 C C . GLU B 1 43 ? -15.719 -3.385 3.74 1 94.44 43 GLU B C 1
ATOM 2281 O O . GLU B 1 43 ? -14.594 -3.369 4.234 1 94.44 43 GLU B O 1
ATOM 2286 N N . GLU B 1 44 ? -16.047 -4.055 2.734 1 93.88 44 GLU B N 1
ATOM 2287 C CA . GLU B 1 44 ? -15.047 -4.871 2.047 1 93.88 44 GLU B CA 1
ATOM 2288 C C . GLU B 1 44 ? -13.953 -4.004 1.423 1 93.88 44 GLU B C 1
ATOM 2290 O O . GLU B 1 44 ? -12.773 -4.363 1.461 1 93.88 44 GLU B O 1
ATOM 2295 N N . ARG B 1 45 ? -14.359 -2.902 0.918 1 94.88 45 ARG B N 1
ATOM 2296 C CA . ARG B 1 45 ? -13.367 -2.027 0.293 1 94.88 45 ARG B CA 1
ATOM 2297 C C . ARG B 1 45 ? -12.469 -1.38 1.34 1 94.88 45 ARG B C 1
ATOM 2299 O O . ARG B 1 45 ? -11.297 -1.112 1.077 1 94.88 45 ARG B O 1
ATOM 2306 N N . LEU B 1 46 ? -12.984 -1.188 2.535 1 95.38 46 LEU B N 1
ATOM 2307 C CA . LEU B 1 46 ? -12.125 -0.771 3.633 1 95.38 46 LEU B CA 1
ATOM 2308 C C . LEU B 1 46 ? -11.141 -1.878 4.004 1 95.38 46 LEU B C 1
ATOM 2310 O O . LEU B 1 46 ? -9.969 -1.608 4.281 1 95.38 46 LEU B O 1
ATOM 2314 N N . ARG B 1 47 ? -11.602 -3.084 3.988 1 94.94 47 ARG B N 1
ATOM 2315 C CA . ARG B 1 47 ? -10.734 -4.234 4.238 1 94.94 47 ARG B CA 1
ATOM 2316 C C . ARG B 1 47 ? -9.641 -4.332 3.184 1 94.94 47 ARG B C 1
ATOM 2318 O O . ARG B 1 47 ? -8.508 -4.719 3.49 1 94.94 47 ARG B O 1
ATOM 2325 N N . LEU B 1 48 ? -10.016 -4.008 1.977 1 96.06 48 LEU B N 1
ATOM 2326 C CA . LEU B 1 48 ? -9.047 -4.047 0.886 1 96.06 48 LEU B CA 1
ATOM 2327 C C . LEU B 1 48 ? -7.941 -3.02 1.1 1 96.06 48 LEU B C 1
ATOM 2329 O O . LEU B 1 48 ? -6.781 -3.271 0.771 1 96.06 48 LEU B O 1
ATOM 2333 N N . VAL B 1 49 ? -8.258 -1.844 1.66 1 96.06 49 VAL B N 1
ATOM 2334 C CA . VAL B 1 49 ? -7.246 -0.855 2.018 1 96.06 49 VAL B CA 1
ATOM 2335 C C . VAL B 1 49 ? -6.281 -1.449 3.043 1 96.06 49 VAL B C 1
ATOM 2337 O O . VAL B 1 49 ? -5.062 -1.334 2.898 1 96.06 49 VAL B O 1
ATOM 2340 N N . ARG B 1 50 ? -6.828 -2.092 4.027 1 94.69 50 ARG B N 1
ATOM 2341 C CA . ARG B 1 50 ? -6.008 -2.705 5.062 1 94.69 50 ARG B CA 1
ATOM 2342 C C . ARG B 1 50 ? -5.09 -3.771 4.477 1 94.69 50 ARG B C 1
ATOM 2344 O O . ARG B 1 50 ? -3.906 -3.834 4.812 1 94.69 50 ARG B O 1
ATOM 2351 N N . LEU B 1 51 ? -5.668 -4.555 3.637 1 94.88 51 LEU B N 1
ATOM 2352 C CA . LEU B 1 51 ? -4.887 -5.613 3 1 94.88 51 LEU B CA 1
ATOM 2353 C C . LEU B 1 51 ? -3.764 -5.023 2.154 1 94.88 51 LEU B C 1
ATOM 2355 O O . LEU B 1 51 ? -2.631 -5.512 2.191 1 94.88 51 LEU B O 1
ATOM 2359 N N . ALA B 1 52 ? -4.074 -3.963 1.417 1 95.19 52 ALA B N 1
ATOM 2360 C CA . ALA B 1 52 ? -3.062 -3.297 0.602 1 95.19 52 ALA B CA 1
ATOM 2361 C C . ALA B 1 52 ? -1.913 -2.783 1.465 1 95.19 52 ALA B C 1
ATOM 2363 O O . ALA B 1 52 ? -0.744 -3.025 1.159 1 95.19 52 ALA B O 1
ATOM 2364 N N . MET B 1 53 ? -2.273 -2.139 2.557 1 94.12 53 MET B N 1
ATOM 2365 C CA . MET B 1 53 ? -1.271 -1.582 3.461 1 94.12 53 MET B CA 1
ATOM 2366 C C . MET B 1 53 ? -0.408 -2.686 4.062 1 94.12 53 MET B C 1
ATOM 2368 O O . MET B 1 53 ? 0.817 -2.568 4.105 1 94.12 53 MET B O 1
ATOM 2372 N N . ARG B 1 54 ? -1.009 -3.715 4.406 1 92.19 54 ARG B N 1
ATOM 2373 C CA . ARG B 1 54 ? -0.299 -4.816 5.051 1 92.19 54 ARG B CA 1
ATOM 2374 C C . ARG B 1 54 ? 0.602 -5.543 4.059 1 92.19 54 ARG B C 1
ATOM 2376 O O . ARG B 1 54 ? 1.727 -5.918 4.395 1 92.19 54 ARG B O 1
ATOM 2383 N N . MET B 1 55 ? 0.157 -5.711 2.885 1 92.81 55 MET B N 1
ATOM 2384 C CA . MET B 1 55 ? 0.917 -6.461 1.89 1 92.81 55 MET B CA 1
ATOM 2385 C C . MET B 1 55 ? 2.109 -5.648 1.391 1 92.81 55 MET B C 1
ATOM 2387 O O . MET B 1 55 ? 3.178 -6.203 1.132 1 92.81 55 MET B O 1
ATOM 2391 N N . LEU B 1 56 ? 1.926 -4.375 1.318 1 93.06 56 LEU B N 1
ATOM 2392 C CA . LEU B 1 56 ? 2.98 -3.541 0.751 1 93.06 56 LEU B CA 1
ATOM 2393 C C . LEU B 1 56 ? 3.977 -3.121 1.826 1 93.06 56 LEU B C 1
ATOM 2395 O O . LEU B 1 56 ? 5.098 -2.709 1.513 1 93.06 56 LEU B O 1
ATOM 2399 N N . ALA B 1 57 ? 3.604 -3.184 3.047 1 91.69 57 ALA B N 1
ATOM 2400 C CA . ALA B 1 57 ? 4.484 -2.758 4.133 1 91.69 57 ALA B CA 1
ATOM 2401 C C . ALA B 1 57 ? 4.625 -3.854 5.184 1 91.69 57 ALA B C 1
ATOM 2403 O O . ALA B 1 57 ? 4.617 -3.574 6.387 1 91.69 57 ALA B O 1
ATOM 2404 N N . GLU B 1 58 ? 4.684 -5.039 4.742 1 86.75 58 GLU B N 1
ATOM 2405 C CA . GLU B 1 58 ? 4.906 -6.184 5.621 1 86.75 58 GLU B CA 1
ATOM 2406 C C . GLU B 1 58 ? 6.391 -6.512 5.738 1 86.75 58 GLU B C 1
ATOM 2408 O O . GLU B 1 58 ? 7.102 -6.566 4.734 1 86.75 58 GLU B O 1
ATOM 2413 N N . PRO B 1 59 ? 6.816 -6.652 6.996 1 87.88 59 PRO B N 1
ATOM 2414 C CA . PRO B 1 59 ? 8.188 -7.16 7.094 1 87.88 59 PRO B CA 1
ATOM 2415 C C . PRO B 1 59 ? 8.359 -8.523 6.426 1 87.88 59 PRO B C 1
ATOM 2417 O O . PRO B 1 59 ? 7.488 -9.383 6.535 1 87.88 59 PRO B O 1
ATOM 2420 N N . LEU B 1 60 ? 9.445 -8.672 5.715 1 88.31 60 LEU B N 1
ATOM 2421 C CA . LEU B 1 60 ? 9.734 -9.969 5.098 1 88.31 60 LEU B CA 1
ATOM 2422 C C . LEU B 1 60 ? 10.07 -11.008 6.16 1 88.31 60 LEU B C 1
ATOM 2424 O O . LEU B 1 60 ? 10.867 -10.75 7.062 1 88.31 60 LEU B O 1
ATOM 2428 N N . PRO B 1 61 ? 9.422 -12.125 6.043 1 89.25 61 PRO B N 1
ATOM 2429 C CA . PRO B 1 61 ? 9.844 -13.188 6.961 1 89.25 61 PRO B CA 1
ATOM 2430 C C . PRO B 1 61 ? 11.266 -13.672 6.695 1 89.25 61 PRO B C 1
ATOM 2432 O O . PRO B 1 61 ? 11.633 -13.938 5.547 1 89.25 61 PRO B O 1
ATOM 2435 N N . SER B 1 62 ? 12.039 -13.828 7.723 1 88.56 62 SER B N 1
ATOM 2436 C CA . SER B 1 62 ? 13.445 -14.188 7.594 1 88.56 62 SER B CA 1
ATOM 2437 C C . SER B 1 62 ? 13.617 -15.656 7.227 1 88.56 62 SER B C 1
ATOM 2439 O O . SER B 1 62 ? 14.68 -16.062 6.75 1 88.56 62 SER B O 1
ATOM 2441 N N . ASP B 1 63 ? 12.547 -16.406 7.43 1 89.69 63 ASP B N 1
ATOM 2442 C CA . ASP B 1 63 ? 12.672 -17.859 7.238 1 89.69 63 ASP B CA 1
ATOM 2443 C C . ASP B 1 63 ? 11.805 -18.328 6.082 1 89.69 63 ASP B C 1
ATOM 2445 O O . ASP B 1 63 ? 11.445 -19.516 6.008 1 89.69 63 ASP B O 1
ATOM 2449 N N . ALA B 1 64 ? 11.484 -17.406 5.219 1 94.12 64 ALA B N 1
ATOM 2450 C CA . ALA B 1 64 ? 10.688 -17.828 4.07 1 94.12 64 ALA B CA 1
ATOM 2451 C C . ALA B 1 64 ? 11.438 -18.859 3.236 1 94.12 64 ALA B C 1
ATOM 2453 O O . ALA B 1 64 ? 12.609 -18.672 2.916 1 94.12 64 ALA B O 1
ATOM 2454 N N . GLN B 1 65 ? 10.695 -19.875 2.898 1 97.31 65 GLN B N 1
ATOM 2455 C CA . GLN B 1 65 ? 11.344 -20.984 2.211 1 97.31 65 GLN B CA 1
ATOM 2456 C C . GLN B 1 65 ? 11.281 -20.812 0.696 1 97.31 65 GLN B C 1
ATOM 2458 O O . GLN B 1 65 ? 12.188 -21.25 -0.023 1 97.31 65 GLN B O 1
ATOM 2463 N N . GLY B 1 66 ? 10.25 -20.172 0.218 1 98.12 66 GLY B N 1
ATOM 2464 C CA . GLY B 1 66 ? 10.117 -19.953 -1.215 1 98.12 66 GLY B CA 1
ATOM 2465 C C . GLY B 1 66 ? 9.477 -18.625 -1.563 1 98.12 66 GLY B C 1
ATOM 2466 O O . GLY B 1 66 ? 8.836 -18 -0.719 1 98.12 66 GLY B O 1
ATOM 2467 N N . ALA B 1 67 ? 9.719 -18.141 -2.73 1 98.56 67 ALA B N 1
ATOM 2468 C CA . ALA B 1 67 ? 9.078 -16.984 -3.35 1 98.56 67 ALA B CA 1
ATOM 2469 C C . ALA B 1 67 ? 8.672 -17.281 -4.789 1 98.56 67 ALA B C 1
ATOM 2471 O O . ALA B 1 67 ? 9.461 -17.828 -5.562 1 98.56 67 ALA B O 1
ATOM 2472 N N . TYR B 1 68 ? 7.48 -17.047 -5.086 1 98.75 68 TYR B N 1
ATOM 2473 C CA . TYR B 1 68 ? 7.023 -17.234 -6.457 1 98.75 68 TYR B CA 1
ATOM 2474 C C . TYR B 1 68 ? 6.996 -15.914 -7.215 1 98.75 68 TYR B C 1
ATOM 2476 O O . TYR B 1 68 ? 6.379 -14.945 -6.766 1 98.75 68 TYR B O 1
ATOM 2484 N N . LEU B 1 69 ? 7.613 -15.906 -8.352 1 98.62 69 LEU B N 1
ATOM 2485 C CA . LEU B 1 69 ? 7.613 -14.742 -9.234 1 98.62 69 LEU B CA 1
ATOM 2486 C C . LEU B 1 69 ? 6.535 -14.867 -10.297 1 98.62 69 LEU B C 1
ATOM 2488 O O . LEU B 1 69 ? 6.691 -15.625 -11.258 1 98.62 69 LEU B O 1
ATOM 2492 N N . PHE B 1 70 ? 5.496 -14.109 -10.18 1 97.75 70 PHE B N 1
ATOM 2493 C CA . PHE B 1 70 ? 4.414 -14.156 -11.156 1 97.75 70 PHE B CA 1
ATOM 2494 C C . PHE B 1 70 ? 4.91 -13.734 -12.531 1 97.75 70 PHE B C 1
ATOM 2496 O O . PHE B 1 70 ? 5.707 -12.805 -12.656 1 97.75 70 PHE B O 1
ATOM 2503 N N . GLN B 1 71 ? 4.367 -14.375 -13.547 1 93.56 71 GLN B N 1
ATOM 2504 C CA . GLN B 1 71 ? 4.688 -14.008 -14.922 1 93.56 71 GLN B CA 1
ATOM 2505 C C . GLN B 1 71 ? 4.145 -12.617 -15.258 1 93.56 71 GLN B C 1
ATOM 2507 O O . GLN B 1 71 ? 3.074 -12.227 -14.789 1 93.56 71 GLN B O 1
ATOM 2512 N N . GLN B 1 72 ? 4.941 -11.914 -16 1 89.94 72 GLN B N 1
ATOM 2513 C CA . GLN B 1 72 ? 4.562 -10.562 -16.422 1 89.94 72 GLN B CA 1
ATOM 2514 C C . GLN B 1 72 ? 4.934 -10.32 -17.875 1 89.94 72 GLN B C 1
ATOM 2516 O O . GLN B 1 72 ? 5.805 -10.992 -18.422 1 89.94 72 GLN B O 1
ATOM 2521 N N . LEU B 1 73 ? 4.234 -9.367 -18.406 1 90.38 73 LEU B N 1
ATOM 2522 C CA . LEU B 1 73 ? 4.664 -8.906 -19.719 1 90.38 73 LEU B CA 1
ATOM 2523 C C . LEU B 1 73 ? 6.031 -8.234 -19.641 1 90.38 73 LEU B C 1
ATOM 2525 O O . LEU B 1 73 ? 6.453 -7.805 -18.562 1 90.38 73 LEU B O 1
ATOM 2529 N N . ASP B 1 74 ? 6.637 -8.133 -20.797 1 91.12 74 ASP B N 1
ATOM 2530 C CA . ASP B 1 74 ? 8.031 -7.715 -20.875 1 91.12 74 ASP B CA 1
ATOM 2531 C C . ASP B 1 74 ? 8.227 -6.324 -20.281 1 91.12 74 ASP B C 1
ATOM 2533 O O . ASP B 1 74 ? 9.258 -6.043 -19.672 1 91.12 74 ASP B O 1
ATOM 2537 N N . SER B 1 75 ? 7.23 -5.488 -20.391 1 89.75 75 SER B N 1
ATOM 2538 C CA . SER B 1 75 ? 7.312 -4.105 -19.938 1 89.75 75 SER B CA 1
ATOM 2539 C C . SER B 1 75 ? 7.398 -4.031 -18.406 1 89.75 75 SER B C 1
ATOM 2541 O O . SER B 1 75 ? 7.727 -2.98 -17.859 1 89.75 75 SER B O 1
ATOM 2543 N N . ASN B 1 76 ? 7.199 -5.219 -17.703 1 92 76 ASN B N 1
ATOM 2544 C CA . ASN B 1 76 ? 7.199 -5.215 -16.25 1 92 76 ASN B CA 1
ATOM 2545 C C . ASN B 1 76 ? 8.297 -6.113 -15.688 1 92 76 ASN B C 1
ATOM 2547 O O . ASN B 1 76 ? 8.383 -6.316 -14.477 1 92 76 ASN B O 1
ATOM 2551 N N . LEU B 1 77 ? 9.141 -6.645 -16.516 1 94.12 77 LEU B N 1
ATOM 2552 C CA . LEU B 1 77 ? 10.141 -7.617 -16.094 1 94.12 77 LEU B CA 1
ATOM 2553 C C . LEU B 1 77 ? 11.188 -6.965 -15.195 1 94.12 77 LEU B C 1
ATOM 2555 O O . LEU B 1 77 ? 11.695 -7.602 -14.273 1 94.12 77 LEU B O 1
ATOM 2559 N N . GLN B 1 78 ? 11.406 -5.688 -15.5 1 93.94 78 GLN B N 1
ATOM 2560 C CA . GLN B 1 78 ? 12.383 -4.992 -14.664 1 93.94 78 GLN B CA 1
ATOM 2561 C C . GLN B 1 78 ? 11.922 -4.938 -13.211 1 93.94 78 GLN B C 1
ATOM 2563 O O . GLN B 1 78 ? 12.727 -5.113 -12.289 1 93.94 78 GLN B O 1
ATOM 2568 N N . SER B 1 79 ? 10.656 -4.68 -13.031 1 95.12 79 SER B N 1
ATOM 2569 C CA . SER B 1 79 ? 10.062 -4.664 -11.695 1 95.12 79 SER B CA 1
ATOM 2570 C C . SER B 1 79 ? 10.258 -6.004 -10.992 1 95.12 79 SER B C 1
ATOM 2572 O O . SER B 1 79 ? 10.688 -6.047 -9.836 1 95.12 79 SER B O 1
ATOM 2574 N N . MET B 1 80 ? 10.125 -7.066 -11.664 1 96.19 80 MET B N 1
ATOM 2575 C CA . MET B 1 80 ? 10.195 -8.422 -11.133 1 96.19 80 MET B CA 1
ATOM 2576 C C . MET B 1 80 ? 11.633 -8.82 -10.836 1 96.19 80 MET B C 1
ATOM 2578 O O . MET B 1 80 ? 11.93 -9.383 -9.789 1 96.19 80 MET B O 1
ATOM 2582 N N . THR B 1 81 ? 12.492 -8.484 -11.703 1 96.81 81 THR B N 1
ATOM 2583 C CA . THR B 1 81 ? 13.891 -8.883 -11.562 1 96.81 81 THR B CA 1
ATOM 2584 C C . THR B 1 81 ? 14.555 -8.125 -10.414 1 96.81 81 THR B C 1
ATOM 2586 O O . THR B 1 81 ? 15.398 -8.688 -9.703 1 96.81 81 THR B O 1
ATOM 2589 N N . SER B 1 82 ? 14.156 -6.918 -10.289 1 96 82 SER B N 1
ATOM 2590 C CA . SER B 1 82 ? 14.664 -6.156 -9.148 1 96 82 SER B CA 1
ATOM 2591 C C . SER B 1 82 ? 14.242 -6.793 -7.832 1 96 82 SER B C 1
ATOM 2593 O O . SER B 1 82 ? 15.039 -6.875 -6.895 1 96 82 SER B O 1
ATOM 2595 N N . ALA B 1 83 ? 13.031 -7.203 -7.773 1 96.94 83 ALA B N 1
ATOM 2596 C CA . ALA B 1 83 ? 12.539 -7.867 -6.57 1 96.94 83 ALA B CA 1
ATOM 2597 C C . ALA B 1 83 ? 13.273 -9.18 -6.332 1 96.94 83 ALA B C 1
ATOM 2599 O O . ALA B 1 83 ? 13.633 -9.5 -5.195 1 96.94 83 ALA B O 1
ATOM 2600 N N . ALA B 1 84 ? 13.469 -9.914 -7.359 1 98.25 84 ALA B N 1
ATOM 2601 C CA . ALA B 1 84 ? 14.195 -11.18 -7.25 1 98.25 84 ALA B CA 1
ATOM 2602 C C . ALA B 1 84 ? 15.609 -10.953 -6.707 1 98.25 84 ALA B C 1
ATOM 2604 O O . ALA B 1 84 ? 16.062 -11.688 -5.828 1 98.25 84 ALA B O 1
ATOM 2605 N N . LEU B 1 85 ? 16.234 -9.938 -7.23 1 98 85 LEU B N 1
ATOM 2606 C CA . LEU B 1 85 ? 17.594 -9.617 -6.781 1 98 85 LEU B CA 1
ATOM 2607 C C . LEU B 1 85 ? 17.594 -9.227 -5.309 1 98 85 LEU B C 1
ATOM 2609 O O . LEU B 1 85 ? 18.438 -9.695 -4.543 1 98 85 LEU B O 1
ATOM 2613 N N . GLU B 1 86 ? 16.719 -8.414 -4.961 1 96.06 86 GLU B N 1
ATOM 2614 C CA . GLU B 1 86 ? 16.625 -7.98 -3.57 1 96.06 86 GLU B CA 1
ATOM 2615 C C . GLU B 1 86 ? 16.375 -9.164 -2.641 1 96.06 86 GLU B C 1
ATOM 2617 O O . GLU B 1 86 ? 17.016 -9.281 -1.591 1 96.06 86 GLU B O 1
ATOM 2622 N N . LEU B 1 87 ? 15.445 -10.047 -3.002 1 97.25 87 LEU B N 1
ATOM 2623 C CA . LEU B 1 87 ? 15.148 -11.219 -2.189 1 97.25 87 LEU B CA 1
ATOM 2624 C C . LEU B 1 87 ? 16.359 -12.133 -2.076 1 97.25 87 LEU B C 1
ATOM 2626 O O . LEU B 1 87 ? 16.641 -12.672 -1.002 1 97.25 87 LEU B O 1
ATOM 2630 N N . SER B 1 88 ? 17.062 -12.25 -3.186 1 97.88 88 SER B N 1
ATOM 2631 C CA . SER B 1 88 ? 18.234 -13.133 -3.172 1 97.88 88 SER B CA 1
ATOM 2632 C C . SER B 1 88 ? 19.297 -12.633 -2.197 1 97.88 88 SER B C 1
ATOM 2634 O O . SER B 1 88 ? 20.016 -13.43 -1.591 1 97.88 88 SER B O 1
ATOM 2636 N N . ARG B 1 89 ? 19.359 -11.328 -2.023 1 96.19 89 ARG B N 1
ATOM 2637 C CA . ARG B 1 89 ? 20.328 -10.727 -1.117 1 96.19 89 ARG B CA 1
ATOM 2638 C C . ARG B 1 89 ? 19.828 -10.789 0.327 1 96.19 89 ARG B C 1
ATOM 2640 O O . ARG B 1 89 ? 20.594 -11.148 1.229 1 96.19 89 ARG B O 1
ATOM 2647 N N . ARG B 1 90 ? 18.641 -10.523 0.543 1 94.88 90 ARG B N 1
ATOM 2648 C CA . ARG B 1 90 ? 18.094 -10.414 1.893 1 94.88 90 ARG B CA 1
ATOM 2649 C C . ARG B 1 90 ? 17.781 -11.789 2.471 1 94.88 90 ARG B C 1
ATOM 2651 O O . ARG B 1 90 ? 17.828 -11.984 3.688 1 94.88 90 ARG B O 1
ATOM 2658 N N . LEU B 1 91 ? 17.391 -12.68 1.591 1 96.94 91 LEU B N 1
ATOM 2659 C CA . LEU B 1 91 ? 17.016 -14.031 1.988 1 96.94 91 LEU B CA 1
ATOM 2660 C C . LEU B 1 91 ? 17.75 -15.07 1.153 1 96.94 91 LEU B C 1
ATOM 2662 O O . LEU B 1 91 ? 17.141 -15.742 0.316 1 96.94 91 LEU B O 1
ATOM 2666 N N . PRO B 1 92 ? 18.969 -15.352 1.461 1 96.56 92 PRO B N 1
ATOM 2667 C CA . PRO B 1 92 ? 19.797 -16.188 0.603 1 96.56 92 PRO B CA 1
ATOM 2668 C C . PRO B 1 92 ? 19.344 -17.656 0.582 1 96.56 92 PRO B C 1
ATOM 2670 O O . PRO B 1 92 ? 19.641 -18.375 -0.368 1 96.56 92 PRO B O 1
ATOM 2673 N N . ALA B 1 93 ? 18.625 -18.047 1.614 1 96.88 93 ALA B N 1
ATOM 2674 C CA . ALA B 1 93 ? 18.219 -19.438 1.691 1 96.88 93 ALA B CA 1
ATOM 2675 C C . ALA B 1 93 ? 16.875 -19.656 0.998 1 96.88 93 ALA B C 1
ATOM 2677 O O . ALA B 1 93 ? 16.453 -20.797 0.775 1 96.88 93 ALA B O 1
ATOM 2678 N N . THR B 1 94 ? 16.172 -18.578 0.631 1 97.88 94 THR B N 1
ATOM 2679 C CA . THR B 1 94 ? 14.859 -18.641 0.005 1 97.88 94 THR B CA 1
ATOM 2680 C C . THR B 1 94 ? 14.977 -19.047 -1.461 1 97.88 94 THR B C 1
ATOM 2682 O O . THR B 1 94 ? 15.812 -18.516 -2.193 1 97.88 94 THR B O 1
ATOM 2685 N N . ARG B 1 95 ? 14.18 -20.016 -1.86 1 98.62 95 ARG B N 1
ATOM 2686 C CA . ARG B 1 95 ? 14.141 -20.422 -3.258 1 98.62 95 ARG B CA 1
ATOM 2687 C C . ARG B 1 95 ? 13.234 -19.516 -4.074 1 98.62 95 ARG B C 1
ATOM 2689 O O . ARG B 1 95 ? 12.133 -19.172 -3.637 1 98.62 95 ARG B O 1
ATOM 2696 N N . LEU B 1 96 ? 13.727 -19.125 -5.199 1 98.75 96 LEU B N 1
ATOM 2697 C CA . LEU B 1 96 ? 12.938 -18.328 -6.133 1 98.75 96 LEU B CA 1
ATOM 2698 C C . LEU B 1 96 ? 12.32 -19.203 -7.211 1 98.75 96 LEU B C 1
ATOM 2700 O O . LEU B 1 96 ? 13.039 -19.781 -8.031 1 98.75 96 LEU B O 1
ATOM 2704 N N . LEU B 1 97 ? 11.016 -19.297 -7.219 1 98.75 97 LEU B N 1
ATOM 2705 C CA . LEU B 1 97 ? 10.289 -20.203 -8.102 1 98.75 97 LEU B CA 1
ATOM 2706 C C . LEU B 1 97 ? 9.781 -19.469 -9.336 1 98.75 97 LEU B C 1
ATOM 2708 O O . LEU B 1 97 ? 9.156 -18.406 -9.227 1 98.75 97 LEU B O 1
ATOM 2712 N N . VAL B 1 98 ? 10.07 -20.031 -10.516 1 98.44 98 VAL B N 1
ATOM 2713 C CA . VAL B 1 98 ? 9.57 -19.547 -11.805 1 98.44 98 VAL B CA 1
ATOM 2714 C C . VAL B 1 98 ? 8.898 -20.703 -12.555 1 98.44 98 VAL B C 1
ATOM 2716 O O . VAL B 1 98 ? 9.461 -21.797 -12.672 1 98.44 98 VAL B O 1
ATOM 2719 N N . LEU B 1 99 ? 7.684 -20.438 -13 1 97.81 99 LEU B N 1
ATOM 2720 C CA . LEU B 1 99 ? 7.047 -21.422 -13.883 1 97.81 99 LEU B CA 1
ATOM 2721 C C . LEU B 1 99 ? 7.574 -21.297 -15.305 1 97.81 99 LEU B C 1
ATOM 2723 O O . LEU B 1 99 ? 7.73 -20.188 -15.82 1 97.81 99 LEU B O 1
ATOM 2727 N N . ASP B 1 100 ? 7.859 -22.391 -15.891 1 97.62 100 ASP B N 1
ATOM 2728 C CA . ASP B 1 100 ? 8.445 -22.406 -17.234 1 97.62 100 ASP B CA 1
ATOM 2729 C C . ASP B 1 100 ? 7.367 -22.234 -18.297 1 97.62 100 ASP B C 1
ATOM 2731 O O . ASP B 1 100 ? 7.184 -23.094 -19.156 1 97.62 100 ASP B O 1
ATOM 2735 N N . VAL B 1 101 ? 6.742 -21.109 -18.281 1 95.94 101 VAL B N 1
ATOM 2736 C CA . VAL B 1 101 ? 5.738 -20.781 -19.281 1 95.94 101 VAL B CA 1
ATOM 2737 C C . VAL B 1 101 ? 6.422 -20.297 -20.562 1 95.94 101 VAL B C 1
ATOM 2739 O O . VAL B 1 101 ? 7.141 -19.297 -20.547 1 95.94 101 VAL B O 1
ATOM 2742 N N . ARG B 1 102 ? 6.172 -20.969 -21.625 1 95 102 ARG B N 1
ATOM 2743 C CA . ARG B 1 102 ? 6.699 -20.625 -22.938 1 95 102 ARG B CA 1
ATOM 2744 C C . ARG B 1 102 ? 5.578 -20.219 -23.891 1 95 102 ARG B C 1
ATOM 2746 O O . ARG B 1 102 ? 4.703 -21.031 -24.203 1 95 102 ARG B O 1
ATOM 2753 N N . ASN B 1 103 ? 5.688 -19 -24.281 1 92.31 103 ASN B N 1
ATOM 2754 C CA . ASN B 1 103 ? 4.605 -18.422 -25.078 1 92.31 103 ASN B CA 1
ATOM 2755 C C . ASN B 1 103 ? 4.344 -19.266 -26.328 1 92.31 103 ASN B C 1
ATOM 2757 O O . ASN B 1 103 ? 3.191 -19.453 -26.719 1 92.31 103 ASN B O 1
ATOM 2761 N N . GLU B 1 104 ? 5.391 -19.734 -26.969 1 92 104 GLU B N 1
ATOM 2762 C CA . GLU B 1 104 ? 5.281 -20.484 -28.219 1 92 104 GLU B CA 1
ATOM 2763 C C . GLU B 1 104 ? 4.59 -21.828 -28 1 92 104 GLU B C 1
ATOM 2765 O O . GLU B 1 104 ? 4.137 -22.453 -28.953 1 92 104 GLU B O 1
ATOM 2770 N N . GLU B 1 105 ? 4.566 -22.266 -26.781 1 93.81 105 GLU B N 1
ATOM 2771 C CA . GLU B 1 105 ? 3.965 -23.562 -26.469 1 93.81 105 GLU B CA 1
ATOM 2772 C C . GLU B 1 105 ? 2.52 -23.406 -26 1 93.81 105 GLU B C 1
ATOM 2774 O O . GLU B 1 105 ? 1.802 -24.391 -25.844 1 93.81 105 GLU B O 1
ATOM 2779 N N . LEU B 1 106 ? 2.105 -22.172 -25.781 1 91.06 106 LEU B N 1
ATOM 2780 C CA . LEU B 1 106 ? 0.718 -21.922 -25.406 1 91.06 106 LEU B CA 1
ATOM 2781 C C . LEU B 1 106 ? -0.202 -22 -26.609 1 91.06 106 LEU B C 1
ATOM 2783 O O . LEU B 1 106 ? 0.074 -21.391 -27.656 1 91.06 106 LEU B O 1
ATOM 2787 N N . PRO B 1 107 ? -1.255 -22.766 -26.531 1 88.75 107 PRO B N 1
ATOM 2788 C CA . PRO B 1 107 ? -2.217 -22.797 -27.641 1 88.75 107 PRO B CA 1
ATOM 2789 C C . PRO B 1 107 ? -2.732 -21.406 -28.016 1 88.75 107 PRO B C 1
ATOM 2791 O O . PRO B 1 107 ? -2.971 -21.125 -29.188 1 88.75 107 PRO B O 1
ATOM 2794 N N . VAL B 1 108 ? -2.91 -20.641 -27 1 82.38 108 VAL B N 1
ATOM 2795 C CA . VAL B 1 108 ? -3.287 -19.234 -27.203 1 82.38 108 VAL B CA 1
ATOM 2796 C C . VAL B 1 108 ? -2.154 -18.328 -26.734 1 82.38 108 VAL B C 1
ATOM 2798 O O . VAL B 1 108 ? -1.994 -18.094 -25.531 1 82.38 108 VAL B O 1
ATOM 2801 N N . GLY B 1 109 ? -1.388 -17.891 -27.516 1 81.44 109 GLY B N 1
ATOM 2802 C CA . GLY B 1 109 ? -0.258 -17.047 -27.172 1 81.44 109 GLY B CA 1
ATOM 2803 C C . GLY B 1 109 ? -0.661 -15.773 -26.438 1 81.44 109 GLY B C 1
ATOM 2804 O O . GLY B 1 109 ? -1.787 -15.297 -26.594 1 81.44 109 GLY B O 1
ATOM 2805 N N . VAL B 1 110 ? 0.163 -15.289 -25.562 1 84.62 110 VAL B N 1
ATOM 2806 C CA . VAL B 1 110 ? -0.005 -13.984 -24.938 1 84.62 110 VAL B CA 1
ATOM 2807 C C . VAL B 1 110 ? 0.54 -12.898 -25.859 1 84.62 110 VAL B C 1
ATOM 2809 O O . VAL B 1 110 ? 1.704 -12.938 -26.266 1 84.62 110 VAL B O 1
ATOM 2812 N N . PRO B 1 111 ? -0.271 -12.047 -26.234 1 80.69 111 PRO B N 1
ATOM 2813 C CA . PRO B 1 111 ? 0.18 -11.008 -27.156 1 80.69 111 PRO B CA 1
ATOM 2814 C C . PRO B 1 111 ? 0.963 -9.898 -26.469 1 80.69 111 PRO B C 1
ATOM 2816 O O . PRO B 1 111 ? 1.028 -9.859 -25.234 1 80.69 111 PRO B O 1
ATOM 2819 N N . ASN B 1 112 ? 1.618 -9.078 -27.312 1 77.56 112 ASN B N 1
ATOM 2820 C CA . ASN B 1 112 ? 2.143 -7.766 -26.938 1 77.56 112 ASN B CA 1
ATOM 2821 C C . ASN B 1 112 ? 3.312 -7.879 -25.969 1 77.56 112 ASN B C 1
ATOM 2823 O O . ASN B 1 112 ? 3.311 -7.246 -24.906 1 77.56 112 ASN B O 1
ATOM 2827 N N . GLY B 1 113 ? 4.332 -8.68 -26.344 1 84.81 113 GLY B N 1
ATOM 2828 C CA . GLY B 1 113 ? 5.613 -8.633 -25.641 1 84.81 113 GLY B CA 1
ATOM 2829 C C . GLY B 1 113 ? 5.66 -9.516 -24.422 1 84.81 113 GLY B C 1
ATOM 2830 O O . GLY B 1 113 ? 6.004 -9.055 -23.328 1 84.81 113 GLY B O 1
ATOM 2831 N N . TYR B 1 114 ? 5.25 -10.703 -24.594 1 90.12 114 TYR B N 1
ATOM 2832 C CA . TYR B 1 114 ? 5.402 -11.711 -23.562 1 90.12 114 TYR B CA 1
ATOM 2833 C C . TYR B 1 114 ? 6.477 -12.727 -23.922 1 90.12 114 TYR B C 1
ATOM 2835 O O . TYR B 1 114 ? 6.219 -13.664 -24.688 1 90.12 114 TYR B O 1
ATOM 2843 N N . GLY B 1 115 ? 7.629 -12.547 -23.375 1 92.12 115 GLY B N 1
ATOM 2844 C CA . GLY B 1 115 ? 8.742 -13.445 -23.625 1 92.12 115 GLY B CA 1
ATOM 2845 C C . GLY B 1 115 ? 8.727 -14.68 -22.75 1 92.12 115 GLY B C 1
ATOM 2846 O O . GLY B 1 115 ? 9.477 -15.633 -23 1 92.12 115 GLY B O 1
ATOM 2847 N N . GLY B 1 116 ? 7.859 -14.664 -21.812 1 93.44 116 GLY B N 1
ATOM 2848 C CA . GLY B 1 116 ? 7.703 -15.82 -20.938 1 93.44 116 GLY B CA 1
ATOM 2849 C C . GLY B 1 116 ? 8.875 -16.031 -20 1 93.44 116 GLY B C 1
ATOM 2850 O O . GLY B 1 116 ? 9.625 -15.094 -19.719 1 93.44 116 GLY B O 1
ATOM 2851 N N . ALA B 1 117 ? 8.984 -17.281 -19.453 1 96 117 ALA B N 1
ATOM 2852 C CA . ALA B 1 117 ? 10 -17.625 -18.453 1 96 117 ALA B CA 1
ATOM 2853 C C . ALA B 1 117 ? 11.406 -17.406 -19.016 1 96 117 ALA B C 1
ATOM 2855 O O . ALA B 1 117 ? 12.281 -16.906 -18.297 1 96 117 ALA B O 1
ATOM 2856 N N . PRO B 1 118 ? 11.664 -17.688 -20.312 1 96.56 118 PRO B N 1
ATOM 2857 C CA . PRO B 1 118 ? 13.008 -17.453 -20.828 1 96.56 118 PRO B CA 1
ATOM 2858 C C . PRO B 1 118 ? 13.438 -15.992 -20.703 1 96.56 118 PRO B C 1
ATOM 2860 O O . PRO B 1 118 ? 14.578 -15.711 -20.312 1 96.56 118 PRO B O 1
ATOM 2863 N N . ALA B 1 119 ? 12.562 -15.086 -21.016 1 96.56 119 ALA B N 1
ATOM 2864 C CA . ALA B 1 119 ? 12.891 -13.664 -20.922 1 96.56 119 ALA B CA 1
ATOM 2865 C C . ALA B 1 119 ? 13.156 -13.258 -19.484 1 96.56 119 ALA B C 1
ATOM 2867 O O . ALA B 1 119 ? 14.102 -12.516 -19.203 1 96.56 119 ALA B O 1
ATOM 2868 N N . MET B 1 120 ? 12.328 -13.727 -18.578 1 96.69 120 MET B N 1
ATOM 2869 C CA . MET B 1 120 ? 12.484 -13.406 -17.156 1 96.69 120 MET B CA 1
ATOM 2870 C C . MET B 1 120 ? 13.797 -13.961 -16.625 1 96.69 120 MET B C 1
ATOM 2872 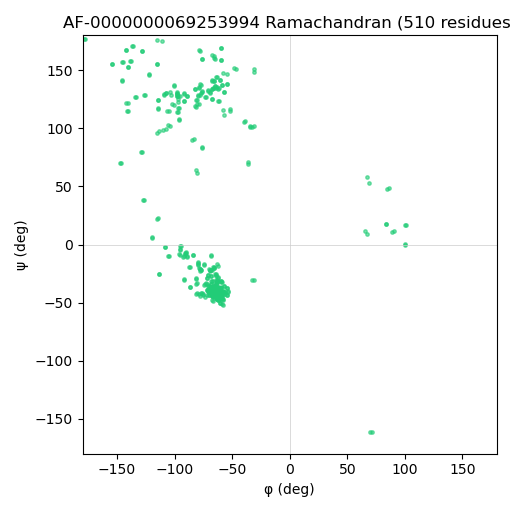O O . MET B 1 120 ? 14.539 -13.258 -15.945 1 96.69 120 MET B O 1
ATOM 2876 N N . LEU B 1 121 ? 14.109 -15.195 -16.953 1 97.88 121 LEU B N 1
ATOM 2877 C CA . LEU B 1 121 ? 15.32 -15.852 -16.484 1 97.88 121 LEU B CA 1
ATOM 2878 C C . LEU B 1 121 ? 16.562 -15.148 -17.031 1 97.88 121 LEU B C 1
ATOM 2880 O O . LEU B 1 121 ? 17.547 -14.977 -16.312 1 97.88 121 LEU B O 1
ATOM 2884 N N . ALA B 1 122 ? 16.469 -14.758 -18.266 1 97.88 122 ALA B N 1
ATOM 2885 C CA . ALA B 1 122 ? 17.594 -14.031 -18.859 1 97.88 122 ALA B CA 1
ATOM 2886 C C . ALA B 1 122 ? 17.844 -12.719 -18.141 1 97.88 122 ALA B C 1
ATOM 2888 O O . ALA B 1 122 ? 19 -12.359 -17.891 1 97.88 122 ALA B O 1
ATOM 2889 N N . GLN B 1 123 ? 16.812 -12.008 -17.828 1 97.44 123 GLN B N 1
ATOM 2890 C CA . GLN B 1 123 ? 16.953 -10.734 -17.141 1 97.44 123 GLN B CA 1
ATOM 2891 C C . GLN B 1 123 ? 17.469 -10.945 -15.711 1 97.44 123 GLN B C 1
ATOM 2893 O O . GLN B 1 123 ? 18.25 -10.133 -15.195 1 97.44 123 GLN B O 1
ATOM 2898 N N . MET B 1 124 ? 16.969 -11.992 -15.047 1 97.81 124 MET B N 1
ATOM 2899 C CA . MET B 1 124 ? 17.453 -12.312 -13.703 1 97.81 124 MET B CA 1
ATOM 2900 C C . MET B 1 124 ? 18.953 -12.609 -13.727 1 97.81 124 MET B C 1
ATOM 2902 O O . MET B 1 124 ? 19.688 -12.133 -12.859 1 97.81 124 MET B O 1
ATOM 2906 N N . ASP B 1 125 ? 19.344 -13.336 -14.734 1 97.81 125 ASP B N 1
ATOM 2907 C CA . ASP B 1 125 ? 20.766 -13.641 -14.891 1 97.81 125 ASP B CA 1
ATOM 2908 C C . ASP B 1 125 ? 21.578 -12.359 -15.078 1 97.81 125 ASP B C 1
ATOM 2910 O O . ASP B 1 125 ? 22.594 -12.172 -14.414 1 97.81 125 ASP B O 1
ATOM 2914 N N . ALA B 1 126 ? 21.094 -11.547 -15.914 1 97.56 126 ALA B N 1
ATOM 2915 C CA . ALA B 1 126 ? 21.781 -10.289 -16.219 1 97.56 126 ALA B CA 1
ATOM 2916 C C . ALA B 1 126 ? 21.859 -9.398 -14.977 1 97.56 126 ALA B C 1
ATOM 2918 O O . ALA B 1 126 ? 22.828 -8.656 -14.805 1 97.56 126 ALA B O 1
ATOM 2919 N N . ALA B 1 127 ? 20.844 -9.484 -14.125 1 96.5 127 ALA B N 1
ATOM 2920 C CA . ALA B 1 127 ? 20.766 -8.648 -12.938 1 96.5 127 ALA B CA 1
ATOM 2921 C C . ALA B 1 127 ? 21.656 -9.195 -11.82 1 96.5 127 ALA B C 1
ATOM 2923 O O . ALA B 1 127 ? 21.906 -8.508 -10.82 1 96.5 127 ALA B O 1
ATOM 2924 N N . GLY B 1 128 ? 22.047 -10.43 -11.938 1 97.5 128 GLY B N 1
ATOM 2925 C CA . GLY B 1 128 ? 22.953 -11.016 -10.953 1 97.5 128 GLY B CA 1
ATOM 2926 C C . GLY B 1 128 ? 22.234 -11.891 -9.938 1 97.5 128 GLY B C 1
ATOM 2927 O O . GLY B 1 128 ? 22.781 -12.18 -8.867 1 97.5 128 GLY B O 1
ATOM 2928 N N . VAL B 1 129 ? 21.062 -12.289 -10.203 1 98.25 129 VAL B N 1
ATOM 2929 C CA . VAL B 1 129 ? 20.359 -13.234 -9.336 1 98.25 129 VAL B CA 1
ATOM 2930 C C . VAL B 1 129 ? 21.062 -14.602 -9.398 1 98.25 129 VAL B C 1
ATOM 2932 O O . VAL B 1 129 ? 21.25 -15.156 -10.484 1 98.25 129 VAL B O 1
ATOM 2935 N N . PRO B 1 130 ? 21.438 -15.117 -8.281 1 98 130 PRO B N 1
ATOM 2936 C CA . PRO B 1 130 ? 22.125 -16.406 -8.32 1 98 130 PRO B CA 1
ATOM 2937 C C . PRO B 1 130 ? 21.234 -17.516 -8.898 1 98 130 PRO B C 1
ATOM 2939 O O . PRO B 1 130 ? 20.172 -17.812 -8.359 1 98 130 PRO B O 1
ATOM 2942 N N . ARG B 1 131 ? 21.719 -18.141 -9.922 1 96.81 131 ARG B N 1
ATOM 2943 C CA . ARG B 1 131 ? 20.953 -19.203 -10.586 1 96.81 131 ARG B CA 1
ATOM 2944 C C . ARG B 1 131 ? 20.688 -20.359 -9.641 1 96.81 131 ARG B C 1
ATOM 2946 O O . ARG B 1 131 ? 19.625 -20.984 -9.719 1 96.81 131 ARG B O 1
ATOM 2953 N N . SER B 1 132 ? 21.531 -20.594 -8.695 1 96.88 132 SER B N 1
ATOM 2954 C CA . SER B 1 132 ? 21.406 -21.688 -7.738 1 96.88 132 SER B CA 1
ATOM 2955 C C . SER B 1 132 ? 20.188 -21.484 -6.836 1 96.88 132 SER B C 1
ATOM 2957 O O . SER B 1 132 ? 19.719 -22.422 -6.199 1 96.88 132 SER B O 1
ATOM 2959 N N . GLN B 1 133 ? 19.703 -20.25 -6.75 1 97.88 133 GLN B N 1
ATOM 2960 C CA . GLN B 1 133 ? 18.547 -19.938 -5.902 1 97.88 133 GLN B CA 1
ATOM 2961 C C . GLN B 1 133 ? 17.25 -20.078 -6.68 1 97.88 133 GLN B C 1
ATOM 2963 O O . GLN B 1 133 ? 16.156 -20.062 -6.09 1 97.88 133 GLN B O 1
ATOM 2968 N N . VAL B 1 134 ? 17.359 -20.312 -7.992 1 98.5 134 VAL B N 1
ATOM 2969 C CA . VAL B 1 134 ? 16.172 -20.25 -8.844 1 98.5 134 VAL B CA 1
ATOM 2970 C C . VAL B 1 134 ? 15.695 -21.672 -9.156 1 98.5 134 VAL B C 1
ATOM 2972 O O . VAL B 1 134 ? 16.453 -22.484 -9.672 1 98.5 134 VAL B O 1
ATOM 2975 N N . ASP B 1 135 ? 14.492 -21.922 -8.773 1 98 135 ASP B N 1
ATOM 2976 C CA . ASP B 1 135 ? 13.805 -23.141 -9.195 1 98 135 ASP B CA 1
ATOM 2977 C C . ASP B 1 135 ? 12.898 -22.875 -10.398 1 98 135 ASP B C 1
ATOM 2979 O O . ASP B 1 135 ? 12.031 -22 -10.352 1 98 135 ASP B O 1
ATOM 2983 N N . VAL B 1 136 ? 13.125 -23.641 -11.438 1 98.06 136 VAL B N 1
ATOM 2984 C CA . VAL B 1 136 ? 12.25 -23.547 -12.609 1 98.06 136 VAL B CA 1
ATOM 2985 C C . VAL B 1 136 ? 11.344 -24.781 -12.664 1 98.06 136 VAL B C 1
ATOM 2987 O O . VAL B 1 136 ? 11.828 -25.906 -12.758 1 98.06 136 VAL B O 1
ATOM 2990 N N . GLU B 1 137 ? 10.078 -24.531 -12.516 1 97 137 GLU B N 1
ATOM 2991 C CA . GLU B 1 137 ? 9.094 -25.609 -12.539 1 97 137 GLU B CA 1
ATOM 2992 C C . GLU B 1 137 ? 8.391 -25.688 -13.891 1 97 137 GLU B C 1
ATOM 2994 O O . GLU B 1 137 ? 7.996 -24.672 -14.453 1 97 137 GLU B O 1
ATOM 2999 N N . ALA B 1 138 ? 8.227 -26.938 -14.359 1 96 138 ALA B N 1
ATOM 3000 C CA . ALA B 1 138 ? 7.582 -27.156 -15.656 1 96 138 ALA B CA 1
ATOM 3001 C C . ALA B 1 138 ? 6.129 -26.688 -15.625 1 96 138 ALA B C 1
ATOM 3003 O O . ALA B 1 138 ? 5.426 -26.891 -14.633 1 96 138 ALA B O 1
ATOM 3004 N N . TYR B 1 139 ? 5.715 -26 -16.609 1 96.19 139 TYR B N 1
ATOM 3005 C CA . TYR B 1 139 ? 4.324 -25.609 -16.812 1 96.19 139 TYR B CA 1
ATOM 3006 C C . TYR B 1 139 ? 3.633 -26.562 -17.781 1 96.19 139 TYR B C 1
ATOM 3008 O O . TYR B 1 139 ? 4.176 -26.875 -18.844 1 96.19 139 TYR B O 1
ATOM 3016 N N . ASP B 1 140 ? 2.465 -27.031 -17.406 1 94.56 140 ASP B N 1
ATOM 3017 C CA . ASP B 1 140 ? 1.716 -27.953 -18.266 1 94.56 140 ASP B CA 1
ATOM 3018 C C . ASP B 1 140 ? 0.891 -27.188 -19.297 1 94.56 140 ASP B C 1
ATOM 3020 O O . ASP B 1 140 ? -0.308 -26.969 -19.109 1 94.56 140 ASP B O 1
ATOM 3024 N N . HIS B 1 141 ? 1.486 -26.922 -20.469 1 93.81 141 HIS B N 1
ATOM 3025 C CA . HIS B 1 141 ? 0.867 -26.094 -21.5 1 93.81 141 HIS B CA 1
ATOM 3026 C C . HIS B 1 141 ? -0.353 -26.781 -22.094 1 93.81 141 HIS B C 1
ATOM 3028 O O . HIS B 1 141 ? -1.216 -26.125 -22.688 1 93.81 141 HIS B O 1
ATOM 3034 N N . GLN B 1 142 ? -0.438 -28.109 -21.984 1 90.44 142 GLN B N 1
ATOM 3035 C CA . GLN B 1 142 ? -1.545 -28.859 -22.562 1 90.44 142 GLN B CA 1
ATOM 3036 C C . GLN B 1 142 ? -2.795 -28.75 -21.688 1 90.44 142 GLN B C 1
ATOM 3038 O O . GLN B 1 142 ? -3.896 -28.531 -22.203 1 90.44 142 GLN B O 1
ATOM 3043 N N . THR B 1 143 ? -2.537 -28.891 -20.422 1 91.44 143 THR B N 1
ATOM 3044 C CA . THR B 1 143 ? -3.65 -28.812 -19.469 1 91.44 143 THR B CA 1
ATOM 3045 C C . THR B 1 143 ? -4.098 -27.375 -19.281 1 91.44 143 THR B C 1
ATOM 3047 O O . THR B 1 143 ? -5.297 -27.094 -19.219 1 91.44 143 THR B O 1
ATOM 3050 N N . HIS B 1 144 ? -3.105 -26.516 -19.156 1 91.69 144 HIS B N 1
ATOM 3051 C CA . HIS B 1 144 ? -3.398 -25.109 -18.969 1 91.69 144 HIS B CA 1
ATOM 3052 C C . HIS B 1 144 ? -3.156 -24.312 -20.25 1 91.69 144 HIS B C 1
ATOM 3054 O O . HIS B 1 144 ? -2.031 -23.891 -20.516 1 91.69 144 HIS B O 1
ATOM 3060 N N . ARG B 1 145 ? -4.18 -23.984 -20.938 1 88.06 145 ARG B N 1
ATOM 3061 C CA . ARG B 1 145 ? -4.082 -23.438 -22.281 1 88.06 145 ARG B CA 1
ATOM 3062 C C . ARG B 1 145 ? -3.736 -21.953 -22.25 1 88.06 145 ARG B C 1
ATOM 3064 O O . ARG B 1 145 ? -3.434 -21.344 -23.281 1 88.06 145 ARG B O 1
ATOM 3071 N N . MET B 1 146 ? -3.895 -21.359 -21.094 1 88.31 146 MET B N 1
ATOM 3072 C CA . MET B 1 146 ? -3.506 -19.984 -20.875 1 88.31 146 MET B CA 1
ATOM 3073 C C . MET B 1 146 ? -2.883 -19.797 -19.5 1 88.31 146 MET B C 1
ATOM 3075 O O . MET B 1 146 ? -3.107 -20.625 -18.594 1 88.31 146 MET B O 1
ATOM 3079 N N . VAL B 1 147 ? -2.061 -18.828 -19.438 1 90.56 147 VAL B N 1
ATOM 3080 C CA . VAL B 1 147 ? -1.491 -18.484 -18.141 1 90.56 147 VAL B CA 1
ATOM 3081 C C . VAL B 1 147 ? -2.283 -17.344 -17.516 1 90.56 147 VAL B C 1
ATOM 3083 O O . VAL B 1 147 ? -2.486 -16.297 -18.141 1 90.56 147 VAL B O 1
ATOM 3086 N N . HIS B 1 148 ? -2.881 -17.547 -16.422 1 92.44 148 HIS B N 1
ATOM 3087 C CA . HIS B 1 148 ? -3.59 -16.516 -15.656 1 92.44 148 HIS B CA 1
ATOM 3088 C C . HIS B 1 148 ? -3.297 -16.641 -14.164 1 92.44 148 HIS B C 1
ATOM 3090 O O . HIS B 1 148 ? -2.701 -17.625 -13.719 1 92.44 148 HIS B O 1
ATOM 3096 N N . THR B 1 149 ? -3.703 -15.695 -13.383 1 96.44 149 THR B N 1
ATOM 3097 C CA . THR B 1 149 ? -3.289 -15.539 -11.992 1 96.44 149 THR B CA 1
ATOM 3098 C C . THR B 1 149 ? -3.662 -16.766 -11.172 1 96.44 149 THR B C 1
ATOM 3100 O O . THR B 1 149 ? -2.861 -17.25 -10.367 1 96.44 149 THR B O 1
ATOM 3103 N N . LEU B 1 150 ? -4.859 -17.344 -11.391 1 97.44 150 LEU B N 1
ATOM 3104 C CA . LEU B 1 150 ? -5.32 -18.469 -10.602 1 97.44 150 LEU B CA 1
ATOM 3105 C C . LEU B 1 150 ? -4.457 -19.703 -10.875 1 97.44 150 LEU B C 1
ATOM 3107 O O . LEU B 1 150 ? -4.012 -20.375 -9.938 1 97.44 150 LEU B O 1
ATOM 3111 N N . VAL B 1 151 ? -4.25 -20 -12.133 1 96.62 151 VAL B N 1
ATOM 3112 C CA . VAL B 1 151 ? -3.463 -21.188 -12.484 1 96.62 151 VAL B CA 1
ATOM 3113 C C . VAL B 1 151 ? -2.049 -21.047 -11.922 1 96.62 151 VAL B C 1
ATOM 3115 O O . VAL B 1 151 ? -1.476 -22 -11.414 1 96.62 151 VAL B O 1
ATOM 3118 N N . GLU B 1 152 ? -1.467 -19.859 -12.016 1 97.38 152 GLU B N 1
ATOM 3119 C CA . GLU B 1 152 ? -0.136 -19.625 -11.461 1 97.38 152 GLU B CA 1
ATOM 3120 C C . GLU B 1 152 ? -0.117 -19.844 -9.953 1 97.38 152 GLU B C 1
ATOM 3122 O O . GLU B 1 152 ? 0.791 -20.484 -9.422 1 97.38 152 GLU B O 1
ATOM 3127 N N . ALA B 1 153 ? -1.113 -19.281 -9.273 1 98.38 153 ALA B N 1
ATOM 3128 C CA . ALA B 1 153 ? -1.216 -19.453 -7.828 1 98.38 153 ALA B CA 1
ATOM 3129 C C . ALA B 1 153 ? -1.309 -20.938 -7.449 1 98.38 153 ALA B C 1
ATOM 3131 O O . ALA B 1 153 ? -0.649 -21.375 -6.508 1 98.38 153 ALA B O 1
ATOM 3132 N N . GLU B 1 154 ? -2.117 -21.688 -8.188 1 98.12 154 GLU B N 1
ATOM 3133 C CA . GLU B 1 154 ? -2.27 -23.109 -7.945 1 98.12 154 GLU B CA 1
ATOM 3134 C C . GLU B 1 154 ? -0.948 -23.844 -8.133 1 98.12 154 GLU B C 1
ATOM 3136 O O . GLU B 1 154 ? -0.546 -24.641 -7.281 1 98.12 154 GLU B O 1
ATOM 3141 N N . CYS B 1 155 ? -0.281 -23.547 -9.219 1 97.94 155 CYS B N 1
ATOM 3142 C CA . CYS B 1 155 ? 0.999 -24.188 -9.492 1 97.94 155 CYS B CA 1
ATOM 3143 C C . CYS B 1 155 ? 2.021 -23.859 -8.414 1 97.94 155 CYS B C 1
ATOM 3145 O O . CYS B 1 155 ? 2.738 -24.75 -7.945 1 97.94 155 CYS B O 1
ATOM 3147 N N . ALA B 1 156 ? 2.076 -22.609 -8.008 1 98.31 156 ALA B N 1
ATOM 3148 C CA . ALA B 1 156 ? 3.033 -22.156 -7 1 98.31 156 ALA B CA 1
ATOM 3149 C C . ALA B 1 156 ? 2.789 -22.859 -5.668 1 98.31 156 ALA B C 1
ATOM 3151 O O . ALA B 1 156 ? 3.721 -23.391 -5.055 1 98.31 156 ALA B O 1
ATOM 3152 N N . VAL B 1 157 ? 1.532 -22.906 -5.211 1 98.31 157 VAL B N 1
ATOM 3153 C CA . VAL B 1 157 ? 1.173 -23.516 -3.932 1 98.31 157 VAL B CA 1
ATOM 3154 C C . VAL B 1 157 ? 1.433 -25.016 -3.973 1 98.31 157 VAL B C 1
ATOM 3156 O O . VAL B 1 157 ? 1.987 -25.578 -3.029 1 98.31 157 VAL B O 1
ATOM 3159 N N . ARG B 1 158 ? 1.088 -25.641 -5.051 1 98.06 158 ARG B N 1
ATOM 3160 C CA . ARG B 1 158 ? 1.273 -27.094 -5.172 1 98.06 158 ARG B CA 1
ATOM 3161 C C . ARG B 1 158 ? 2.754 -27.453 -5.215 1 98.06 158 ARG B C 1
ATOM 3163 O O . ARG B 1 158 ? 3.172 -28.453 -4.633 1 98.06 158 ARG B O 1
ATOM 3170 N N . HIS B 1 159 ? 3.52 -26.641 -5.953 1 97.94 159 HIS B N 1
ATOM 3171 C CA . HIS B 1 159 ? 4.965 -26.828 -5.922 1 97.94 159 HIS B CA 1
ATOM 3172 C C . HIS B 1 159 ? 5.512 -26.703 -4.508 1 97.94 159 HIS B C 1
ATOM 3174 O O . HIS B 1 159 ? 6.27 -27.562 -4.043 1 97.94 159 HIS B O 1
ATOM 3180 N N . ALA B 1 160 ? 5.16 -25.594 -3.82 1 97.88 160 ALA B N 1
ATOM 3181 C CA . ALA B 1 160 ? 5.605 -25.359 -2.449 1 97.88 160 ALA B CA 1
ATOM 3182 C C . ALA B 1 160 ? 5.246 -26.531 -1.542 1 97.88 160 ALA B C 1
ATOM 3184 O O . ALA B 1 160 ? 6.07 -27 -0.752 1 97.88 160 ALA B O 1
ATOM 3185 N N . LYS B 1 161 ? 4.039 -27.016 -1.711 1 97.44 161 LYS B N 1
ATOM 3186 C CA . LYS B 1 161 ? 3.57 -28.156 -0.933 1 97.44 161 LYS B CA 1
ATOM 3187 C C . LYS B 1 161 ? 4.418 -29.406 -1.207 1 97.44 161 LYS B C 1
ATOM 3189 O O . LYS B 1 161 ? 4.816 -30.109 -0.277 1 97.44 161 LYS B O 1
ATOM 3194 N N . SER B 1 162 ? 4.703 -29.641 -2.441 1 97.5 162 SER B N 1
ATOM 3195 C CA . SER B 1 162 ? 5.477 -30.812 -2.83 1 97.5 162 SER B CA 1
ATOM 3196 C C . SER B 1 162 ? 6.891 -30.766 -2.26 1 97.5 162 SER B C 1
ATOM 3198 O O . SER B 1 162 ? 7.512 -31.797 -2.018 1 97.5 162 SER B O 1
ATOM 3200 N N . LYS B 1 163 ? 7.398 -29.562 -2.016 1 97.38 163 LYS B N 1
ATOM 3201 C CA . LYS B 1 163 ? 8.742 -29.375 -1.479 1 97.38 163 LYS B CA 1
ATOM 3202 C C . LYS B 1 163 ? 8.719 -29.297 0.045 1 97.38 163 LYS B C 1
ATOM 3204 O O . LYS B 1 163 ? 9.766 -29.188 0.683 1 97.38 163 LYS B O 1
ATOM 3209 N N . GLY B 1 164 ? 7.508 -29.203 0.581 1 96.81 164 GLY B N 1
ATOM 3210 C CA . GLY B 1 164 ? 7.367 -29.125 2.025 1 96.81 164 GLY B CA 1
ATOM 3211 C C . GLY B 1 164 ? 7.551 -27.719 2.566 1 96.81 164 GLY B C 1
ATOM 3212 O O . GLY B 1 164 ? 7.859 -27.547 3.744 1 96.81 164 GLY B O 1
ATOM 3213 N N . TRP B 1 165 ? 7.453 -26.75 1.689 1 97.06 165 TRP B N 1
ATOM 3214 C CA . TRP B 1 165 ? 7.555 -25.375 2.154 1 97.06 165 TRP B CA 1
ATOM 3215 C C . TRP B 1 165 ? 6.379 -25.016 3.053 1 97.06 165 TRP B C 1
ATOM 3217 O O . TRP B 1 165 ? 5.238 -25.391 2.773 1 97.06 165 TRP B O 1
ATOM 3227 N N . ARG B 1 166 ? 6.637 -24.266 4.102 1 94.94 166 ARG B N 1
ATOM 3228 C CA . ARG B 1 166 ? 5.602 -23.781 5.012 1 94.94 166 ARG B CA 1
ATOM 3229 C C . ARG B 1 166 ? 5.375 -22.281 4.84 1 94.94 166 ARG B C 1
ATOM 3231 O O . ARG B 1 166 ? 4.496 -21.703 5.484 1 94.94 166 ARG B O 1
ATOM 3238 N N . SER B 1 167 ? 6.141 -21.703 3.973 1 96 167 SER B N 1
ATOM 3239 C CA . SER B 1 167 ? 6.004 -20.266 3.693 1 96 167 SER B CA 1
ATOM 3240 C C . SER B 1 167 ? 6.305 -19.969 2.23 1 96 167 SER B C 1
ATOM 3242 O O . SER B 1 167 ? 7.195 -20.578 1.633 1 96 167 SER B O 1
ATOM 3244 N N . LEU B 1 168 ? 5.539 -19.062 1.709 1 97 168 LEU B N 1
ATOM 3245 C CA . LEU B 1 168 ? 5.66 -18.688 0.308 1 97 168 LEU B CA 1
ATOM 3246 C C . LEU B 1 168 ? 5.457 -17.172 0.141 1 97 168 LEU B C 1
ATOM 3248 O O . LEU B 1 168 ? 4.441 -16.641 0.579 1 97 168 LEU B O 1
ATOM 3252 N N . ILE B 1 169 ? 6.43 -16.5 -0.407 1 97.62 169 ILE B N 1
ATOM 3253 C CA . ILE B 1 169 ? 6.328 -15.086 -0.745 1 97.62 169 ILE B CA 1
ATOM 3254 C C . ILE B 1 169 ? 5.773 -14.93 -2.158 1 97.62 169 ILE B C 1
ATOM 3256 O O . ILE B 1 169 ? 6.234 -15.594 -3.09 1 97.62 169 ILE B O 1
ATOM 3260 N N . VAL B 1 170 ? 4.77 -14.156 -2.293 1 98.06 170 VAL B N 1
ATOM 3261 C CA . VAL B 1 170 ? 4.203 -13.82 -3.596 1 98.06 170 VAL B CA 1
ATOM 3262 C C . VAL B 1 170 ? 4.855 -12.547 -4.129 1 98.06 170 VAL B C 1
ATOM 3264 O O . VAL B 1 170 ? 4.816 -11.5 -3.475 1 98.06 170 VAL B O 1
ATOM 3267 N N . VAL B 1 171 ? 5.434 -12.648 -5.316 1 98.25 171 VAL B N 1
ATOM 3268 C CA . VAL B 1 171 ? 6.098 -11.508 -5.926 1 98.25 171 VAL B CA 1
ATOM 3269 C C . VAL B 1 171 ? 5.355 -11.086 -7.195 1 98.25 171 VAL B C 1
ATOM 3271 O O . VAL B 1 171 ? 5.141 -11.906 -8.094 1 98.25 171 VAL B O 1
ATOM 3274 N N . ALA B 1 172 ? 4.961 -9.875 -7.266 1 97.38 172 ALA B N 1
ATOM 3275 C CA . ALA B 1 172 ? 4.285 -9.273 -8.414 1 97.38 172 ALA B CA 1
ATOM 3276 C C . ALA B 1 172 ? 4.516 -7.77 -8.453 1 97.38 172 ALA B C 1
ATOM 3278 O O . ALA B 1 172 ? 4.898 -7.16 -7.453 1 97.38 172 ALA B O 1
ATOM 3279 N N . PRO B 1 173 ? 4.398 -7.195 -9.688 1 96.06 173 PRO B N 1
ATOM 3280 C CA . PRO B 1 173 ? 4.449 -5.73 -9.688 1 96.06 173 PRO B CA 1
ATOM 3281 C C . PRO B 1 173 ? 3.336 -5.098 -8.852 1 96.06 173 PRO B C 1
ATOM 3283 O O . PRO B 1 173 ? 2.303 -5.73 -8.617 1 96.06 173 PRO B O 1
ATOM 3286 N N . PRO B 1 174 ? 3.516 -3.881 -8.445 1 94.94 174 PRO B N 1
ATOM 3287 C CA . PRO B 1 174 ? 2.574 -3.26 -7.508 1 94.94 174 PRO B CA 1
ATOM 3288 C C . PRO B 1 174 ? 1.129 -3.32 -7.996 1 94.94 174 PRO B C 1
ATOM 3290 O O . PRO B 1 174 ? 0.228 -3.658 -7.223 1 94.94 174 PRO B O 1
ATOM 3293 N N . PHE B 1 175 ? 0.872 -3.109 -9.289 1 94.31 175 PHE B N 1
ATOM 3294 C CA . PHE B 1 175 ? -0.509 -3.033 -9.75 1 94.31 175 PHE B CA 1
ATOM 3295 C C . PHE B 1 175 ? -1.178 -4.402 -9.68 1 94.31 175 PHE B C 1
ATOM 3297 O O . PHE B 1 175 ? -2.404 -4.496 -9.602 1 94.31 175 PHE B O 1
ATOM 3304 N N . HIS B 1 176 ? -0.402 -5.465 -9.664 1 96.25 176 HIS B N 1
ATOM 3305 C CA . HIS B 1 176 ? -0.913 -6.828 -9.711 1 96.25 176 HIS B CA 1
ATOM 3306 C C . HIS B 1 176 ? -0.799 -7.504 -8.344 1 96.25 176 HIS B C 1
ATOM 3308 O O . HIS B 1 176 ? -1.324 -8.602 -8.148 1 96.25 176 HIS B O 1
ATOM 3314 N N . LEU B 1 177 ? -0.141 -6.934 -7.43 1 97 177 LEU B N 1
ATOM 3315 C CA . LEU B 1 177 ? 0.297 -7.586 -6.203 1 97 177 LEU B CA 1
ATOM 3316 C C . LEU B 1 177 ? -0.899 -8.023 -5.363 1 97 177 LEU B C 1
ATOM 3318 O O . LEU B 1 177 ? -0.937 -9.156 -4.871 1 97 177 LEU B O 1
ATOM 3322 N N . LEU B 1 178 ? -1.872 -7.152 -5.223 1 97.06 178 LEU B N 1
ATOM 3323 C CA . LEU B 1 178 ? -3.012 -7.461 -4.367 1 97.06 178 LEU B CA 1
ATOM 3324 C C . LEU B 1 178 ? -3.748 -8.703 -4.867 1 97.06 178 LEU B C 1
ATOM 3326 O O . LEU B 1 178 ? -3.982 -9.641 -4.105 1 97.06 178 LEU B O 1
ATOM 3330 N N . ARG B 1 179 ? -4.043 -8.68 -6.105 1 97.69 179 ARG B N 1
ATOM 3331 C CA . ARG B 1 179 ? -4.773 -9.812 -6.664 1 97.69 179 ARG B CA 1
ATOM 3332 C C . ARG B 1 179 ? -3.939 -11.086 -6.602 1 97.69 179 ARG B C 1
ATOM 3334 O O . ARG B 1 179 ? -4.453 -12.148 -6.242 1 97.69 179 ARG B O 1
ATOM 3341 N N . ALA B 1 180 ? -2.68 -10.984 -6.941 1 97.94 180 ALA B N 1
ATOM 3342 C CA . ALA B 1 180 ? -1.785 -12.133 -6.922 1 97.94 180 ALA B CA 1
ATOM 3343 C C . ALA B 1 180 ? -1.722 -12.758 -5.527 1 97.94 180 ALA B C 1
ATOM 3345 O O . ALA B 1 180 ? -1.882 -13.969 -5.371 1 97.94 180 ALA B O 1
ATOM 3346 N N . ALA B 1 181 ? -1.549 -11.938 -4.535 1 97.75 181 ALA B N 1
ATOM 3347 C CA . ALA B 1 181 ? -1.404 -12.406 -3.158 1 97.75 181 ALA B CA 1
ATOM 3348 C C . ALA B 1 181 ? -2.721 -12.969 -2.629 1 97.75 181 ALA B C 1
ATOM 3350 O O . ALA B 1 181 ? -2.74 -14.016 -1.986 1 97.75 181 ALA B O 1
ATOM 3351 N N . MET B 1 182 ? -3.799 -12.273 -2.904 1 98 182 MET B N 1
ATOM 3352 C CA . MET B 1 182 ? -5.102 -12.719 -2.422 1 98 182 MET B CA 1
ATOM 3353 C C . MET B 1 182 ? -5.504 -14.031 -3.074 1 98 182 MET B C 1
ATOM 3355 O O . MET B 1 182 ? -6.055 -14.914 -2.412 1 98 182 MET B O 1
ATOM 3359 N N . THR B 1 183 ? -5.234 -14.133 -4.355 1 98.44 183 THR B N 1
ATOM 3360 C CA . THR B 1 183 ? -5.535 -15.383 -5.055 1 98.44 183 THR B CA 1
ATOM 3361 C C . THR B 1 183 ? -4.691 -16.531 -4.5 1 98.44 183 THR B C 1
ATOM 3363 O O . THR B 1 183 ? -5.215 -17.609 -4.211 1 98.4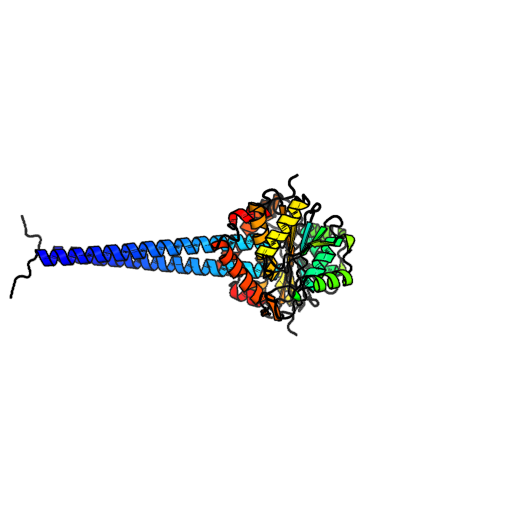4 183 THR B O 1
ATOM 3366 N N . THR B 1 184 ? -3.408 -16.266 -4.324 1 98.38 184 THR B N 1
ATOM 3367 C CA . THR B 1 184 ? -2.508 -17.297 -3.814 1 98.38 184 THR B CA 1
ATOM 3368 C C . THR B 1 184 ? -2.912 -17.719 -2.402 1 98.38 184 THR B C 1
ATOM 3370 O O . THR B 1 184 ? -2.947 -18.906 -2.088 1 98.38 184 THR B O 1
ATOM 3373 N N . ALA B 1 185 ? -3.209 -16.734 -1.598 1 97.56 185 ALA B N 1
ATOM 3374 C CA . ALA B 1 185 ? -3.648 -17.031 -0.236 1 97.56 185 ALA B CA 1
ATOM 3375 C C . ALA B 1 185 ? -4.93 -17.859 -0.239 1 97.56 185 ALA B C 1
ATOM 3377 O O . ALA B 1 185 ? -5.117 -18.734 0.613 1 97.56 185 ALA B O 1
ATOM 3378 N N . SER B 1 186 ? -5.812 -17.594 -1.155 1 98.19 186 SER B N 1
ATOM 3379 C CA . SER B 1 186 ? -7.059 -18.344 -1.271 1 98.19 186 SER B CA 1
ATOM 3380 C C . SER B 1 186 ? -6.797 -19.781 -1.661 1 98.19 186 SER B C 1
ATOM 3382 O O . SER B 1 186 ? -7.387 -20.703 -1.09 1 98.19 186 SER B O 1
ATOM 3384 N N . VAL B 1 187 ? -5.914 -19.938 -2.619 1 98.19 187 VAL B N 1
ATOM 3385 C CA . VAL B 1 187 ? -5.547 -21.297 -3.033 1 98.19 187 VAL B CA 1
ATOM 3386 C C . VAL B 1 187 ? -4.898 -22.031 -1.865 1 98.19 187 VAL B C 1
ATOM 3388 O O . VAL B 1 187 ? -5.23 -23.188 -1.593 1 98.19 187 VAL B O 1
ATOM 3391 N N . ALA B 1 188 ? -3.982 -21.375 -1.157 1 97.44 188 ALA B N 1
ATOM 3392 C CA . ALA B 1 188 ? -3.309 -21.984 -0.013 1 97.44 188 ALA B CA 1
ATOM 3393 C C . ALA B 1 188 ? -4.312 -22.359 1.071 1 97.44 188 ALA B C 1
ATOM 3395 O O . ALA B 1 188 ? -4.184 -23.422 1.693 1 97.44 188 ALA B O 1
ATOM 3396 N N . ALA B 1 189 ? -5.27 -21.531 1.264 1 96.06 189 ALA B N 1
ATOM 3397 C CA . ALA B 1 189 ? -6.285 -21.828 2.273 1 96.06 189 ALA B CA 1
ATOM 3398 C C . ALA B 1 189 ? -6.996 -23.141 1.974 1 96.06 189 ALA B C 1
ATOM 3400 O O . ALA B 1 189 ? -7.363 -23.875 2.891 1 96.06 189 ALA B O 1
ATOM 3401 N N . ARG B 1 190 ? -7.148 -23.484 0.74 1 96.38 190 ARG B N 1
ATOM 3402 C CA . ARG B 1 190 ? -7.867 -24.672 0.312 1 96.38 190 ARG B CA 1
ATOM 3403 C C . ARG B 1 190 ? -6.945 -25.891 0.289 1 96.38 190 ARG B C 1
ATOM 3405 O O . ARG B 1 190 ? -7.34 -26.984 0.696 1 96.38 190 ARG B O 1
ATOM 3412 N N . GLU B 1 191 ? -5.672 -25.688 -0.102 1 97.25 191 GLU B N 1
ATOM 3413 C CA . GLU B 1 191 ? -4.844 -26.828 -0.458 1 97.25 191 GLU B CA 1
ATOM 3414 C C . GLU B 1 191 ? -3.701 -27.016 0.538 1 97.25 191 GLU B C 1
ATOM 3416 O O . GLU B 1 191 ? -3.137 -28.109 0.646 1 97.25 191 GLU B O 1
ATOM 3421 N N . ALA B 1 192 ? -3.344 -25.969 1.155 1 96.56 192 ALA B N 1
ATOM 3422 C CA . ALA B 1 192 ? -2.238 -25.953 2.109 1 96.56 192 ALA B CA 1
ATOM 3423 C C . ALA B 1 192 ? -2.498 -24.953 3.238 1 96.56 192 ALA B C 1
ATOM 3425 O O . ALA B 1 192 ? -1.76 -23.984 3.4 1 96.56 192 ALA B O 1
ATOM 3426 N N . PRO B 1 193 ? -3.459 -25.266 4.109 1 94.44 193 PRO B N 1
ATOM 3427 C CA . PRO B 1 193 ? -3.9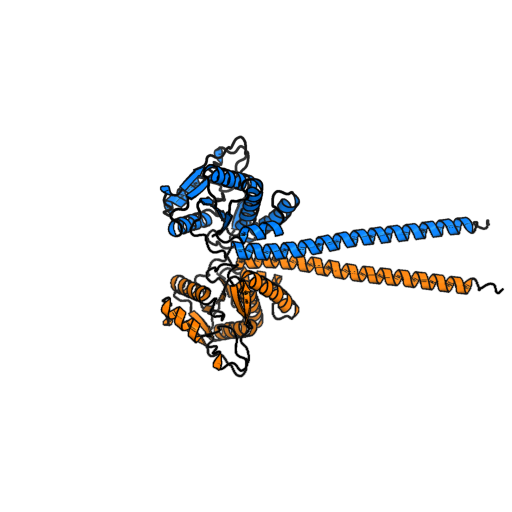47 -24.281 5.086 1 94.44 193 PRO B CA 1
ATOM 3428 C C . PRO B 1 193 ? -2.867 -23.844 6.07 1 94.44 193 PRO B C 1
ATOM 3430 O O . PRO B 1 193 ? -2.957 -22.75 6.645 1 94.44 193 PRO B O 1
ATOM 3433 N N . ASP B 1 194 ? -1.805 -24.594 6.168 1 93.75 194 ASP B N 1
ATOM 3434 C CA . ASP B 1 194 ? -0.768 -24.266 7.141 1 93.75 194 ASP B CA 1
ATOM 3435 C C . ASP B 1 194 ? 0.35 -23.453 6.496 1 93.75 194 ASP B C 1
ATOM 3437 O O . ASP B 1 194 ? 1.285 -23.016 7.18 1 93.75 194 ASP B O 1
ATOM 3441 N N . MET B 1 195 ? 0.291 -23.188 5.254 1 95.25 195 MET B N 1
ATOM 3442 C CA . MET B 1 195 ? 1.317 -22.422 4.543 1 95.25 195 MET B CA 1
ATOM 3443 C C . MET B 1 195 ? 1.125 -20.922 4.754 1 95.25 195 MET B C 1
ATOM 3445 O O . MET B 1 195 ? 0.042 -20.391 4.508 1 95.25 195 MET B O 1
ATOM 3449 N N . ALA B 1 196 ? 2.133 -20.25 5.238 1 94.75 196 ALA B N 1
ATOM 3450 C CA . ALA B 1 196 ? 2.104 -18.812 5.406 1 94.75 196 ALA B CA 1
ATOM 3451 C C . ALA B 1 196 ? 2.363 -18.094 4.082 1 94.75 196 ALA B C 1
ATOM 3453 O O . ALA B 1 196 ? 3.314 -18.422 3.369 1 94.75 196 ALA B O 1
ATOM 3454 N N . ILE B 1 197 ? 1.502 -17.203 3.744 1 95.69 197 ILE B N 1
ATOM 3455 C CA . ILE B 1 197 ? 1.646 -16.422 2.514 1 95.69 197 ILE B CA 1
ATOM 3456 C C . ILE B 1 197 ? 2.041 -14.992 2.85 1 95.69 197 ILE B C 1
ATOM 3458 O O . ILE B 1 197 ? 1.472 -14.383 3.756 1 95.69 197 ILE B O 1
ATOM 3462 N N . SER B 1 198 ? 3.023 -14.477 2.232 1 95.19 198 SER B N 1
ATOM 3463 C CA . SER B 1 198 ? 3.42 -13.078 2.311 1 95.19 198 SER B CA 1
ATOM 3464 C C . SER B 1 198 ? 3.568 -12.461 0.923 1 95.19 198 SER B C 1
ATOM 3466 O O . SER B 1 198 ? 3.51 -13.172 -0.084 1 95.19 198 SER B O 1
ATOM 3468 N N . ALA B 1 199 ? 3.652 -11.195 0.904 1 96.06 199 ALA B N 1
ATOM 3469 C CA . ALA B 1 199 ? 3.752 -10.484 -0.369 1 96.06 199 ALA B CA 1
ATOM 3470 C C . ALA B 1 199 ? 5.012 -9.625 -0.422 1 96.06 199 ALA B C 1
ATOM 3472 O O . ALA B 1 199 ? 5.477 -9.133 0.609 1 96.06 199 ALA B O 1
ATOM 3473 N N . PHE B 1 200 ? 5.551 -9.516 -1.565 1 96.25 200 PHE B N 1
ATOM 3474 C CA . PHE B 1 200 ? 6.703 -8.664 -1.828 1 96.25 200 PHE B CA 1
ATOM 3475 C C . PHE B 1 200 ? 6.574 -7.988 -3.188 1 96.25 200 PHE B C 1
ATOM 3477 O O . PHE B 1 200 ? 6.555 -8.656 -4.223 1 96.25 200 PHE B O 1
ATOM 3484 N N . ALA B 1 201 ? 6.449 -6.668 -3.139 1 96 201 ALA B N 1
ATOM 3485 C CA . ALA B 1 201 ? 6.203 -5.914 -4.367 1 96 201 ALA B CA 1
ATOM 3486 C C . ALA B 1 201 ? 7.48 -5.762 -5.184 1 96 201 ALA B C 1
ATOM 3488 O O . ALA B 1 201 ? 8.555 -5.527 -4.629 1 96 201 ALA B O 1
ATOM 3489 N N . GLY B 1 202 ? 7.371 -5.93 -6.484 1 95.19 202 GLY B N 1
ATOM 3490 C CA . GLY B 1 202 ? 8.445 -5.5 -7.367 1 95.19 202 GLY B CA 1
ATOM 3491 C C . GLY B 1 202 ? 8.734 -4.012 -7.273 1 95.19 202 GLY B C 1
ATOM 3492 O O . GLY B 1 202 ? 7.973 -3.266 -6.656 1 95.19 202 GLY B O 1
ATOM 3493 N N . SER B 1 203 ? 9.828 -3.633 -7.867 1 92.44 203 SER B N 1
ATOM 3494 C CA . SER B 1 203 ? 10.172 -2.217 -7.836 1 92.44 203 SER B CA 1
ATOM 3495 C C . SER B 1 203 ? 9.094 -1.368 -8.5 1 92.44 203 SER B C 1
ATOM 3497 O O . SER B 1 203 ? 8.516 -1.771 -9.516 1 92.44 203 SER B O 1
ATOM 3499 N N . PRO B 1 204 ? 8.891 -0.226 -7.875 1 90.12 204 PRO B N 1
ATOM 3500 C CA . PRO B 1 204 ? 7.891 0.656 -8.484 1 90.12 204 PRO B CA 1
ATOM 3501 C C . PRO B 1 204 ? 8.305 1.149 -9.867 1 90.12 204 PRO B C 1
ATOM 3503 O O . PRO B 1 204 ? 9.484 1.421 -10.102 1 90.12 204 PRO B O 1
ATOM 3506 N N . LEU B 1 205 ? 7.336 1.116 -10.742 1 88.56 205 LEU B N 1
ATOM 3507 C CA . LEU B 1 205 ? 7.426 1.756 -12.055 1 88.56 205 LEU B CA 1
ATOM 3508 C C . LEU B 1 205 ? 6.41 2.889 -12.172 1 88.56 205 LEU B C 1
ATOM 3510 O O . LEU B 1 205 ? 5.41 2.91 -11.461 1 88.56 205 LEU B O 1
ATOM 3514 N N . PRO B 1 206 ? 6.684 3.844 -13.039 1 87 206 PRO B N 1
ATOM 3515 C CA . PRO B 1 206 ? 5.762 4.98 -13.125 1 87 206 PRO B CA 1
ATOM 3516 C C . PRO B 1 206 ? 4.332 4.559 -13.445 1 87 206 PRO B C 1
ATOM 3518 O O . PRO B 1 206 ? 4.098 3.83 -14.414 1 87 206 PRO B O 1
ATOM 3521 N N . TRP B 1 207 ? 3.426 5.062 -12.688 1 87.44 207 TRP B N 1
ATOM 3522 C CA . TRP B 1 207 ? 2.02 4.688 -12.781 1 87.44 207 TRP B CA 1
ATOM 3523 C C . TRP B 1 207 ? 1.41 5.18 -14.086 1 87.44 207 TRP B C 1
ATOM 3525 O O . TRP B 1 207 ? 0.506 4.543 -14.633 1 87.44 207 TRP B O 1
ATOM 3535 N N . GLU B 1 208 ? 1.959 6.246 -14.609 1 85.88 208 GLU B N 1
ATOM 3536 C CA . GLU B 1 208 ? 1.368 6.855 -15.797 1 85.88 208 GLU B CA 1
ATOM 3537 C C . GLU B 1 208 ? 2.045 6.359 -17.078 1 85.88 208 GLU B C 1
ATOM 3539 O O . GLU B 1 208 ? 1.611 6.684 -18.188 1 85.88 208 GLU B O 1
ATOM 3544 N N . GLU B 1 209 ? 3.051 5.574 -16.922 1 83.12 209 GLU B N 1
ATOM 3545 C CA . GLU B 1 209 ? 3.723 5 -18.078 1 83.12 209 GLU B CA 1
ATOM 3546 C C . GLU B 1 209 ? 2.85 3.949 -18.766 1 83.12 209 GLU B C 1
ATOM 3548 O O . GLU B 1 209 ? 2.223 3.127 -18.094 1 83.12 209 GLU B O 1
ATOM 3553 N N . THR B 1 210 ? 2.791 4.129 -20.062 1 82.44 210 THR B N 1
ATOM 3554 C CA . THR B 1 210 ? 2.07 3.113 -20.812 1 82.44 210 THR B CA 1
ATOM 3555 C C . THR B 1 210 ? 2.812 1.781 -20.781 1 82.44 210 THR B C 1
ATOM 3557 O O . THR B 1 210 ? 4.039 1.745 -20.906 1 82.44 210 THR B O 1
ATOM 3560 N N . ALA B 1 211 ? 2.064 0.793 -20.531 1 78.5 211 ALA B N 1
ATOM 3561 C CA . ALA B 1 211 ? 2.576 -0.575 -20.484 1 78.5 211 ALA B CA 1
ATOM 3562 C C . ALA B 1 211 ? 1.572 -1.555 -21.078 1 78.5 211 ALA B C 1
ATOM 3564 O O . ALA B 1 211 ? 0.486 -1.157 -21.516 1 78.5 211 ALA B O 1
ATOM 3565 N N . VAL B 1 212 ? 2.102 -2.674 -21.281 1 77.81 212 VAL B N 1
ATOM 3566 C CA . VAL B 1 212 ? 1.224 -3.736 -21.766 1 77.81 212 VAL B CA 1
ATOM 3567 C C . VAL B 1 212 ? 0.896 -4.688 -20.609 1 77.81 212 VAL B C 1
ATOM 3569 O O . VAL B 1 212 ? 1.767 -5.016 -19.812 1 77.81 212 VAL B O 1
ATOM 3572 N N . HIS B 1 213 ? -0.39 -4.898 -20.469 1 71.94 213 HIS B N 1
ATOM 3573 C CA . HIS B 1 213 ? -0.873 -5.785 -19.406 1 71.94 213 HIS B CA 1
ATOM 3574 C C . HIS B 1 213 ? -1.447 -7.074 -19.984 1 71.94 213 HIS B C 1
ATOM 3576 O O . HIS B 1 213 ? -1.432 -7.27 -21.203 1 71.94 213 HIS B O 1
ATOM 3582 N N . SER B 1 214 ? -1.786 -7.891 -19.062 1 62.72 214 SER B N 1
ATOM 3583 C CA . SER B 1 214 ? -2.248 -9.219 -19.453 1 62.72 214 SER B CA 1
ATOM 3584 C C . SER B 1 214 ? -3.295 -9.133 -20.562 1 62.72 214 SER B C 1
ATOM 3586 O O . SER B 1 214 ? -3.916 -8.086 -20.766 1 62.72 214 SER B O 1
ATOM 3588 N N . GLN B 1 215 ? -3.422 -10.102 -21.391 1 63.12 215 GLN B N 1
ATOM 3589 C CA . GLN B 1 215 ? -4.328 -10.305 -22.516 1 63.12 215 GLN B CA 1
ATOM 3590 C C . GLN B 1 215 ? -4.031 -9.32 -23.641 1 63.12 215 GLN B C 1
ATOM 3592 O O . GLN B 1 215 ? -4.891 -9.062 -24.484 1 63.12 215 GLN B O 1
ATOM 3597 N N . GLY B 1 216 ? -2.867 -8.633 -23.391 1 67.56 216 GLY B N 1
ATOM 3598 C CA . GLY B 1 216 ? -2.445 -7.762 -24.469 1 67.56 216 GLY B CA 1
ATOM 3599 C C . GLY B 1 216 ? -2.99 -6.352 -24.359 1 67.56 216 GLY B C 1
ATOM 3600 O O . GLY B 1 216 ? -2.814 -5.535 -25.266 1 67.56 216 GLY B O 1
ATOM 3601 N N . MET B 1 217 ? -3.545 -6.031 -23.266 1 74.44 217 MET B N 1
ATOM 3602 C CA . MET B 1 217 ? -4.137 -4.715 -23.078 1 74.44 217 MET B CA 1
ATOM 3603 C C . MET B 1 217 ? -3.057 -3.648 -22.906 1 74.44 217 MET B C 1
ATOM 3605 O O . MET B 1 217 ? -2.117 -3.824 -22.141 1 74.44 217 MET B O 1
ATOM 3609 N N . VAL B 1 218 ? -3.209 -2.623 -23.75 1 83.56 218 VAL B N 1
ATOM 3610 C CA . VAL B 1 218 ? -2.307 -1.481 -23.656 1 83.56 218 VAL B CA 1
ATOM 3611 C C . VAL B 1 218 ? -2.945 -0.39 -22.797 1 83.56 218 VAL B C 1
ATOM 3613 O O . VAL B 1 218 ? -4.129 -0.086 -22.953 1 83.56 218 VAL B O 1
ATOM 3616 N N . GLY B 1 219 ? -2.248 0.091 -21.812 1 88 219 GLY B N 1
ATOM 3617 C CA . GLY B 1 219 ? -2.707 1.138 -20.922 1 88 219 GLY B CA 1
ATOM 3618 C C . GLY B 1 219 ? -1.671 1.531 -19.875 1 88 219 GLY B C 1
ATOM 3619 O O . GLY B 1 219 ? -0.568 0.981 -19.859 1 88 219 GLY B O 1
ATOM 3620 N N . THR B 1 220 ? -2.002 2.49 -19.109 1 89.88 220 THR B N 1
ATOM 3621 C CA . THR B 1 220 ? -1.104 2.883 -18.031 1 89.88 220 THR B CA 1
ATOM 3622 C C . THR B 1 220 ? -1.178 1.885 -16.875 1 89.88 220 THR B C 1
ATOM 3624 O O . THR B 1 220 ? -2.156 1.145 -16.75 1 89.88 220 THR B O 1
ATOM 3627 N N . ARG B 1 221 ? -0.237 1.851 -16.078 1 89.94 221 ARG B N 1
ATOM 3628 C CA . ARG B 1 221 ? -0.245 0.973 -14.906 1 89.94 221 ARG B CA 1
ATOM 3629 C C . ARG B 1 221 ? -1.359 1.358 -13.945 1 89.94 221 ARG B C 1
ATOM 3631 O O . ARG B 1 221 ? -1.885 0.507 -13.219 1 89.94 221 ARG B O 1
ATOM 3638 N N . LEU B 1 222 ? -1.761 2.623 -13.977 1 89.69 222 LEU B N 1
ATOM 3639 C CA . LEU B 1 222 ? -2.912 3.051 -13.188 1 89.69 222 LEU B CA 1
ATOM 3640 C C . LEU B 1 222 ? -4.191 2.391 -13.695 1 89.69 222 LEU B C 1
ATOM 3642 O O . LEU B 1 222 ? -5.027 1.96 -12.898 1 89.69 222 LEU B O 1
ATOM 3646 N N . GLU B 1 223 ? -4.281 2.338 -14.961 1 91 223 GLU B N 1
ATOM 3647 C CA . GLU B 1 223 ? -5.426 1.655 -15.555 1 91 223 GLU B CA 1
ATOM 3648 C C . GLU B 1 223 ? -5.402 0.161 -15.242 1 91 223 GLU B C 1
ATOM 3650 O O . GLU B 1 223 ? -6.449 -0.451 -15.023 1 91 223 GLU B O 1
ATOM 3655 N N . PHE B 1 224 ? -4.211 -0.365 -15.227 1 92.5 224 PHE B N 1
ATOM 3656 C CA . PHE B 1 224 ? -4.074 -1.767 -14.844 1 92.5 224 PHE B CA 1
ATOM 3657 C C . PHE B 1 224 ? -4.535 -1.987 -13.414 1 92.5 224 PHE B C 1
ATOM 3659 O O . PHE B 1 224 ? -5.223 -2.969 -13.117 1 92.5 224 PHE B O 1
ATOM 3666 N N . LEU B 1 225 ? -4.137 -1.066 -12.562 1 93.75 225 LEU B N 1
ATOM 3667 C CA . LEU B 1 225 ? -4.559 -1.179 -11.172 1 93.75 225 LEU B CA 1
ATOM 3668 C C . LEU B 1 225 ? -6.078 -1.211 -11.062 1 93.75 225 LEU B C 1
ATOM 3670 O O . LEU B 1 225 ? -6.633 -2.029 -10.328 1 93.75 225 LEU B O 1
ATOM 3674 N N . ASP B 1 226 ? -6.75 -0.367 -11.867 1 93.5 226 ASP B N 1
ATOM 3675 C CA . ASP B 1 226 ? -8.211 -0.348 -11.859 1 93.5 226 ASP B CA 1
ATOM 3676 C C . ASP B 1 226 ? -8.781 -1.694 -12.305 1 93.5 226 ASP B C 1
ATOM 3678 O O . ASP B 1 226 ? -9.719 -2.211 -11.688 1 93.5 226 ASP B O 1
ATOM 3682 N N . SER B 1 227 ? -8.203 -2.182 -13.32 1 94.12 227 SER B N 1
ATOM 3683 C CA . SER B 1 227 ? -8.641 -3.475 -13.828 1 94.12 227 SER B CA 1
ATOM 3684 C C . SER B 1 227 ? -8.414 -4.582 -12.805 1 94.12 227 SER B C 1
ATOM 3686 O O . SER B 1 227 ? -9.25 -5.469 -12.641 1 94.12 227 SER B O 1
ATOM 3688 N N . GLU B 1 228 ? -7.301 -4.52 -12.125 1 96 228 GLU B N 1
ATOM 3689 C CA . GLU B 1 228 ? -6.98 -5.52 -11.109 1 96 228 GLU B CA 1
ATOM 3690 C C . GLU B 1 228 ? -7.949 -5.441 -9.93 1 96 228 GLU B C 1
ATOM 3692 O O . GLU B 1 228 ? -8.391 -6.469 -9.422 1 96 228 GLU B O 1
ATOM 3697 N N . LEU B 1 229 ? -8.281 -4.242 -9.492 1 96.38 229 LEU B N 1
ATOM 3698 C CA . LEU B 1 229 ? -9.211 -4.07 -8.391 1 96.38 229 LEU B CA 1
ATOM 3699 C C . LEU B 1 229 ? -10.602 -4.594 -8.758 1 96.38 229 LEU B C 1
ATOM 3701 O O . LEU B 1 229 ? -11.258 -5.246 -7.945 1 96.38 229 LEU B O 1
ATOM 3705 N N . ALA B 1 230 ? -10.992 -4.348 -10.008 1 95.25 230 ALA B N 1
ATOM 3706 C CA . ALA B 1 230 ? -12.266 -4.871 -10.484 1 95.25 230 ALA B CA 1
ATOM 3707 C C . ALA B 1 230 ? -12.258 -6.395 -10.508 1 95.25 230 ALA B C 1
ATOM 3709 O O . ALA B 1 230 ? -13.25 -7.035 -10.148 1 95.25 230 ALA B O 1
ATOM 3710 N N . ARG B 1 231 ? -11.195 -6.969 -10.906 1 96.19 231 ARG B N 1
ATOM 3711 C CA . ARG B 1 231 ? -11.07 -8.422 -10.984 1 96.19 231 ARG B CA 1
ATOM 3712 C C . ARG B 1 231 ? -11.086 -9.047 -9.594 1 96.19 231 ARG B C 1
ATOM 3714 O O . ARG B 1 231 ? -11.617 -10.141 -9.398 1 96.19 231 ARG B O 1
ATOM 3721 N N . ILE B 1 232 ? -10.469 -8.359 -8.625 1 97.62 232 ILE B N 1
ATOM 3722 C CA . ILE B 1 232 ? -10.492 -8.859 -7.258 1 97.62 232 ILE B CA 1
ATOM 3723 C C . ILE B 1 232 ? -11.938 -9 -6.785 1 97.62 232 ILE B C 1
ATOM 3725 O O . ILE B 1 232 ? -12.312 -10.031 -6.215 1 97.62 232 ILE B O 1
ATOM 3729 N N . GLU B 1 233 ? -12.719 -7.984 -7.047 1 95.56 233 GLU B N 1
ATOM 3730 C CA . GLU B 1 233 ? -14.117 -8.039 -6.652 1 95.56 233 GLU B CA 1
ATOM 3731 C C . GLU B 1 233 ? -14.867 -9.133 -7.406 1 95.56 233 GLU B C 1
ATOM 3733 O O . GLU B 1 233 ? -15.594 -9.922 -6.805 1 95.56 233 GLU B O 1
ATOM 3738 N N . ARG B 1 234 ? -14.625 -9.227 -8.703 1 95.81 234 ARG B N 1
ATOM 3739 C CA . ARG B 1 234 ? -15.289 -10.219 -9.547 1 95.81 234 ARG B CA 1
ATOM 3740 C C . ARG B 1 234 ? -14.938 -11.633 -9.109 1 95.81 234 ARG B C 1
ATOM 3742 O O . ARG B 1 234 ? -15.82 -12.484 -8.969 1 95.81 234 ARG B O 1
ATOM 3749 N N . TYR B 1 235 ? -13.672 -11.891 -8.883 1 97.12 235 TYR B N 1
ATOM 3750 C CA . TYR B 1 235 ? -13.211 -13.242 -8.586 1 97.12 235 TYR B CA 1
ATOM 3751 C C . TYR B 1 235 ? -13.539 -13.625 -7.148 1 97.12 235 TYR B C 1
ATOM 3753 O O . TYR B 1 235 ? -13.539 -14.805 -6.797 1 97.12 235 TYR B O 1
ATOM 3761 N N . THR B 1 236 ? -13.742 -12.617 -6.289 1 96 236 THR B N 1
ATOM 3762 C CA . THR B 1 236 ? -14.297 -12.898 -4.969 1 96 236 THR B CA 1
ATOM 3763 C C . THR B 1 236 ? -15.734 -13.383 -5.078 1 96 236 THR B C 1
ATOM 3765 O O . THR B 1 236 ? -16.125 -14.367 -4.441 1 96 236 THR B O 1
ATOM 3768 N N . GLU B 1 237 ? -16.516 -12.719 -5.914 1 93.25 237 GLU B N 1
ATOM 3769 C CA . GLU B 1 237 ? -17.906 -13.094 -6.129 1 93.25 237 GLU B CA 1
ATOM 3770 C C . GLU B 1 237 ? -18.016 -14.484 -6.746 1 93.25 237 GLU B C 1
ATOM 3772 O O . GLU B 1 237 ? -18.922 -15.25 -6.406 1 93.25 237 GLU B O 1
ATOM 3777 N N . LYS B 1 238 ? -17.078 -14.844 -7.578 1 95.25 238 LYS B N 1
ATOM 3778 C CA . LYS B 1 238 ? -17.062 -16.125 -8.273 1 95.25 238 LYS B CA 1
ATOM 3779 C C . LYS B 1 238 ? -16.594 -17.25 -7.355 1 95.25 238 LYS B C 1
ATOM 3781 O O . LYS B 1 238 ? -16.75 -18.422 -7.668 1 95.25 238 LYS B O 1
ATOM 3786 N N . GLY B 1 239 ? -15.898 -16.875 -6.309 1 95.25 239 GLY B N 1
ATOM 3787 C CA . GLY B 1 239 ? -15.43 -17.859 -5.352 1 95.25 239 GLY B CA 1
ATOM 3788 C C . GLY B 1 239 ? -13.969 -18.234 -5.539 1 95.25 239 GLY B C 1
ATOM 3789 O O . GLY B 1 239 ? -13.422 -19.031 -4.777 1 95.25 239 GLY B O 1
ATOM 3790 N N . ASP B 1 240 ? -13.289 -17.641 -6.531 1 96.19 240 ASP B N 1
ATOM 3791 C CA . ASP B 1 240 ? -11.875 -17.906 -6.77 1 96.19 240 ASP B CA 1
ATOM 3792 C C . ASP B 1 240 ? -11.008 -17.25 -5.691 1 96.19 240 ASP B C 1
ATOM 3794 O O . ASP B 1 240 ? -9.922 -17.75 -5.375 1 96.19 240 ASP B O 1
ATOM 3798 N N . ILE B 1 241 ? -11.445 -16.125 -5.203 1 97.31 241 ILE B N 1
ATOM 3799 C CA . ILE B 1 241 ? -10.797 -15.438 -4.094 1 97.31 241 ILE B CA 1
ATOM 3800 C C . ILE B 1 241 ? -11.672 -15.531 -2.846 1 97.31 241 ILE B C 1
ATOM 3802 O O . ILE B 1 241 ? -12.875 -15.273 -2.908 1 97.31 241 ILE B O 1
ATOM 3806 N N . HIS B 1 242 ? -11.117 -15.945 -1.751 1 95.75 242 HIS B N 1
ATOM 3807 C CA . HIS B 1 242 ? -11.844 -16.078 -0.492 1 95.75 242 HIS B CA 1
ATOM 3808 C C . HIS B 1 242 ? -12.312 -14.727 0.025 1 95.75 242 HIS B C 1
ATOM 3810 O O . HIS B 1 242 ? -11.742 -13.695 -0.332 1 95.75 242 HIS B O 1
ATOM 3816 N N . PRO B 1 243 ? -13.297 -14.805 0.896 1 92.25 243 PRO B N 1
ATOM 3817 C CA . PRO B 1 243 ? -13.727 -13.547 1.515 1 92.25 243 PRO B CA 1
ATOM 3818 C C . PRO B 1 243 ? -12.578 -12.789 2.178 1 92.25 243 PRO B C 1
ATOM 3820 O O . PRO B 1 243 ? -11.695 -13.406 2.775 1 92.25 243 PRO B O 1
ATOM 3823 N N . TRP B 1 244 ? -12.602 -11.523 1.974 1 93.75 244 TRP B N 1
ATOM 3824 C CA . TRP B 1 244 ? -11.477 -10.672 2.348 1 93.75 244 TRP B CA 1
ATOM 3825 C C . TRP B 1 244 ? -11.242 -10.711 3.854 1 93.75 244 TRP B C 1
ATOM 3827 O O . TRP B 1 244 ? -10.102 -10.602 4.316 1 93.75 244 TRP B O 1
ATOM 3837 N N . ALA B 1 245 ? -12.336 -10.891 4.641 1 90.5 245 ALA B N 1
ATOM 3838 C CA . ALA B 1 245 ? -12.203 -11.031 6.09 1 90.5 245 ALA B CA 1
ATOM 3839 C C . ALA B 1 245 ? -11.352 -12.242 6.449 1 90.5 245 ALA B C 1
ATOM 3841 O O . ALA B 1 245 ? -10.562 -12.195 7.398 1 90.5 245 ALA B O 1
ATOM 3842 N N . GLU B 1 246 ? -11.484 -13.281 5.723 1 91.19 246 GLU B N 1
ATOM 3843 C CA . GLU B 1 246 ? -10.695 -14.492 5.938 1 91.19 246 GLU B CA 1
ATOM 3844 C C . GLU B 1 246 ? -9.242 -14.289 5.512 1 91.19 246 GLU B C 1
ATOM 3846 O O . GLU B 1 246 ? -8.32 -14.75 6.184 1 91.19 246 GLU B O 1
ATOM 3851 N N . LEU B 1 247 ? -9.031 -13.57 4.406 1 92.81 247 LEU B N 1
ATOM 3852 C CA . LEU B 1 247 ? -7.688 -13.328 3.893 1 92.81 247 LEU B CA 1
ATOM 3853 C C . LEU B 1 247 ? -6.902 -12.422 4.832 1 92.81 247 LEU B C 1
ATOM 3855 O O . LEU B 1 247 ? -5.684 -12.562 4.965 1 92.81 247 LEU B O 1
ATOM 3859 N N . GLU B 1 248 ? -7.555 -11.484 5.473 1 88.88 248 GLU B N 1
ATOM 3860 C CA . GLU B 1 248 ? -6.891 -10.625 6.449 1 88.88 248 GLU B CA 1
ATOM 3861 C C . GLU B 1 248 ? -6.242 -11.445 7.559 1 88.88 248 GLU B C 1
ATOM 3863 O O . GLU B 1 248 ? -5.152 -11.109 8.031 1 88.88 248 GLU B O 1
ATOM 3868 N N . GLN B 1 249 ? -6.891 -12.492 7.902 1 83.75 249 GLN B N 1
ATOM 3869 C CA . GLN B 1 249 ? -6.375 -13.344 8.969 1 83.75 249 GLN B CA 1
ATOM 3870 C C . GLN B 1 249 ? -5.137 -14.109 8.508 1 83.75 249 GLN B C 1
ATOM 3872 O O . GLN B 1 249 ? -4.254 -14.406 9.312 1 83.75 249 GLN B O 1
ATOM 3877 N N . ARG B 1 250 ? -5.047 -14.32 7.262 1 84.75 250 ARG B N 1
ATOM 3878 C CA . ARG B 1 250 ? -3.949 -15.117 6.719 1 84.75 250 ARG B CA 1
ATOM 3879 C C . ARG B 1 250 ? -2.689 -14.273 6.562 1 84.75 250 ARG B C 1
ATOM 3881 O O . ARG B 1 250 ? -1.575 -14.797 6.59 1 84.75 250 ARG B O 1
ATOM 3888 N N . PHE B 1 251 ? -2.801 -12.969 6.32 1 79.88 251 PHE B N 1
ATOM 3889 C CA . PHE B 1 251 ? -1.628 -12.117 6.156 1 79.88 251 PHE B CA 1
ATOM 3890 C C . PHE B 1 251 ? -1.188 -11.539 7.496 1 79.88 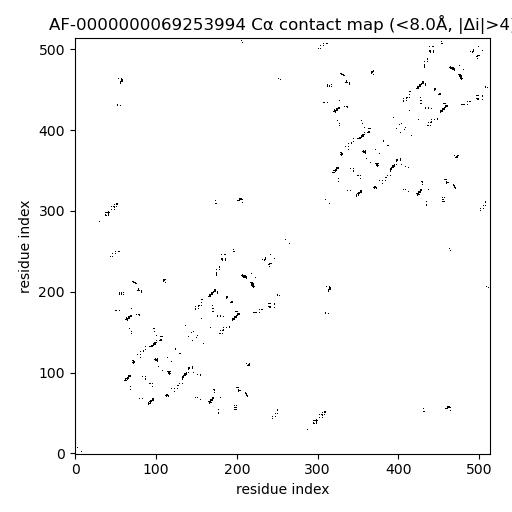251 PHE B C 1
ATOM 3892 O O . PHE B 1 251 ? -0.208 -10.789 7.562 1 79.88 251 PHE B O 1
ATOM 3899 N N . VAL B 1 252 ? -1.875 -11.664 8.633 1 60.19 252 VAL B N 1
ATOM 3900 C CA . VAL B 1 252 ? -1.506 -11.195 9.961 1 60.19 252 VAL B CA 1
ATOM 3901 C C . VAL B 1 252 ? -0.477 -12.141 10.578 1 60.19 252 VAL B C 1
ATOM 3903 O O . VAL B 1 252 ? 0.223 -11.773 11.523 1 60.19 252 VAL B O 1
ATOM 3906 N N . ARG B 1 253 ? -0.349 -13.391 10.148 1 53.16 253 ARG B N 1
ATOM 3907 C CA . ARG B 1 253 ? 0.337 -14.375 10.984 1 53.16 253 ARG B CA 1
ATOM 3908 C C . ARG B 1 253 ? 1.848 -14.18 10.93 1 53.16 253 ARG B C 1
ATOM 3910 O O . ARG B 1 253 ? 2.445 -14.188 9.852 1 53.16 253 ARG B O 1
ATOM 3917 N N . GLY B 1 254 ? 2.369 -13.25 11.734 1 46.03 254 GLY B N 1
ATOM 3918 C CA . GLY B 1 254 ? 3.785 -13.328 12.055 1 46.03 254 GLY B CA 1
ATOM 3919 C C . GLY B 1 254 ? 4.316 -14.75 12.078 1 46.03 254 GLY B C 1
ATOM 3920 O O . GLY B 1 254 ? 3.539 -15.703 12.086 1 46.03 254 GLY B O 1
ATOM 3921 N N . PRO B 1 255 ? 5.566 -14.914 11.773 1 40.25 255 PRO B N 1
ATOM 3922 C CA . PRO B 1 255 ? 6.09 -16.266 11.938 1 40.25 255 PRO B CA 1
ATOM 3923 C C . PRO B 1 255 ? 5.566 -16.953 13.195 1 40.25 255 PRO B C 1
ATOM 3925 O O . PRO B 1 255 ? 5.359 -16.312 14.219 1 40.25 255 PRO B O 1
ATOM 3928 N N . SER B 1 256 ? 4.598 -17.938 13.023 1 32.97 256 SER B N 1
ATOM 3929 C CA . SER B 1 256 ? 4.402 -18.812 14.18 1 32.97 256 SER B CA 1
ATOM 3930 C C . SER B 1 256 ? 5.711 -19.047 14.922 1 32.97 256 SER B C 1
ATOM 3932 O O . SER B 1 256 ? 6.746 -19.297 14.305 1 32.97 256 SER B O 1
ATOM 3934 N N . THR B 1 257 ? 5.922 -18.328 16.109 1 29.58 257 THR B N 1
ATOM 3935 C CA . THR B 1 257 ? 6.965 -18.938 16.938 1 29.58 257 THR B CA 1
ATOM 3936 C C . THR B 1 257 ? 7.02 -20.438 16.734 1 29.58 257 THR B C 1
ATOM 3938 O O . THR B 1 257 ? 5.98 -21.094 16.594 1 29.58 257 THR B O 1
#

pLDDT: mean 89.08, std 12.97, range [29.58, 98.75]

Sequence (514 aa):
MGALDGVKLGALAAAGLLALLWQTAKARKSQRAVVEHLTRLAEERLRLVRLAMRMLAEPLPSDAQGAYLFQQLDSNLQSMTSAALELSRRLPATRLLVLDVRNEELPVGVPNGYGGAPAMLAQMDAAGVPRSQVDVEAYDHQTHRMVHTLVEAECAVRHAKSKGWRSLIVVAPPFHLLRAAMTTASVAAREAPDMAISAFAGSPLPWEETAVHSQGMVGTRLEFLDSELARIERYTEKGDIHPWAELEQRFVRGPSTMGALDGVKLGALAAAGLLALLWQTAKARKSQRAVVEHLTRLAEERLRLVRLAMRMLAEPLPSDAQGAYLFQQLDSNLQSMTSAALELSRRLPATRLLVLDVRNEELPVGVPNGYGGAPAMLAQMDAAGVPRSQVDVEAYDHQTHRMVHTLVEAECAVRHAKSKGWRSLIVVAPPFHLLRAAMTTASVAAREAPDMAISAFAGSPLPWEETAVHSQGMVGTRLEFLDSELARIERYTEKGDIHPWAELEQRFVRGPST